Protein 7RLL (pdb70)

Nearest PDB structures (foldseek):
  7rll-assembly1_A  TM=9.877E-01  e=1.889E-34  Candida albicans SC5314
  1e0s-assembly1_A  TM=9.656E-01  e=5.548E-25  Homo sapiens
  6a8d-assembly1_A  TM=9.589E-01  e=8.133E-24  Chlamydomonas reinhardtii
  3lrp-assembly1_A  TM=9.545E-01  e=7.630E-24  Plasmodium falciparum
  1mr3-assembly1_F  TM=9.577E-01  e=8.117E-22  Saccharomyces cerevisiae

Radius of gyration: 22.27 Å; Cα contacts (8 Å, |Δi|>4): 688; chains: 2; bounding box: 44×64×41 Å

Solvent-accessible surface area: 16074 Å² total; per-residue (Å²): 61,50,27,62,4,24,127,50,2,138,73,63,135,3,128,1,3,0,0,0,9,66,98,2,17,8,61,48,4,2,106,74,5,150,8,51,166,59,56,160,50,88,51,40,111,36,4,108,2,19,37,4,94,57,112,59,2,15,3,10,5,5,80,4,50,34,122,109,148,7,23,98,53,5,97,125,57,5,82,49,16,46,0,0,3,0,0,2,19,0,38,42,65,143,67,7,91,71,3,28,109,18,0,39,116,2,1,85,22,158,60,2,49,3,3,0,0,0,0,0,0,3,47,41,71,65,151,60,20,7,132,29,169,54,0,46,133,94,1,79,0,103,138,8,18,25,54,11,2,11,25,17,19,58,0,33,5,120,104,7,64,8,3,54,104,3,5,72,34,0,11,53,2,10,176,122,63,4,57,47,30,4,42,125,41,3,155,90,63,99,6,109,3,8,0,0,0,9,65,100,1,14,5,62,48,4,3,103,57,6,116,23,80,177,49,56,160,62,88,67,45,114,41,3,96,2,16,43,5,128,48,106,50,3,31,2,14,5,5,66,1,12,36,61,131,160,5,53,86,70,4,83,151,74,5,84,36,14,50,0,0,4,0,0,1,18,0,35,39,72,141,58,6,107,71,4,25,66,1,0,39,136,2,0,81,27,155,68,1,95,117,2,22,0,0,0,0,0,2,47,29,73,68,145,71,19,12,136,14,70,62,0,4,61,100,1,38,0,11,59,5,40,73,82,9,45,0,4,2,15,63,0,33,4,124,74,0,44,4,3,26,81,4,2,63,20,0,21,86,72,22,236

B-factor: mean 52.31, std 23.91, range [18.94, 165.36]

Foldseek 3Di:
DVCLLCVLCVQDAAEEEEEFAPPLQRVLQVVVHVQDDWDFDCPDPPWTWIWGAHNRHIYIYTYDDDDPVCVVVVLVSLAPHQAYEYGGAQQCVVCLVVRLVVVCVPCVDPNNWQHEYEYEQEPPVDPRGDDQVRSCVVSVCVVVVVTYHYDYFYYYSNVGRRVSVVSNVSSVPGD/DQQPPLLCVLQVQPAAEEEEEFAPPLQVVLLVVSNVQPDKDWDDPDPPWIWIKGDDRRYIYIYTHDFDPVVCVVVVLVSLAPHAAYEYGGAQQCPVCLVRRLVRCVVPCPPPNNWAHAYEYEQEPPVDPPGDDQVVSCVVSVCVVCPPRYHYDYFYYHSNVCPRSSVVSNVSSVPDD

Structure (mmCIF, N/CA/C/O backbone):
data_7RLL
#
_entry.id   7RLL
#
_cell.length_a   50.958
_cell.length_b   75.852
_cell.length_c   97.518
_cell.angle_alpha   90.000
_cell.angle_beta   90.000
_cell.angle_gamma   90.000
#
_symmetry.space_group_name_H-M   'P 21 21 21'
#
loop_
_entity.id
_entity.type
_entity.pdbx_description
1 polymer Arf3p
2 non-polymer "GUANOSINE-3'-MONOPHOSPHATE-5'-DIPHOSPHATE"
3 non-polymer 'MAGNESIUM ION'
4 water water
#
loop_
_atom_site.group_PDB
_atom_site.id
_atom_site.type_symbol
_atom_site.label_atom_id
_atom_site.label_alt_id
_atom_site.label_comp_id
_atom_site.label_asym_id
_atom_site.label_entity_id
_atom_site.label_seq_id
_atom_site.pdbx_PDB_ins_code
_atom_site.Cartn_x
_atom_site.Cartn_y
_atom_site.Cartn_z
_atom_site.occupancy
_atom_site.B_iso_or_equiv
_atom_site.auth_seq_id
_atom_site.auth_comp_id
_atom_site.auth_asym_id
_atom_site.auth_atom_id
_atom_site.pdbx_PDB_model_num
ATOM 1 N N . MET A 1 3 ? 8.98000 51.85600 89.80700 1.000 99.60212 1 MET A N 1
ATOM 2 C CA . MET A 1 3 ? 8.56900 51.42300 91.14100 1.000 102.83982 1 MET A CA 1
ATOM 3 C C . MET A 1 3 ? 7.17600 51.92900 91.49100 1.000 101.57532 1 MET A C 1
ATOM 4 O O . MET A 1 3 ? 6.59500 51.51900 92.49700 1.000 92.46415 1 MET A O 1
ATOM 9 N N . GLY A 1 4 ? 6.65300 52.82400 90.65200 1.000 101.41727 2 GLY A N 1
ATOM 10 C CA . GLY A 1 4 ? 5.34000 53.40200 90.85500 1.000 98.32872 2 GLY A CA 1
ATOM 11 C C . GLY A 1 4 ? 4.22400 52.38100 90.94300 1.000 94.94630 2 GLY A C 1
ATOM 12 O O . GLY A 1 4 ? 3.82900 51.78700 89.93600 1.000 97.80457 2 GLY A O 1
ATOM 13 N N . GLY A 1 5 ? 3.71100 52.16600 92.15300 1.000 93.27423 3 GLY A N 1
ATOM 14 C CA . GLY A 1 5 ? 2.61000 51.25400 92.37100 1.000 98.41083 3 GLY A CA 1
ATOM 15 C C . GLY A 1 5 ? 2.96800 49.78400 92.42600 1.000 93.23599 3 GLY A C 1
ATOM 16 O O . GLY A 1 5 ? 2.11300 48.97900 92.81400 1.000 91.73698 3 GLY A O 1
ATOM 17 N N . LEU A 1 6 ? 4.20600 49.41000 92.07400 1.000 92.73393 4 LEU A N 1
ATOM 18 C CA . LEU A 1 6 ? 4.58200 47.99900 91.94600 1.000 90.56255 4 LEU A CA 1
ATOM 19 C C . LEU A 1 6 ? 4.15300 47.16200 93.14500 1.000 84.61817 4 LEU A C 1
ATOM 20 O O . LEU A 1 6 ? 3.83800 45.97500 92.99100 1.000 80.28230 4 LEU A O 1
ATOM 25 N N . VAL A 1 7 ? 4.14000 47.75600 94.34100 1.000 78.66281 5 VAL A N 1
ATOM 26 C CA . VAL A 1 7 ? 3.66000 47.04700 95.52200 1.000 78.96599 5 VAL A CA 1
ATOM 27 C C . VAL A 1 7 ? 2.20800 46.62300 95.33200 1.000 85.00172 5 VAL A C 1
ATOM 28 O O . VAL A 1 7 ? 1.82800 45.49000 95.65500 1.000 76.48006 5 VAL A O 1
ATOM 32 N N . SER A 1 8 ? 1.38100 47.53400 94.82500 1.000 83.16402 6 SER A N 1
ATOM 33 C CA . SER A 1 8 ? -0.03200 47.25100 94.61300 1.000 89.94927 6 SER A CA 1
ATOM 34 C C . SER A 1 8 ? -0.28200 46.09100 93.70700 1.000 90.25511 6 SER A C 1
ATOM 35 O O . SER A 1 8 ? -0.98700 45.18900 94.07400 1.000 95.00286 6 SER A O 1
ATOM 38 N N . LYS A 1 9 ? 0.26100 46.11900 92.50100 1.000 93.42137 7 LYS A N 1
ATOM 39 C CA . LYS A 1 9 ? 0.02300 45.00400 91.58800 1.000 95.39354 7 LYS A CA 1
ATOM 40 C C . LYS A 1 9 ? 0.63300 43.70200 92.08900 1.000 85.45489 7 LYS A C 1
ATOM 41 O O . LYS A 1 9 ? 0.20200 42.62900 91.65700 1.000 87.21015 7 LYS A O 1
ATOM 47 N N . LEU A 1 10 ? 1.60600 43.76700 92.99700 1.000 78.49050 8 LEU A N 1
ATOM 48 C CA . LEU A 1 10 ? 2.23300 42.54900 93.50100 1.000 79.40322 8 LEU A CA 1
ATOM 49 C C . LEU A 1 10 ? 1.37900 41.88200 94.57500 1.000 78.41646 8 LEU A C 1
ATOM 50 O O . LEU A 1 10 ? 1.08700 40.68300 94.49100 1.000 73.88492 8 LEU A O 1
ATOM 55 N N . PHE A 1 11 ? 0.97900 42.64200 95.59500 1.000 72.90285 9 PHE A N 1
ATOM 56 C CA . PHE A 1 11 ? 0.26400 42.08500 96.73800 1.000 69.78681 9 PHE A CA 1
ATOM 57 C C . PHE A 1 11 ? -1.25400 42.18400 96.57900 1.000 80.24478 9 PHE A C 1
ATOM 58 O O . PHE A 1 11 ? -1.96700 41.19900 96.78800 1.000 79.98359 9 PHE A O 1
ATOM 66 N N . LYS A 1 12 ? -1.76100 43.34700 96.17900 1.000 82.42505 10 LYS A N 1
ATOM 67 C CA . LYS A 1 12 ? -3.20100 43.59800 96.07100 1.000 95.08513 10 LYS A CA 1
ATOM 68 C C . LYS A 1 12 ? -3.91800 43.26500 97.38300 1.000 89.94876 10 LYS A C 1
ATOM 69 O O . LYS A 1 12 ? -4.84700 42.45700 97.43900 1.000 94.03893 10 LYS A O 1
ATOM 75 N N . ASN A 1 13 ? -3.44000 43.90200 98.45400 1.000 90.06745 11 ASN A N 1
ATOM 76 C CA . ASN A 1 13 ? -4.09200 43.89300 99.76900 1.000 92.74197 11 ASN A CA 1
ATOM 77 C C . ASN A 1 13 ? -4.20600 42.49000 100.38400 1.000 92.47755 11 ASN A C 1
ATOM 78 O O . ASN A 1 13 ? -5.15500 42.16900 101.09700 1.000 83.19554 11 ASN A O 1
ATOM 83 N N . ARG A 1 14 ? -3.16700 41.67300 100.21100 1.000 85.81635 12 ARG A N 1
ATOM 84 C CA . ARG A 1 14 ? -3.01700 40.62200 101.20700 1.000 84.02277 12 ARG A CA 1
ATOM 85 C C . ARG A 1 14 ? -2.44400 41.22100 102.49100 1.000 81.49678 12 ARG A C 1
ATOM 86 O O . ARG A 1 14 ? -1.89400 42.32600 102.50100 1.000 80.04023 12 ARG A O 1
ATOM 94 N N . GLU A 1 15 ? -2.57900 40.48000 103.58600 1.000 80.60879 13 GLU A N 1
ATOM 95 C CA . GLU A 1 15 ? -1.95900 40.89500 104.83800 1.000 82.34366 13 GLU A CA 1
ATOM 96 C C . GLU A 1 15 ? -0.44300 40.83900 104.69300 1.000 75.03258 13 GLU A C 1
ATOM 97 O O . GLU A 1 15 ? 0.11400 39.79100 104.34800 1.000 80.91522 13 GLU A O 1
ATOM 103 N N . MET A 1 16 ? 0.22400 41.96500 104.94300 1.000 71.12315 14 MET A N 1
ATOM 104 C CA . MET A 1 16 ? 1.68100 42.01800 104.83400 1.000 65.86641 14 MET A CA 1
ATOM 105 C C . MET A 1 16 ? 2.20000 43.16300 105.69500 1.000 61.96671 14 MET A C 1
ATOM 106 O O . MET A 1 16 ? 2.03300 44.33300 105.33900 1.000 63.59358 14 MET A O 1
ATOM 111 N N . ARG A 1 17 ? 2.82100 42.81800 106.82500 1.000 56.44871 15 ARG A N 1
ATOM 112 C CA . ARG A 1 17 ? 3.34800 43.77800 107.79200 1.000 54.13414 15 ARG A CA 1
ATOM 113 C C . ARG A 1 17 ? 4.86700 43.69900 107.78100 1.000 55.11766 15 ARG A C 1
ATOM 114 O O . ARG A 1 17 ? 5.45100 42.75600 108.32800 1.000 47.14488 15 ARG A O 1
ATOM 122 N N . ILE A 1 18 ? 5.50700 44.69200 107.17800 1.000 53.00122 16 ILE A N 1
ATOM 123 C CA . ILE A 1 18 ? 6.94800 44.68600 106.97900 1.000 47.60535 16 ILE A CA 1
ATOM 124 C C . ILE A 1 18 ? 7.58900 45.63600 107.97700 1.000 46.44253 16 ILE A C 1
ATOM 125 O O . ILE A 1 18 ? 7.10600 46.75500 108.18700 1.000 49.52262 16 ILE A O 1
ATOM 130 N N . LEU A 1 19 ? 8.65400 45.16900 108.61600 1.000 45.65676 17 LEU A N 1
ATOM 131 C CA . LEU A 1 19 ? 9.55500 46.00800 109.38800 1.000 49.22872 17 LEU A CA 1
ATOM 132 C C . LEU A 1 19 ? 10.83300 46.18100 108.58200 1.000 46.22488 17 LEU A C 1
ATOM 133 O O . LEU A 1 19 ? 11.35000 45.21200 108.01800 1.000 45.49659 17 LEU A O 1
ATOM 138 N N . MET A 1 20 ? 11.34100 47.40900 108.50600 1.000 51.38235 18 MET A N 1
ATOM 139 C CA . MET A 1 20 ? 12.56600 47.66800 107.75300 1.000 44.60109 18 MET A CA 1
ATOM 140 C C . MET A 1 20 ? 13.51700 48.41600 108.67200 1.000 51.13214 18 MET A C 1
ATOM 141 O O . MET A 1 20 ? 13.25600 49.56900 109.02800 1.000 50.83064 18 MET A O 1
ATOM 146 N N . LEU A 1 21 ? 14.61200 47.75400 109.05500 1.000 51.18372 19 LEU A N 1
ATOM 147 C CA . LEU A 1 21 ? 15.50500 48.18500 110.12400 1.000 52.97723 19 LEU A CA 1
ATOM 148 C C . LEU A 1 21 ? 16.94300 48.14200 109.61500 1.000 49.73637 19 LEU A C 1
ATOM 149 O O . LEU A 1 21 ? 17.20400 47.79000 108.46200 1.000 47.67625 19 LEU A O 1
ATOM 154 N N . GLY A 1 22 ? 17.88400 48.48100 110.49500 1.000 45.83557 20 GLY A N 1
ATOM 155 C CA . GLY A 1 22 ? 19.29100 48.53800 110.13800 1.000 44.25429 20 GLY A CA 1
ATOM 156 C C . GLY A 1 22 ? 19.97400 49.69300 110.83900 1.000 55.81446 20 GLY A C 1
ATOM 157 O O . GLY A 1 22 ? 19.30300 50.51000 111.47700 1.000 56.38388 20 GLY A O 1
ATOM 158 N N . LEU A 1 23 ? 21.29700 49.78400 110.74500 1.000 49.67461 21 LEU A N 1
ATOM 159 C CA . LEU A 1 23 ? 21.95600 50.92900 111.35100 1.000 56.15535 21 LEU A CA 1
ATOM 160 C C . LEU A 1 23 ? 21.60300 52.20300 110.59400 1.000 57.68011 21 LEU A C 1
ATOM 161 O O . LEU A 1 23 ? 21.17300 52.17600 109.43600 1.000 55.47253 21 LEU A O 1
ATOM 166 N N . ASP A 1 24 ? 21.76800 53.33500 111.28000 1.000 53.79302 22 ASP A N 1
ATOM 167 C CA . ASP A 1 24 ? 21.74600 54.62900 110.61700 1.000 55.69450 22 ASP A CA 1
ATOM 168 C C . ASP A 1 24 ? 22.76700 54.63900 109.48700 1.000 57.92399 22 ASP A C 1
ATOM 169 O O . ASP A 1 24 ? 23.81700 53.99500 109.57600 1.000 54.89351 22 ASP A O 1
ATOM 174 N N . ASN A 1 25 ? 22.44900 55.37200 108.41800 1.000 57.66292 23 ASN A N 1
ATOM 175 C CA . ASN A 1 25 ? 23.23000 55.52000 107.18400 1.000 55.82509 23 ASN A CA 1
ATOM 176 C C . ASN A 1 25 ? 23.14500 54.29600 106.27800 1.000 58.87324 23 ASN A C 1
ATOM 177 O O . ASN A 1 25 ? 23.81600 54.28200 105.23300 1.000 52.24598 23 ASN A O 1
ATOM 182 N N . ALA A 1 26 ? 22.35400 53.27400 106.62000 1.000 51.16584 24 ALA A N 1
ATOM 183 C CA . ALA A 1 26 ? 22.30800 52.08500 105.77300 1.000 56.25502 24 ALA A CA 1
ATOM 184 C C . ALA A 1 26 ? 21.51000 52.33100 104.49600 1.000 47.61664 24 ALA A C 1
ATOM 185 O O . ALA A 1 26 ? 21.83500 51.75600 103.45100 1.000 53.85066 24 ALA A O 1
ATOM 187 N N . GLY A 1 27 ? 20.47000 53.16700 104.55900 1.000 57.04880 25 GLY A N 1
ATOM 188 C CA . GLY A 1 27 ? 19.72700 53.55800 103.37500 1.000 52.42055 25 GLY A CA 1
ATOM 189 C C . GLY A 1 27 ? 18.24500 53.23100 103.37600 1.000 55.13798 25 GLY A C 1
ATOM 190 O O . GLY A 1 27 ? 17.64500 53.12000 102.30300 1.000 53.27829 25 GLY A O 1
ATOM 191 N N . LYS A 1 28 ? 17.63100 53.09400 104.55700 1.000 56.73013 26 LYS A N 1
ATOM 192 C CA . LYS A 1 28 ? 16.25000 52.61400 104.62200 1.000 56.88198 26 LYS A CA 1
ATOM 193 C C . LYS A 1 28 ? 15.27000 53.65900 104.11500 1.000 59.32651 26 LYS A C 1
ATOM 194 O O . LYS A 1 28 ? 14.35100 53.34200 103.34800 1.000 52.63129 26 LYS A O 1
ATOM 200 N N . THR A 1 29 ? 15.41300 54.90100 104.58500 1.000 59.92635 27 THR A N 1
ATOM 201 C CA . THR A 1 29 ? 14.47000 55.94700 104.20800 1.000 55.54331 27 THR A CA 1
ATOM 202 C C . THR A 1 29 ? 14.49800 56.18400 102.70700 1.000 59.37719 27 THR A C 1
ATOM 203 O O . THR A 1 29 ? 13.45200 56.41900 102.09100 1.000 65.04126 27 THR A O 1
ATOM 207 N N . THR A 1 30 ? 15.68400 56.09700 102.09700 1.000 55.14920 28 THR A N 1
ATOM 208 C CA . THR A 1 30 ? 15.77900 56.11600 100.64100 1.000 60.05367 28 THR A CA 1
ATOM 209 C C . THR A 1 30 ? 14.89300 55.03800 100.02600 1.000 62.79172 28 THR A C 1
ATOM 210 O O . THR A 1 30 ? 14.09800 55.30700 99.12000 1.000 56.26310 28 THR A O 1
ATOM 214 N N . ILE A 1 31 ? 15.00800 53.80900 100.52400 1.000 57.04796 29 ILE A N 1
ATOM 215 C CA . ILE A 1 31 ? 14.23700 52.70200 99.96600 1.000 61.68060 29 ILE A CA 1
ATOM 216 C C . ILE A 1 31 ? 12.74500 52.92900 100.16900 1.000 65.80612 29 ILE A C 1
ATOM 217 O O . ILE A 1 31 ? 11.94600 52.75300 99.24200 1.000 64.51898 29 ILE A O 1
ATOM 222 N N . LEU A 1 32 ? 12.34700 53.32900 101.38100 1.000 62.00711 30 LEU A N 1
ATOM 223 C CA . LEU A 1 32 ? 10.93600 53.57000 101.67200 1.000 66.61484 30 LEU A CA 1
ATOM 224 C C . LEU A 1 32 ? 10.30700 54.52400 100.66900 1.000 66.87352 30 LEU A C 1
ATOM 225 O O . LEU A 1 32 ? 9.21000 54.26800 100.15900 1.000 70.75398 30 LEU A O 1
ATOM 230 N N . TYR A 1 33 ? 10.99400 55.62400 100.36600 1.000 61.07930 31 TYR A N 1
ATOM 231 C CA . TYR A 1 33 ? 10.45400 56.61300 99.45200 1.000 65.74041 31 TYR A CA 1
ATOM 232 C C . TYR A 1 33 ? 10.52300 56.17200 97.99900 1.000 74.74677 31 TYR A C 1
ATOM 233 O O . TYR A 1 33 ? 9.72700 56.65200 97.18400 1.000 76.53381 31 TYR A O 1
ATOM 242 N N . LYS A 1 34 ? 11.45100 55.27600 97.65500 1.000 63.49444 32 LYS A N 1
ATOM 243 C CA . LYS A 1 34 ? 11.50100 54.78900 96.28400 1.000 69.45651 32 LYS A CA 1
ATOM 244 C C . LYS A 1 34 ? 10.28500 53.94300 95.95100 1.000 73.69761 32 LYS A C 1
ATOM 245 O O . LYS A 1 34 ? 9.87300 53.88300 94.78700 1.000 75.33265 32 LYS A O 1
ATOM 251 N N . LEU A 1 35 ? 9.68000 53.31400 96.95600 1.000 67.58092 33 LEU A N 1
ATOM 252 C CA . LEU A 1 35 ? 8.57800 52.39600 96.72100 1.000 82.41837 33 LEU A CA 1
ATOM 253 C C . LEU A 1 35 ? 7.27200 53.10500 96.39700 1.000 90.09228 33 LEU A C 1
ATOM 254 O O . LEU A 1 35 ? 6.34400 52.44900 95.90900 1.000 98.14965 33 LEU A O 1
ATOM 259 N N . LYS A 1 36 ? 7.18600 54.41400 96.64700 1.000 85.28555 34 LYS A N 1
ATOM 260 C CA . LYS A 1 36 ? 5.98700 55.19900 96.35700 1.000 94.50349 34 LYS A CA 1
ATOM 261 C C . LYS A 1 36 ? 4.75600 54.55300 96.98400 1.000 101.70643 34 LYS A C 1
ATOM 262 O O . LYS A 1 36 ? 3.69300 54.44200 96.36700 1.000 98.28281 34 LYS A O 1
ATOM 268 N N . LEU A 1 37 ? 4.91400 54.12400 98.23700 1.000 99.03505 35 LEU A N 1
ATOM 269 C CA . LEU A 1 37 ? 3.91700 53.29600 98.90000 1.000 97.97082 35 LEU A CA 1
ATOM 270 C C . LEU A 1 37 ? 2.66900 54.06800 99.29300 1.000 104.86620 35 LEU A C 1
ATOM 271 O O . LEU A 1 37 ? 1.62600 53.45100 99.53800 1.000 102.60355 35 LEU A O 1
ATOM 276 N N . GLY A 1 38 ? 2.74500 55.39000 99.36100 1.000 99.25578 36 GLY A N 1
ATOM 277 C CA . GLY A 1 38 ? 1.59600 56.17100 99.76600 1.000 99.19858 36 GLY A CA 1
ATOM 278 C C . GLY A 1 38 ? 1.93400 57.12200 100.89000 1.000 97.02249 36 GLY A C 1
ATOM 279 O O . GLY A 1 38 ? 3.08300 57.55800 101.01500 1.000 95.95420 36 GLY A O 1
ATOM 280 N N . LYS A 1 39 ? 0.94400 57.43800 101.72300 1.000 99.10837 37 LYS A N 1
ATOM 281 C CA . LYS A 1 39 ? 1.12700 58.42900 102.77700 1.000 99.85852 37 LYS A CA 1
ATOM 282 C C . LYS A 1 39 ? 2.08800 57.90700 103.83200 1.000 96.08966 37 LYS A C 1
ATOM 283 O O . LYS A 1 39 ? 1.81000 56.91400 104.51400 1.000 96.27633 37 LYS A O 1
ATOM 289 N N . THR A 1 40 ? 3.23900 58.55900 103.93700 1.000 93.12097 38 THR A N 1
ATOM 290 C CA . THR A 1 40 ? 4.11200 58.33800 105.07500 1.000 99.41259 38 THR A CA 1
ATOM 291 C C . THR A 1 40 ? 3.50500 58.99900 106.30400 1.000 96.42060 38 THR A C 1
ATOM 292 O O . THR A 1 40 ? 2.87000 60.05300 106.21300 1.000 96.21546 38 THR A O 1
ATOM 296 N N . SER A 1 41 ? 3.68200 58.36100 107.45500 1.000 88.66165 39 SER A N 1
ATOM 297 C CA . SER A 1 41 ? 3.24200 58.90100 108.74100 1.000 93.19951 39 SER A CA 1
ATOM 298 C C . SER A 1 41 ? 4.42400 58.78900 109.69800 1.000 94.79978 39 SER A C 1
ATOM 299 O O . SER A 1 41 ? 4.71800 57.70200 110.20600 1.000 96.03385 39 SER A O 1
ATOM 302 N N . LYS A 1 42 ? 5.10900 59.90700 109.93100 1.000 89.42728 40 LYS A N 1
ATOM 303 C CA . LYS A 1 42 ? 6.27300 59.92200 110.81000 1.000 90.83546 40 LYS A CA 1
ATOM 304 C C . LYS A 1 42 ? 5.79400 60.01300 112.25400 1.000 89.78884 40 LYS A C 1
ATOM 305 O O . LYS A 1 42 ? 5.25800 61.04100 112.67900 1.000 93.30456 40 LYS A O 1
ATOM 311 N N . THR A 1 43 ? 5.97500 58.93000 112.99900 1.000 94.81826 41 THR A N 1
ATOM 312 C CA . THR A 1 43 ? 5.51400 58.82100 114.37300 1.000 95.98434 41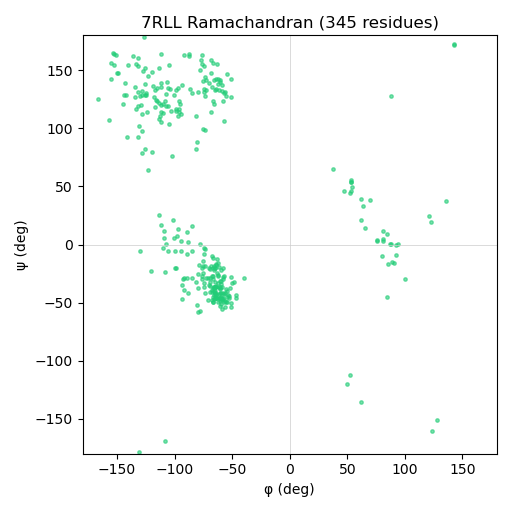 THR A CA 1
ATOM 313 C C . THR A 1 43 ? 6.68700 58.94900 115.33900 1.000 87.88452 41 THR A C 1
ATOM 314 O O . THR A 1 43 ? 7.83900 58.68000 114.99000 1.000 93.90615 41 THR A O 1
ATOM 318 N N . VAL A 1 44 ? 6.38500 59.38300 116.55700 1.000 90.88630 42 VAL A N 1
ATOM 319 C CA . VAL A 1 44 ? 7.34700 59.31300 117.65400 1.000 91.81015 42 VAL A CA 1
ATOM 320 C C . VAL A 1 44 ? 6.64200 58.62200 118.81600 1.000 97.69216 42 VAL A C 1
ATOM 321 O O . VAL A 1 44 ? 6.16800 59.30400 119.73800 1.000 96.53360 42 VAL A O 1
ATOM 325 N N . PRO A 1 45 ? 6.51700 57.28500 118.79200 1.000 93.61035 43 PRO A N 1
ATOM 326 C CA . PRO A 1 45 ? 5.83800 56.57700 119.89300 1.000 91.80808 43 PRO A CA 1
ATOM 327 C C . PRO A 1 45 ? 6.35400 56.96400 121.26400 1.000 98.12952 43 PRO A C 1
ATOM 328 O O . PRO A 1 45 ? 5.59000 56.97900 122.24000 1.000 98.64996 43 PRO A O 1
ATOM 332 N N . THR A 1 46 ? 7.64500 57.26500 121.35700 1.000 104.49983 44 THR A N 1
ATOM 333 C CA . THR A 1 46 ? 8.24400 57.88900 122.52300 1.000 113.27744 44 THR A CA 1
ATOM 334 C C . THR A 1 46 ? 9.49600 58.60900 122.04500 1.000 110.30110 44 THR A C 1
ATOM 335 O O . THR A 1 46 ? 10.05200 58.28300 120.99200 1.000 109.73232 44 THR A O 1
ATOM 339 N N . VAL A 1 47 ? 9.91800 59.62100 122.80600 1.000 110.26104 45 VAL A N 1
ATOM 340 C CA . VAL A 1 47 ? 11.05500 60.42800 122.38100 1.000 105.94563 45 VAL A CA 1
ATOM 341 C C . VAL A 1 47 ? 12.30200 59.55800 122.29700 1.000 107.02432 45 VAL A C 1
ATOM 342 O O . VAL A 1 47 ? 12.51000 58.64600 123.10900 1.000 110.50165 45 VAL A O 1
ATOM 346 N N . GLY A 1 48 ? 13.13300 59.83000 121.29300 1.000 108.21253 46 GLY A N 1
ATOM 347 C CA . GLY A 1 48 ? 14.27300 58.98700 120.99700 1.000 108.48105 46 GLY A CA 1
ATOM 348 C C . GLY A 1 48 ? 13.96400 57.78700 120.13500 1.000 103.43414 46 GLY A C 1
ATOM 349 O O . GLY A 1 48 ? 14.83000 56.92100 119.96400 1.000 104.07066 46 GLY A O 1
ATOM 350 N N . PHE A 1 49 ? 12.75600 57.70700 119.58000 1.000 96.30999 47 PHE A N 1
ATOM 351 C CA . PHE A 1 49 ? 12.30900 56.54600 118.80700 1.000 99.11320 47 PHE A CA 1
ATOM 352 C C . PHE A 1 49 ? 11.48100 57.07800 117.64000 1.000 98.58569 47 PHE A C 1
ATOM 353 O O . PHE A 1 49 ? 10.27500 57.30700 117.76900 1.000 98.12785 47 PHE A O 1
ATOM 361 N N . ASN A 1 50 ? 12.14800 57.29100 116.50700 1.000 93.28659 48 ASN A N 1
ATOM 362 C CA . ASN A 1 50 ? 11.53200 57.86100 115.31500 1.000 83.58065 48 ASN A CA 1
ATOM 363 C C . ASN A 1 50 ? 11.14200 56.73000 114.37300 1.000 84.89884 48 ASN A C 1
ATOM 364 O O . ASN A 1 50 ? 12.00700 56.06600 113.79200 1.000 78.88496 48 ASN A O 1
ATOM 369 N N . VAL A 1 51 ? 9.84000 56.50900 114.23100 1.000 83.50057 49 VAL A N 1
ATOM 370 C CA . VAL A 1 51 ? 9.30500 55.43300 113.40900 1.000 75.80601 49 VAL A CA 1
ATOM 371 C C . VAL A 1 51 ? 8.50200 56.05700 112.27800 1.000 83.15192 49 VAL A C 1
ATOM 372 O O . VAL A 1 51 ? 7.69400 56.96500 112.50800 1.000 82.70459 49 VAL A O 1
ATOM 376 N N . GLU A 1 52 ? 8.73100 55.57500 111.06300 1.000 74.10105 50 GLU A N 1
ATOM 377 C CA . GLU A 1 52 ? 8.05900 56.07500 109.87400 1.000 75.14488 50 GLU A CA 1
ATOM 378 C C . GLU A 1 52 ? 7.23900 54.94200 109.28000 1.000 77.82646 50 GLU A C 1
ATOM 379 O O . GLU A 1 52 ? 7.79600 53.90600 108.89800 1.000 78.16772 50 GLU A O 1
ATOM 385 N N . THR A 1 53 ? 5.92100 55.12500 109.22100 1.000 75.52295 51 THR A N 1
ATOM 386 C CA . THR A 1 53 ? 5.01200 54.08500 108.76000 1.000 74.83387 51 THR A CA 1
ATOM 387 C C . THR A 1 53 ? 4.26100 54.53700 107.51500 1.000 82.45202 51 THR A C 1
ATOM 388 O O . THR A 1 53 ? 3.79900 55.68200 107.42800 1.000 80.59893 51 THR A O 1
ATOM 392 N N . VAL A 1 54 ? 4.15900 53.62500 106.55100 1.000 75.54398 52 VAL A N 1
ATOM 393 C CA . VAL A 1 54 ? 3.36700 53.80700 105.34400 1.000 74.86151 52 VAL A CA 1
ATOM 394 C C . VAL A 1 54 ? 2.41300 52.62800 105.24700 1.000 78.92479 52 VAL A C 1
ATOM 395 O O . VAL A 1 54 ? 2.69700 51.53500 105.74900 1.000 78.04848 52 VAL A O 1
ATOM 399 N N . LYS A 1 55 ? 1.27200 52.85300 104.61200 1.000 71.65168 53 LYS A N 1
ATOM 400 C CA . LYS A 1 55 ? 0.29600 51.83400 104.41000 1.000 71.94026 53 LYS A CA 1
ATOM 401 C C . LYS A 1 55 ? -0.35800 51.94800 103.06100 1.000 83.03349 53 LYS A C 1
ATOM 402 O O . LYS A 1 55 ? -0.83600 52.98700 102.68500 1.000 87.52799 53 LYS A O 1
ATOM 408 N N . HIS A 1 56 ? -0.37900 50.83100 102.32500 1.000 84.67048 54 HIS A N 1
ATOM 409 C CA . HIS A 1 56 ? -1.03200 50.73600 101.02000 1.000 93.82661 54 HIS A CA 1
ATOM 410 C C . HIS A 1 56 ? -1.90600 49.50800 100.94800 1.000 90.81285 54 HIS A C 1
ATOM 411 O O . HIS A 1 56 ? -1.42600 48.40800 101.07900 1.000 78.29568 54 HIS A O 1
ATOM 418 N N . LYS A 1 57 ? -3.20400 49.74400 100.73600 1.000 95.34679 55 LYS A N 1
ATOM 419 C CA . LYS A 1 57 ? -4.23000 48.70000 100.72800 1.000 94.67095 55 LYS A CA 1
ATOM 420 C C . LYS A 1 57 ? -3.91200 48.04500 102.06500 1.000 88.83246 55 LYS A C 1
ATOM 421 O O . LYS A 1 57 ? -4.07000 48.67200 103.11100 1.000 85.94782 55 LYS A O 1
ATOM 427 N N . ASN A 1 58 ? -3.41400 46.81300 102.02500 1.000 89.81140 56 ASN A N 1
ATOM 428 C CA . ASN A 1 58 ? -3.02700 46.10600 103.22500 1.000 85.41939 56 ASN A CA 1
ATOM 429 C C . ASN A 1 58 ? -1.53700 45.86500 103.53000 1.000 75.29027 56 ASN A C 1
ATOM 430 O O . ASN A 1 58 ? -1.23700 45.11200 104.42700 1.000 67.95461 56 ASN A O 1
ATOM 435 N N . VAL A 1 59 ? -0.62400 46.52100 102.81000 1.000 70.89862 57 VAL A N 1
ATOM 436 C CA . VAL A 1 59 ? 0.80800 46.35500 103.02700 1.000 62.53416 57 VAL A CA 1
ATOM 437 C C . VAL A 1 59 ? 1.27200 47.48800 103.93600 1.000 61.87302 57 VAL A C 1
ATOM 438 O O . VAL A 1 59 ? 1.17700 48.66600 103.56800 1.000 76.71346 57 VAL A O 1
ATOM 442 N N . SER A 1 60 ? 1.74900 47.14000 105.13000 1.000 60.20239 58 SER A N 1
ATOM 443 C CA . SER A 1 60 ? 2.22200 48.10700 106.11100 1.000 58.47912 58 SER A CA 1
ATOM 444 C C . SER A 1 60 ? 3.74300 48.06400 106.20000 1.000 67.11572 58 SER A C 1
ATOM 445 O O . SER A 1 60 ? 4.34500 46.98700 106.16600 1.000 54.74484 58 SER A O 1
ATOM 448 N N . PHE A 1 61 ? 4.35600 49.23900 106.32300 1.000 60.66986 59 PHE A N 1
ATOM 449 C CA . PHE A 1 61 ? 5.78300 49.37900 106.57400 1.000 59.25622 59 PHE A CA 1
ATOM 450 C C . PHE A 1 61 ? 5.98800 50.12000 107.89100 1.000 61.26402 59 PHE A C 1
ATOM 451 O O . PHE A 1 61 ? 5.17600 50.96900 108.27100 1.000 68.28190 59 PHE A O 1
ATOM 459 N N . ALA A 1 62 ? 7.08200 49.79600 108.58300 1.000 52.46704 60 ALA A N 1
ATOM 460 C CA . ALA A 1 62 ? 7.50700 50.52900 109.77500 1.000 55.02070 60 ALA A CA 1
ATOM 461 C C . ALA A 1 62 ? 9.02800 50.55300 109.80300 1.000 58.85328 60 ALA A C 1
ATOM 462 O O . ALA A 1 62 ? 9.66100 49.49300 109.83600 1.000 54.05638 60 ALA A O 1
ATOM 464 N N . VAL A 1 63 ? 9.61100 51.75300 109.80400 1.000 55.13130 61 VAL A N 1
ATOM 465 C CA . VAL A 1 63 ? 11.04300 51.95500 109.58300 1.000 57.55850 61 VAL A CA 1
ATOM 466 C C . VAL A 1 63 ? 11.63400 52.74800 110.74300 1.000 61.80272 61 VAL A C 1
ATOM 467 O O . VAL A 1 63 ? 11.13000 53.82800 111.08200 1.000 61.58460 61 VAL A O 1
ATOM 471 N N . TRP A 1 64 ? 12.72000 52.23100 111.32400 1.000 60.10248 62 TRP A N 1
ATOM 472 C CA . TRP A 1 64 ? 13.50400 52.99200 112.29100 1.000 62.71201 62 TRP A CA 1
ATOM 473 C C . TRP A 1 64 ? 14.94300 52.48900 112.28700 1.000 60.27849 62 TRP A C 1
ATOM 474 O O . TRP A 1 64 ? 15.24600 51.40300 111.78300 1.000 56.42047 62 TRP A O 1
ATOM 485 N N . ASP A 1 65 ? 15.82700 53.29500 112.87300 1.000 61.68794 63 ASP A N 1
ATOM 486 C CA . ASP A 1 65 ? 17.25300 53.00100 112.94500 1.000 63.27894 63 ASP A CA 1
ATOM 487 C C . ASP A 1 65 ? 17.59900 52.28300 114.24400 1.000 63.61507 63 ASP A C 1
ATOM 488 O O . ASP A 1 65 ? 17.13500 52.66900 115.32100 1.000 67.59813 63 ASP A O 1
ATOM 493 N N . CYS A 1 66 ? 18.44200 51.25900 114.13900 1.000 61.62445 64 CYS A N 1
ATOM 494 C CA . CYS A 1 66 ? 19.01400 50.60600 115.30800 1.000 65.41985 64 CYS A CA 1
ATOM 495 C C . CYS A 1 66 ? 20.35000 51.24900 115.67300 1.000 68.54158 64 CYS A C 1
ATOM 496 O O . CYS A 1 66 ? 20.97000 51.95200 114.87000 1.000 72.05403 64 CYS A O 1
ATOM 499 N N . GLY A 1 67 ? 20.79300 50.99700 116.90400 1.000 83.66152 65 GLY A N 1
ATOM 500 C CA . GLY A 1 67 ? 22.07300 51.51900 117.35100 1.000 96.09980 65 GLY A CA 1
ATOM 501 C C . GLY A 1 67 ? 22.07100 52.11300 118.74600 1.000 105.62836 65 GLY A C 1
ATOM 502 O O . GLY A 1 67 ? 22.51700 53.24900 118.94000 1.000 114.55263 65 GLY A O 1
ATOM 503 N N . GLY A 1 68 ? 21.31900 51.52100 119.67800 1.000 115.98351 66 GLY A N 1
ATOM 504 C CA . GLY A 1 68 ? 21.23100 52.06400 121.04500 1.000 128.97325 66 GLY A CA 1
ATOM 505 C C . GLY A 1 68 ? 19.89400 52.46100 121.71700 1.00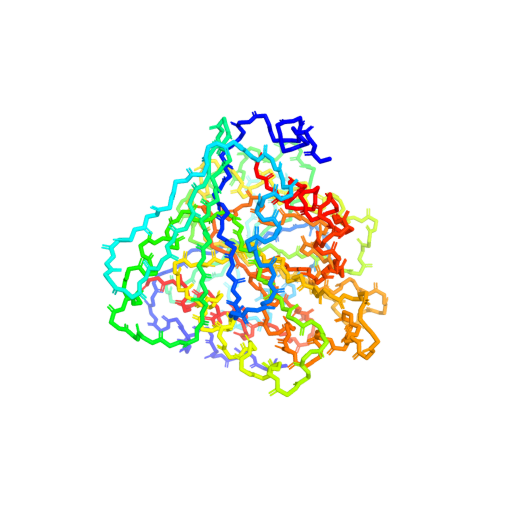0 134.03601 66 GLY A C 1
ATOM 506 O O . GLY A 1 68 ? 18.83900 52.02000 121.32700 1.000 132.99540 66 GLY A O 1
ATOM 507 N N . GLN A 1 69 ? 19.93100 53.28500 122.75600 1.000 149.49969 67 GLN A N 1
ATOM 508 C CA . GLN A 1 69 ? 18.72200 53.73500 123.50700 1.000 153.47027 67 GLN A CA 1
ATOM 509 C C . GLN A 1 69 ? 17.70600 52.67900 124.08600 1.000 147.19099 67 GLN A C 1
ATOM 510 O O . GLN A 1 69 ? 16.51700 52.70200 123.81600 1.000 147.21228 67 GLN A O 1
ATOM 516 N N . GLU A 1 70 ? 18.22500 51.74300 124.86700 1.000 137.09233 68 GLU A N 1
ATOM 517 C CA . GLU A 1 70 ? 17.46200 50.66300 125.46500 1.000 134.70993 68 GLU A CA 1
ATOM 518 C C . GLU A 1 70 ? 16.04600 50.84700 126.04000 1.000 137.35513 68 GLU A C 1
ATOM 519 O O . GLU A 1 70 ? 15.27600 49.90000 126.02500 1.000 132.01298 68 GLU A O 1
ATOM 525 N N . ARG A 1 71 ? 15.69000 52.02900 126.53500 1.000 145.16449 69 ARG A N 1
ATOM 526 C CA . ARG A 1 71 ? 14.38300 52.17000 127.17400 1.000 137.08030 69 ARG A CA 1
ATOM 527 C C . ARG A 1 71 ? 13.23600 51.94700 126.19400 1.000 131.27733 69 ARG A C 1
ATOM 528 O O . ARG A 1 71 ? 12.10600 51.69000 126.62500 1.000 126.15129 69 ARG A O 1
ATOM 536 N N . ILE A 1 72 ? 13.51100 52.01200 124.88500 1.000 128.91808 70 ILE A N 1
ATOM 537 C CA . ILE A 1 72 ? 12.47300 51.88400 123.86900 1.000 119.01436 70 ILE A CA 1
ATOM 538 C C . ILE A 1 72 ? 12.44500 50.49600 123.24200 1.000 107.12353 70 ILE A C 1
ATOM 539 O O . ILE A 1 72 ? 11.91100 50.34500 122.13500 1.000 107.64267 70 ILE A O 1
ATOM 544 N N . ARG A 1 73 ? 12.99800 49.47500 123.91100 1.000 111.73625 71 ARG A N 1
ATOM 545 C CA . ARG A 1 73 ? 13.09200 48.15400 123.29700 1.000 109.95766 71 ARG A CA 1
ATOM 546 C C . ARG A 1 73 ? 11.80800 47.39400 123.61900 1.000 103.73239 71 ARG A C 1
ATOM 547 O O . ARG A 1 73 ? 11.29400 46.69000 122.73800 1.000 96.62717 71 ARG A O 1
ATOM 555 N N . PRO A 1 74 ? 11.26700 47.46800 124.84100 1.000 101.17247 72 PRO A N 1
ATOM 556 C CA . PRO A 1 74 ? 9.92400 46.90400 125.05900 1.000 100.61009 72 PRO A CA 1
ATOM 557 C C . PRO A 1 74 ? 8.90000 47.38500 124.04200 1.000 95.97352 72 PRO A C 1
ATOM 558 O O . PRO A 1 74 ? 7.93500 46.66600 123.75000 1.000 94.43025 72 PRO A O 1
ATOM 562 N N . LEU A 1 75 ? 9.09000 48.58400 123.48700 1.000 85.95507 73 LEU A N 1
ATOM 563 C CA . LEU A 1 75 ? 8.21400 49.10100 122.44500 1.000 75.84825 73 LEU A CA 1
ATOM 564 C C . LEU A 1 75 ? 8.61100 48.61200 121.06200 1.000 83.31558 73 LEU A C 1
ATOM 565 O O . LEU A 1 75 ? 7.74600 48.50500 120.18500 1.000 86.20610 73 LEU A O 1
ATOM 570 N N . TRP A 1 76 ? 9.90100 48.32600 120.84400 1.000 79.99491 74 TRP A N 1
ATOM 571 C CA . TRP A 1 76 ? 10.29100 47.59000 119.64500 1.000 77.86262 74 TRP A CA 1
ATOM 572 C C . TRP A 1 76 ? 9.50300 46.29500 119.55000 1.000 67.07265 74 TRP A C 1
ATOM 573 O O . TRP A 1 76 ? 9.00900 45.92800 118.47700 1.000 66.92830 74 TRP A O 1
ATOM 584 N N . ARG A 1 77 ? 9.36900 45.59500 120.68000 1.000 64.78882 75 ARG A N 1
ATOM 585 C CA . ARG A 1 77 ? 8.69800 44.30200 120.69900 1.000 72.18214 75 ARG A CA 1
ATOM 586 C C . ARG A 1 77 ? 7.21400 44.43900 120.39000 1.000 64.65359 75 ARG A C 1
ATOM 587 O O . ARG A 1 77 ? 6.60100 43.49800 119.87700 1.000 67.23439 75 ARG A O 1
ATOM 595 N N . HIS A 1 78 ? 6.61700 45.59600 120.69100 1.000 73.27005 76 HIS A N 1
ATOM 596 C CA . HIS A 1 78 ? 5.22500 45.81700 120.31400 1.000 63.90502 76 HIS A CA 1
ATOM 597 C C . HIS A 1 78 ? 5.08300 45.88800 118.80000 1.000 67.34815 76 HIS A C 1
ATOM 598 O O . HIS A 1 78 ? 4.09100 45.41000 118.23500 1.000 63.25117 76 HIS A O 1
ATOM 605 N N . TYR A 1 79 ? 6.06300 46.48400 118.12800 1.000 62.57395 77 TYR A N 1
ATOM 606 C CA . TYR A 1 79 ? 6.04600 46.53600 116.67400 1.000 64.20251 77 TYR A CA 1
ATOM 607 C C . TYR A 1 79 ? 6.44100 45.21100 116.03600 1.000 56.03476 77 TYR A C 1
ATOM 608 O O . TYR A 1 79 ? 6.09900 44.98000 114.87100 1.000 57.80027 77 TYR A O 1
ATOM 617 N N . PHE A 1 80 ? 7.13600 44.33500 116.77100 1.000 56.29922 78 PHE A N 1
ATOM 618 C CA . PHE A 1 80 ? 7.47100 43.01600 116.24100 1.000 52.76192 78 PHE A CA 1
ATOM 619 C C . PHE A 1 80 ? 6.22400 42.16000 116.05600 1.000 51.86900 78 PHE A C 1
ATOM 620 O O . PHE A 1 80 ? 6.10300 41.43600 115.06400 1.000 49.47871 78 PHE A O 1
ATOM 628 N N . THR A 1 81 ? 5.29400 42.22000 117.01000 1.000 55.81556 79 THR A N 1
ATOM 629 C CA . THR A 1 81 ? 4.13900 41.32800 117.01200 1.000 55.88859 79 THR A CA 1
ATOM 630 C C . THR A 1 81 ? 3.33700 41.47500 115.72500 1.000 58.66198 79 THR A C 1
ATOM 631 O O . THR A 1 81 ? 2.90400 42.57700 115.37500 1.000 60.24078 79 THR A O 1
ATOM 635 N N . GLY A 1 82 ? 3.15200 40.36300 115.01600 1.000 53.53939 80 GLY A N 1
ATOM 636 C CA . GLY A 1 82 ? 2.39600 40.35600 113.78200 1.000 61.65676 80 GLY A CA 1
ATOM 637 C C . GLY A 1 82 ? 3.18500 40.68500 112.53400 1.000 53.30595 80 GLY A C 1
ATOM 638 O O . GLY A 1 82 ? 2.60100 40.71000 111.44400 1.000 56.03180 80 GLY A O 1
ATOM 639 N N . THR A 1 83 ? 4.48400 40.94300 112.65500 1.000 52.98953 81 THR A N 1
ATOM 640 C CA . THR A 1 83 ? 5.30800 41.23800 111.49000 1.000 48.63509 81 THR A CA 1
ATOM 641 C C . THR A 1 83 ? 5.35700 40.01800 110.57700 1.000 50.63925 81 THR A C 1
ATOM 642 O O . THR A 1 83 ? 5.53500 38.89100 111.04400 1.000 45.36360 81 THR A O 1
ATOM 646 N N . ASN A 1 84 ? 5.16700 40.23700 109.27100 1.000 42.94648 82 ASN A N 1
ATOM 647 C CA . ASN A 1 84 ? 5.28100 39.16000 108.29400 1.000 39.70481 82 ASN A CA 1
ATOM 648 C C . ASN A 1 84 ? 6.62100 39.11800 107.57300 1.000 38.21827 82 ASN A C 1
ATOM 649 O O . ASN A 1 84 ? 6.96600 38.06800 107.02200 1.000 43.81734 82 ASN A O 1
ATOM 654 N N . ALA A 1 85 ? 7.38100 40.21100 107.55900 1.000 35.11442 83 ALA A N 1
ATOM 655 C CA . ALA A 1 85 ? 8.70100 40.18500 106.94600 1.000 40.55941 83 ALA A CA 1
ATOM 656 C C . ALA A 1 85 ? 9.57300 41.26200 107.57000 1.000 41.50709 83 ALA A C 1
ATOM 657 O O . ALA A 1 85 ? 9.09800 42.35800 107.86900 1.000 40.93923 83 ALA A O 1
ATOM 659 N N . LEU A 1 86 ? 10.84700 40.94000 107.75200 1.000 34.28280 84 LEU A N 1
ATOM 660 C CA . LEU A 1 86 ? 11.84500 41.90200 108.19900 1.000 35.74660 84 LEU A CA 1
ATOM 661 C C . LEU A 1 86 ? 12.81300 42.16900 107.05500 1.000 34.48865 84 LEU A C 1
ATOM 662 O O . LEU A 1 86 ? 13.45400 41.24000 106.55100 1.000 34.27828 84 LEU A O 1
ATOM 667 N N . ILE A 1 87 ? 12.90100 43.42400 106.62800 1.000 35.93444 85 ILE A N 1
ATOM 668 C CA . ILE A 1 87 ? 13.94900 43.85500 105.70900 1.000 34.53102 85 ILE A CA 1
ATOM 669 C C . ILE A 1 87 ? 15.04300 44.51100 106.53700 1.000 32.83565 85 ILE A C 1
ATOM 670 O O . ILE A 1 87 ? 14.79800 45.52400 107.20300 1.000 40.83564 85 ILE A O 1
ATOM 675 N N . TYR A 1 88 ? 16.24500 43.92800 106.53000 1.000 35.53486 86 TYR A N 1
ATOM 676 C CA . TYR A 1 88 ? 17.35900 44.45700 107.31500 1.000 38.10956 86 TYR A CA 1
ATOM 677 C C . TYR A 1 88 ? 18.40400 45.01000 106.35600 1.000 35.20372 86 TYR A C 1
ATOM 678 O O . TYR A 1 88 ? 19.02800 44.25400 105.60500 1.000 38.14360 86 TYR A O 1
ATOM 687 N N . VAL A 1 89 ? 18.60700 46.32500 106.39900 1.000 42.30396 87 VAL A N 1
ATOM 688 C CA . VAL A 1 89 ? 19.44700 47.03400 105.43900 1.000 32.00979 87 VAL A CA 1
ATOM 689 C C . VAL A 1 89 ? 20.83500 47.24000 106.02200 1.000 41.02723 87 VAL A C 1
ATOM 690 O O . VAL A 1 89 ? 20.98600 47.69800 107.16600 1.000 39.67923 87 VAL A O 1
ATOM 694 N N . VAL A 1 90 ? 21.84400 46.96900 105.20200 1.000 40.98420 88 VAL A N 1
ATOM 695 C CA . VAL A 1 90 ? 23.24200 46.97800 105.59800 1.000 43.35794 88 VAL A CA 1
ATOM 696 C C . VAL A 1 90 ? 24.01100 47.85000 104.61300 1.000 44.72350 88 VAL A C 1
ATOM 697 O O . VAL A 1 90 ? 23.86000 47.70100 103.39300 1.000 43.63664 88 VAL A O 1
ATOM 701 N N . ASP A 1 91 ? 24.84200 48.74400 105.13400 1.000 40.13303 89 ASP A N 1
ATOM 702 C CA . ASP A 1 91 ? 25.78000 49.48400 104.29300 1.000 41.87912 89 ASP A CA 1
ATOM 703 C C . ASP A 1 91 ? 26.89300 48.53100 103.87900 1.000 49.46668 89 ASP A C 1
ATOM 704 O O . ASP A 1 91 ? 27.84800 48.32100 104.63200 1.000 45.02887 89 ASP A O 1
ATOM 709 N N . SER A 1 92 ? 26.78900 47.97600 102.66200 1.000 44.95897 90 SER A N 1
ATOM 710 C CA . SER A 1 92 ? 27.79200 47.03400 102.16800 1.000 48.59317 90 SER A CA 1
ATOM 711 C C . SER A 1 92 ? 29.18100 47.64600 102.06300 1.000 46.21797 90 SER A C 1
ATOM 712 O O . SER A 1 92 ? 30.16700 46.90400 102.01900 1.000 54.95414 90 SER A O 1
ATOM 715 N N . SER A 1 93 ? 29.28400 48.97400 102.02000 1.000 53.29897 91 SER A N 1
ATOM 716 C CA . SER A 1 93 ? 30.54700 49.66000 101.79300 1.000 58.25290 91 SER A CA 1
ATOM 717 C C . SER A 1 93 ? 31.21100 50.13300 103.08000 1.000 57.00517 91 SER A C 1
ATOM 718 O O . SER A 1 93 ? 32.21600 50.84600 103.01300 1.000 60.16003 91 SER A O 1
ATOM 721 N N . ASP A 1 94 ? 30.68000 49.75700 104.24300 1.000 51.83501 92 ASP A N 1
ATOM 722 C CA . ASP A 1 94 ? 31.15800 50.24200 105.54500 1.000 53.80586 92 ASP A CA 1
ATOM 723 C C . ASP A 1 94 ? 31.62900 49.03600 106.35400 1.000 62.13066 92 ASP A C 1
ATOM 724 O O . ASP A 1 94 ? 30.92400 48.55600 107.24600 1.000 53.42054 92 ASP A O 1
ATOM 729 N N . VAL A 1 95 ? 32.84200 48.56900 106.05300 1.000 57.39628 93 VAL A N 1
ATOM 730 C CA . VAL A 1 95 ? 33.30200 47.29800 106.60000 1.000 59.70533 93 VAL A CA 1
ATOM 731 C C . VAL A 1 95 ? 33.46500 47.38800 108.11300 1.000 58.66628 93 VAL A C 1
ATOM 732 O O . VAL A 1 95 ? 33.10400 46.45500 108.84000 1.000 60.91135 93 VAL A O 1
ATOM 736 N N . ASP A 1 96 ? 33.97800 48.51400 108.61800 1.000 59.45606 94 ASP A N 1
ATOM 737 C CA . ASP A 1 96 ? 34.24300 48.60500 110.04900 1.000 62.98051 94 ASP A CA 1
ATOM 738 C C . ASP A 1 96 ? 32.98500 48.77800 110.88900 1.000 60.17856 94 ASP A C 1
ATOM 739 O O . ASP A 1 96 ? 33.09400 48.82300 112.12000 1.000 71.16929 94 ASP A O 1
ATOM 744 N N . ARG A 1 97 ? 31.81100 48.88800 110.27700 1.000 56.72484 95 ARG A N 1
ATOM 745 C CA . ARG A 1 97 ? 30.54800 48.87300 111.00000 1.000 57.77035 95 ARG A CA 1
ATOM 746 C C . ARG A 1 97 ? 29.76400 47.58200 110.80100 1.000 54.94081 95 ARG A C 1
ATOM 747 O O . ARG A 1 97 ? 28.67900 47.43800 111.37700 1.000 54.82477 95 ARG A O 1
ATOM 755 N N . LEU A 1 98 ? 30.28800 46.63200 110.01900 1.000 48.44813 96 LEU A N 1
ATOM 756 C CA . LEU A 1 98 ? 29.54300 45.40300 109.73600 1.000 44.40724 96 LEU A CA 1
ATOM 757 C C . LEU A 1 98 ? 29.30700 44.57800 110.99900 1.000 51.17942 96 LEU A C 1
ATOM 758 O O . LEU A 1 98 ? 28.25200 43.94600 111.15100 1.000 47.80598 96 LEU A O 1
ATOM 763 N N . GLU A 1 99 ? 30.27400 44.56900 111.91900 1.000 57.55211 97 GLU A N 1
ATOM 764 C CA . GLU A 1 99 ? 30.10200 43.79000 113.14100 1.000 57.30948 97 GLU A CA 1
ATOM 765 C C . GLU A 1 99 ? 29.02500 44.40900 114.02900 1.000 53.57478 97 GLU A C 1
ATOM 766 O O . GLU A 1 99 ? 28.21600 43.68100 114.61800 1.000 46.51286 97 GLU A O 1
ATOM 772 N N . GLU A 1 100 ? 28.99600 45.75000 114.12900 1.000 53.50227 98 GLU A N 1
ATOM 773 C CA . GLU A 1 100 ? 27.86500 46.44900 114.74700 1.000 56.26383 98 GLU A CA 1
ATOM 774 C C . GLU A 1 100 ? 26.54000 45.99900 114.16700 1.000 49.05883 98 GLU A C 1
ATOM 775 O O . GLU A 1 100 ? 25.58900 45.69900 114.89800 1.000 49.66242 98 GLU A O 1
ATOM 781 N N . SER A 1 101 ? 26.43400 46.06900 112.83700 1.000 49.45974 99 SER A N 1
ATOM 782 C CA . SER A 1 101 ? 25.19100 45.73100 112.15400 1.000 45.10244 99 SER A CA 1
ATOM 783 C C . SER A 1 101 ? 24.80200 44.28500 112.41700 1.000 46.29784 99 SER A C 1
ATOM 784 O O . SER A 1 101 ? 23.62100 43.97600 112.62600 1.000 41.14772 99 SER A O 1
ATOM 787 N N . LYS A 1 102 ? 25.79000 43.38600 112.39500 1.000 44.11491 100 LYS A N 1
ATOM 788 C CA . LYS A 1 102 ? 25.56800 41.97900 112.72100 1.000 45.56166 100 LYS A CA 1
ATOM 789 C C . LYS A 1 102 ? 24.94200 41.80800 114.10200 1.000 43.05235 100 LYS A C 1
ATOM 790 O O . LYS A 1 102 ? 23.92300 41.12400 114.25300 1.000 41.03663 100 LYS A O 1
ATOM 796 N N . GLN A 1 103 ? 25.55900 42.39300 115.13100 1.000 44.19560 101 GLN A N 1
ATOM 797 C CA . GLN A 1 103 ? 25.02800 42.25100 116.48800 1.000 48.85367 101 GLN A CA 1
ATOM 798 C C . GLN A 1 103 ? 23.60600 42.78100 116.60300 1.000 49.15121 101 GLN A C 1
ATOM 799 O O . GLN A 1 103 ? 22.79500 42.22700 117.35300 1.000 46.74542 101 GLN A O 1
ATOM 805 N N . GLU A 1 104 ? 23.28300 43.86700 115.89600 1.000 50.88616 102 GLU A N 1
ATOM 806 C CA . GLU A 1 104 ? 21.93800 44.41300 116.03400 1.000 47.36911 102 GLU A CA 1
ATOM 807 C C . GLU A 1 104 ? 20.92700 43.55000 115.29900 1.000 42.51400 102 GLU A C 1
ATOM 808 O O . GLU A 1 104 ? 19.80500 43.36200 115.77900 1.000 39.37557 102 GLU A O 1
ATOM 814 N N . LEU A 1 105 ? 21.31400 43.00200 114.14400 1.000 39.20669 103 LEU A N 1
ATOM 815 C CA . LEU A 1 105 ? 20.44100 42.07400 113.43600 1.000 39.70414 103 LEU A CA 1
ATOM 816 C C . LEU A 1 105 ? 20.06200 40.88900 114.31600 1.000 40.14664 103 LEU A C 1
ATOM 817 O O . LEU A 1 105 ? 18.88200 40.53200 114.41800 1.000 38.78487 103 LEU A O 1
ATOM 822 N N . PHE A 1 106 ? 21.05500 40.25600 114.95300 1.000 36.57997 104 PHE A N 1
ATOM 823 C CA . PHE A 1 106 ? 20.76500 39.05600 115.72800 1.000 42.41653 104 PHE A CA 1
ATOM 824 C C . PHE A 1 106 ? 19.95200 39.37600 116.97100 1.000 47.16044 104 PHE A C 1
ATOM 825 O O . PHE A 1 106 ? 19.16900 38.53800 117.43000 1.000 43.01877 104 PHE A O 1
ATOM 833 N N . ARG A 1 107 ? 20.10100 40.58100 117.52100 1.000 42.25012 105 ARG A N 1
ATOM 834 C CA . ARG A 1 107 ? 19.28800 40.93000 118.67500 1.000 43.38988 105 ARG A CA 1
ATOM 835 C C . ARG A 1 107 ? 17.82400 41.08900 118.27400 1.000 48.97229 105 ARG A C 1
ATOM 836 O O . ARG A 1 107 ? 16.93000 40.75400 119.05800 1.000 48.43698 105 ARG A O 1
ATOM 844 N N . ILE A 1 108 ? 17.56500 41.54800 117.04600 1.000 37.86616 106 ILE A N 1
ATOM 845 C CA . ILE A 1 108 ? 16.19700 41.63300 116.53500 1.000 47.33281 106 ILE A CA 1
ATOM 846 C C . ILE A 1 108 ? 15.67500 40.27100 116.09000 1.000 39.11217 106 ILE A C 1
ATOM 847 O O . ILE A 1 108 ? 14.62200 39.81900 116.55100 1.000 42.11851 106 ILE A O 1
ATOM 852 N N . VAL A 1 109 ? 16.37300 39.61100 115.16200 1.000 37.66117 107 VAL A N 1
ATOM 853 C CA . VAL A 1 109 ? 15.75900 38.49300 114.45200 1.000 33.28208 107 VAL A CA 1
ATOM 854 C C . VAL A 1 109 ? 15.54900 37.27500 115.35300 1.000 40.23447 107 VAL A C 1
ATOM 855 O O . VAL A 1 109 ? 14.71000 36.42000 115.04300 1.000 39.39274 107 VAL A O 1
ATOM 859 N N . THR A 1 110 ? 16.25600 37.17200 116.47500 1.000 40.61160 108 THR A N 1
ATOM 860 C CA . THR A 1 110 ? 16.08400 36.01900 117.35100 1.000 42.40076 108 THR A CA 1
ATOM 861 C C . THR A 1 110 ? 15.07600 36.27900 118.46600 1.000 38.04640 108 THR A C 1
ATOM 862 O O . THR A 1 110 ? 14.88700 35.41300 119.32600 1.000 43.18751 108 THR A O 1
ATOM 866 N N . ASP A 1 111 ? 14.44200 37.45400 118.47400 1.000 43.19992 109 ASP A N 1
ATOM 867 C CA . ASP A 1 111 ? 13.37200 37.74500 119.42200 1.000 47.37150 109 ASP A CA 1
ATOM 868 C C . ASP A 1 111 ? 12.20900 36.77900 119.24800 1.000 44.46100 109 ASP A C 1
ATOM 869 O O . ASP A 1 111 ? 11.84400 36.42000 118.12900 1.000 43.69308 109 ASP A O 1
ATOM 874 N N . LYS A 1 112 ? 11.60700 36.37500 120.37300 1.000 41.93202 110 LYS A N 1
ATOM 875 C CA . LYS A 1 112 ? 10.49500 35.43000 120.31800 1.000 50.55163 110 LYS A CA 1
ATOM 876 C C . LYS A 1 112 ? 9.29800 35.99500 119.55900 1.000 50.39152 110 LYS A C 1
ATOM 877 O O . LYS A 1 112 ? 8.50900 35.23200 118.99200 1.000 47.23593 110 LYS A O 1
ATOM 883 N N . GLU A 1 113 ? 9.13500 37.31900 119.54100 1.000 45.84147 111 GLU A N 1
ATOM 884 C CA . GLU A 1 113 ? 8.03900 37.90800 118.78000 1.000 45.76308 111 GLU A CA 1
ATOM 885 C C . GLU A 1 113 ? 8.29000 37.88100 117.28100 1.000 41.07279 111 GLU A C 1
ATOM 886 O O . GLU A 1 113 ? 7.38700 38.21200 116.50500 1.000 43.51170 111 GLU A O 1
ATOM 892 N N . LEU A 1 114 ? 9.49100 37.50000 116.85800 1.000 36.82078 112 LEU A N 1
ATOM 893 C CA . LEU A 1 114 ? 9.83000 37.36900 115.44700 1.000 38.77482 112 LEU A CA 1
ATOM 894 C C . LEU A 1 114 ? 10.09800 35.91200 115.07800 1.000 38.91717 112 LEU A C 1
ATOM 895 O O . LEU A 1 114 ? 10.81400 35.62700 114.11200 1.000 37.58868 112 LEU A O 1
ATOM 900 N N . THR A 1 115 ? 9.51700 34.98700 115.84200 1.000 38.05718 113 THR A N 1
ATOM 901 C CA . THR A 1 115 ? 9.71000 33.56400 115.59200 1.000 37.88234 113 THR A CA 1
ATOM 902 C C . THR A 1 115 ? 9.31600 33.22400 114.15400 1.000 32.33250 113 THR A C 1
ATOM 903 O O . THR A 1 115 ? 8.21800 33.56200 113.70200 1.000 34.82896 113 THR A O 1
ATOM 907 N N . ASN A 1 116 ? 10.22900 32.56700 113.43400 1.000 29.16360 114 ASN A N 1
ATOM 908 C CA . ASN A 1 116 ? 10.04800 32.14900 112.03700 1.000 29.08992 114 ASN A CA 1
ATOM 909 C C . ASN A 1 116 ? 9.84400 33.31100 111.07400 1.000 33.75075 114 ASN A C 1
ATOM 910 O O . ASN A 1 116 ? 9.32800 33.11000 109.96900 1.000 36.50851 114 ASN A O 1
ATOM 915 N N . CYS A 1 117 ? 10.24700 34.53000 111.42400 1.000 32.28247 115 CYS A N 1
ATOM 916 C CA . CYS A 1 117 ? 9.93100 35.65100 110.54600 1.000 28.15292 115 CYS A CA 1
ATOM 917 C C . CYS A 1 117 ? 10.84100 35.62300 109.31900 1.000 29.70447 115 CYS A C 1
ATOM 918 O O . CYS A 1 117 ? 12.02000 35.27200 109.40700 1.000 33.52570 115 CYS A O 1
ATOM 921 N N . LEU A 1 118 ? 10.27600 35.95100 108.15800 1.000 28.93167 116 LEU A N 1
ATOM 922 C CA . LEU A 1 118 ? 11.08000 36.04600 106.94700 1.000 30.62855 116 LEU A CA 1
ATOM 923 C C . LEU A 1 118 ? 12.08300 37.19600 107.05700 1.000 32.74404 116 LEU A C 1
ATOM 924 O O . LEU A 1 118 ? 11.77400 38.25900 107.60000 1.000 33.49944 116 LEU A O 1
ATOM 929 N N . LEU A 1 119 ? 13.29500 36.97900 106.54000 1.000 26.93279 117 LEU A N 1
ATOM 930 C CA . LEU A 1 119 ? 14.37100 37.96000 106.63100 1.000 27.86934 117 LEU A CA 1
ATOM 931 C C . LEU A 1 119 ? 14.96700 38.20500 105.24900 1.000 28.49609 117 LEU A C 1
ATOM 932 O O . LEU A 1 119 ? 15.44700 37.27200 104.60200 1.000 26.69819 117 LEU A O 1
ATOM 937 N N . VAL A 1 120 ? 14.91800 39.44600 104.78100 1.000 28.82968 118 VAL A N 1
ATOM 938 C CA . VAL A 1 120 ? 15.72100 39.86200 103.63700 1.000 30.12851 118 VAL A CA 1
ATOM 939 C C . VAL A 1 120 ? 16.79300 40.79800 104.16500 1.000 32.70320 118 VAL A C 1
ATOM 940 O O . VAL A 1 120 ? 16.47800 41.83400 104.75600 1.000 34.61937 118 VAL A O 1
ATOM 944 N N . VAL A 1 121 ? 18.05100 40.43500 103.96100 1.000 31.59782 119 VAL A N 1
ATOM 945 C CA . VAL A 1 121 ? 19.17100 41.32200 104.23600 1.000 30.54508 119 VAL A CA 1
ATOM 946 C C . VAL A 1 121 ? 19.52000 41.99900 102.92100 1.000 30.95377 119 VAL A C 1
ATOM 947 O O . VAL A 1 121 ? 19.80500 41.32500 101.92500 1.000 34.10488 119 VAL A O 1
ATOM 951 N N . LEU A 1 122 ? 19.45600 43.32200 102.90500 1.000 32.27232 120 LEU A N 1
ATOM 952 C CA . LEU A 1 122 ? 19.80400 44.09400 101.72100 1.000 36.19970 120 LEU A CA 1
ATOM 953 C C . LEU A 1 122 ? 21.26100 44.51200 101.85000 1.000 39.91807 120 LEU A C 1
ATOM 954 O O . LEU A 1 122 ? 21.61400 45.29300 102.73600 1.000 41.27504 120 LEU A O 1
ATOM 959 N N . ALA A 1 123 ? 22.11500 43.95400 100.99300 1.000 38.34757 121 ALA A N 1
ATOM 960 C CA . ALA A 1 123 ? 23.50600 44.38900 100.92300 1.000 34.39596 121 ALA A CA 1
ATOM 961 C C . ALA A 1 123 ? 23.52600 45.64600 100.06200 1.000 41.66701 121 ALA A C 1
ATOM 962 O O . ALA A 1 123 ? 23.80300 45.62000 98.86000 1.000 37.92464 121 ALA A O 1
ATOM 964 N N . ASN A 1 124 ? 23.20500 46.77000 100.69700 1.000 35.84438 122 ASN A N 1
ATOM 965 C CA . ASN A 1 124 ? 22.92200 48.00000 99.97700 1.000 37.95584 122 ASN A CA 1
ATOM 966 C C . ASN A 1 124 ? 24.20400 48.78700 99.71300 1.000 38.66315 122 ASN A C 1
ATOM 967 O O . ASN A 1 124 ? 25.24600 48.54700 100.32200 1.000 46.08951 122 ASN A O 1
ATOM 972 N N . LYS A 1 125 ? 24.10600 49.74100 98.78800 1.000 40.41782 123 LYS A N 1
ATOM 973 C CA . LYS A 1 125 ? 25.25500 50.52600 98.32000 1.000 51.10273 123 LYS A CA 1
ATOM 974 C C . LYS A 1 125 ? 26.29100 49.65000 97.61200 1.000 54.80692 123 LYS A C 1
ATOM 975 O O . LYS A 1 125 ? 27.49400 49.92400 97.66700 1.000 53.48632 123 LYS A O 1
ATOM 981 N N . GLN A 1 126 ? 25.82600 48.59800 96.92600 1.000 50.40625 124 GLN A N 1
ATOM 982 C CA . GLN A 1 126 ? 26.72400 47.74500 96.15700 1.000 47.93716 124 GLN A CA 1
ATOM 983 C C . GLN A 1 126 ? 27.39400 48.51800 95.02500 1.000 64.74674 124 GLN A C 1
ATOM 984 O O . GLN A 1 126 ? 28.42700 48.08300 94.50900 1.000 63.00918 124 GLN A O 1
ATOM 990 N N . ASP A 1 127 ? 26.85000 49.70900 94.78500 1.000 61.94643 125 ASP A N 1
ATOM 991 C CA . ASP A 1 127 ? 27.31600 50.69200 93.82300 1.000 72.68639 125 ASP A CA 1
ATOM 992 C C . ASP A 1 127 ? 28.42000 51.58600 94.36300 1.000 73.80015 125 ASP A C 1
ATOM 993 O O . ASP A 1 127 ? 28.66600 52.63700 93.83800 1.000 86.59762 125 ASP A O 1
ATOM 998 N N . VAL A 1 128 ? 29.03500 51.18900 95.45500 1.000 72.50620 126 VAL A N 1
ATOM 999 C CA . VAL A 1 128 ? 30.21400 51.86400 95.99000 1.000 71.43729 126 VAL A CA 1
ATOM 1000 C C . VAL A 1 128 ? 31.40600 50.93000 95.84000 1.000 74.26127 126 VAL A C 1
ATOM 1001 O O . VAL A 1 128 ? 31.29100 49.71700 96.06000 1.000 74.36863 126 VAL A O 1
ATOM 1005 N N . ASP A 1 129 ? 32.55400 51.48600 95.45500 1.000 74.12012 127 ASP A N 1
ATOM 1006 C CA . ASP A 1 129 ? 33.76400 50.68100 95.37500 1.000 81.02931 127 ASP A CA 1
ATOM 1007 C C . ASP A 1 129 ? 34.10000 50.13000 96.75700 1.000 75.75305 127 ASP A C 1
ATOM 1008 O O . ASP A 1 129 ? 34.05900 50.85500 97.75500 1.000 76.90436 127 ASP A O 1
ATOM 1013 N N . GLY A 1 130 ? 34.40600 48.83600 96.81600 1.000 76.35326 128 GLY A N 1
ATOM 1014 C CA . GLY A 1 130 ? 34.73500 48.18400 98.06500 1.000 74.45626 128 GLY A CA 1
ATOM 1015 C C . GLY A 1 130 ? 33.57900 47.51000 98.76900 1.000 69.29643 128 GLY A C 1
ATOM 1016 O O . GLY A 1 130 ? 33.78100 46.94300 99.85200 1.000 59.08553 128 GLY A O 1
ATOM 1017 N N . ALA A 1 131 ? 32.37800 47.55000 98.19500 1.000 65.05550 129 ALA A N 1
ATOM 1018 C CA . ALA A 1 131 ? 31.22900 46.91900 98.82500 1.000 59.04656 129 ALA A CA 1
ATOM 1019 C C . ALA A 1 131 ? 31.44400 45.41500 98.94700 1.000 55.24162 129 ALA A C 1
ATOM 1020 O O . ALA A 1 131 ? 31.96200 44.76700 98.03200 1.000 54.59115 129 ALA A O 1
ATOM 1022 N N . VAL A 1 132 ? 31.05800 44.86100 100.09800 1.000 51.68930 130 VAL A N 1
ATOM 1023 C CA . VAL A 1 132 ? 31.17800 43.42600 100.30100 1.000 48.64211 130 VAL A CA 1
ATOM 1024 C C . VAL A 1 132 ? 30.11700 42.71100 99.47500 1.000 47.42717 130 VAL A C 1
ATOM 1025 O O . VAL A 1 132 ? 28.98200 43.19000 99.32400 1.000 47.45607 130 VAL A O 1
ATOM 1029 N N . LYS A 1 133 ? 30.50000 41.57200 98.90600 1.000 44.55548 131 LYS A N 1
ATOM 1030 C CA . LYS A 1 133 ? 29.57500 40.76300 98.13000 1.000 41.68018 131 LYS A CA 1
ATOM 1031 C C . LYS A 1 133 ? 28.60300 40.02900 99.05300 1.000 36.60313 131 LYS A C 1
ATOM 1032 O O . LYS A 1 133 ? 28.92600 39.76300 100.21600 1.000 38.37214 131 LYS A O 1
ATOM 1038 N N . PRO A 1 134 ? 27.39900 39.69900 98.55600 1.000 38.78465 132 PRO A N 1
ATOM 1039 C CA . PRO A 1 134 ? 26.45100 38.91000 99.36900 1.000 37.46621 132 PRO A CA 1
ATOM 1040 C C . PRO A 1 134 ? 27.04800 37.68600 100.05400 1.000 35.12773 132 PRO A C 1
ATOM 1041 O O . PRO A 1 134 ? 26.79700 37.48100 101.24500 1.000 32.81648 132 PRO A O 1
ATOM 1045 N N . LYS A 1 135 ? 27.83600 36.87100 99.34600 1.000 33.72182 133 LYS A N 1
ATOM 1046 C CA . LYS A 1 135 ? 28.42900 35.69600 99.97900 1.000 36.43967 133 LYS A CA 1
ATOM 1047 C C . LYS A 1 135 ? 29.40300 36.08700 101.08200 1.000 37.74029 133 LYS A C 1
ATOM 1048 O O . LYS A 1 135 ? 29.52100 35.38400 102.09500 1.000 37.52770 133 LYS A O 1
ATOM 1054 N N . ASP A 1 136 ? 30.14700 37.17700 100.87700 1.000 33.67724 134 ASP A N 1
ATOM 1055 C CA . ASP A 1 136 ? 31.01200 37.71200 101.92600 1.000 39.09400 134 ASP A CA 1
ATOM 1056 C C . ASP A 1 136 ? 30.19600 38.12000 103.14400 1.000 33.55189 134 ASP A C 1
ATOM 1057 O O . ASP A 1 136 ? 30.55500 37.80400 104.28600 1.000 39.19267 134 ASP A O 1
ATOM 1062 N N . LEU A 1 137 ? 29.08500 38.82400 102.91500 1.000 38.54640 135 LEU A N 1
ATOM 1063 C CA . LEU A 1 137 ? 28.26100 39.29200 104.02200 1.000 37.77764 135 LEU A CA 1
ATOM 1064 C C . LEU A 1 137 ? 27.63600 38.11300 104.76300 1.000 37.70798 135 LEU A C 1
ATOM 1065 O O . LEU A 1 137 ? 27.53200 38.12900 105.99500 1.000 35.33363 135 LEU A O 1
ATOM 1070 N N . ILE A 1 138 ? 27.24800 37.06400 104.02500 1.000 32.39864 136 ILE A N 1
ATOM 1071 C CA . ILE A 1 138 ? 26.71200 35.84900 104.64200 1.000 31.22104 136 ILE A CA 1
ATOM 1072 C C . ILE A 1 138 ? 27.70900 35.25300 105.62700 1.000 34.28518 136 ILE A C 1
ATOM 1073 O O . ILE A 1 138 ? 27.33900 34.86300 106.74300 1.000 35.16923 136 ILE A O 1
ATOM 1078 N N . GLU A 1 139 ? 28.98300 35.15700 105.23400 1.000 34.24220 137 GLU A N 1
ATOM 1079 C CA . GLU A 1 139 ? 29.99000 34.61300 106.14100 1.000 39.34183 137 GLU A CA 1
ATOM 1080 C C . GLU A 1 139 ? 30.21000 35.53300 107.33500 1.000 40.75180 137 GLU A C 1
ATOM 1081 O O . GLU A 1 139 ? 30.21000 35.08800 108.48900 1.000 38.94522 137 GLU A O 1
ATOM 1087 N N . ARG A 1 140 ? 30.41600 36.82100 107.06900 1.000 40.32105 138 ARG A N 1
ATOM 1088 C CA . ARG A 1 140 ? 30.63700 37.78600 108.14000 1.000 42.37444 138 ARG A CA 1
ATOM 1089 C C . ARG A 1 140 ? 29.48600 37.79600 109.14100 1.000 39.89861 138 ARG A C 1
ATOM 1090 O O . ARG A 1 140 ? 29.71300 37.85400 110.35600 1.000 43.49484 138 ARG A O 1
ATOM 1098 N N . PHE A 1 141 ? 28.25000 37.74500 108.65400 1.000 36.65066 139 PHE A N 1
ATOM 1099 C CA . PHE A 1 141 ? 27.08100 37.81900 109.51800 1.000 37.20507 139 PHE A CA 1
ATOM 1100 C C . PHE A 1 141 ? 26.68200 36.46600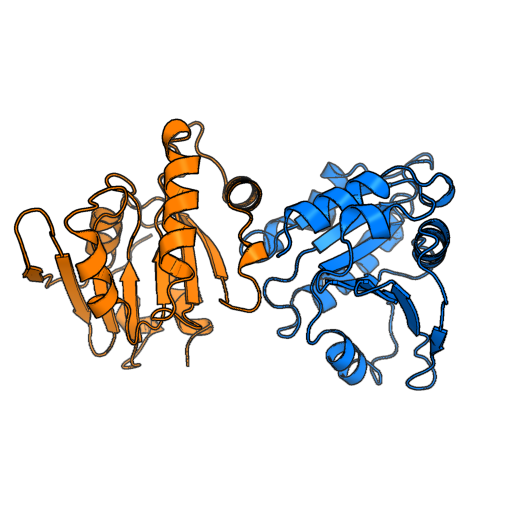 110.09800 1.000 37.85891 139 PHE A C 1
ATOM 1101 O O . PHE A 1 141 ? 25.79300 36.42000 110.95300 1.000 37.98896 139 PHE A O 1
ATOM 1109 N N . GLN A 1 142 ? 27.33800 35.37900 109.68100 1.000 39.06912 140 GLN A N 1
ATOM 1110 C CA . GLN A 1 142 ? 26.99600 34.01300 110.10600 1.000 37.59257 140 GLN A CA 1
ATOM 1111 C C . GLN A 1 142 ? 25.49500 33.74500 110.00200 1.000 31.80881 140 GLN A C 1
ATOM 1112 O O . GLN A 1 142 ? 24.87100 33.17000 110.89900 1.000 35.73249 140 GLN A O 1
ATOM 1118 N N . LEU A 1 143 ? 24.92300 34.14200 108.86200 1.000 31.04906 141 LEU A N 1
ATOM 1119 C CA . LEU A 1 143 ? 23.49800 33.94900 108.62200 1.000 30.55234 141 LEU A CA 1
ATOM 1120 C C . LEU A 1 143 ? 23.10000 32.47800 108.60300 1.000 34.17330 141 LEU A C 1
ATOM 1121 O O . LEU A 1 143 ? 21.90700 32.17300 108.73000 1.000 29.78023 141 LEU A O 1
ATOM 1126 N N . ASN A 1 144 ? 24.07200 31.56900 108.46600 1.000 32.43904 142 ASN A N 1
ATOM 1127 C CA . ASN A 1 144 ? 23.78200 30.14000 108.53500 1.000 35.91534 142 ASN A CA 1
ATOM 1128 C C . ASN A 1 144 ? 23.13400 29.76700 109.86100 1.000 38.29481 142 ASN A C 1
ATOM 1129 O O . ASN A 1 144 ? 22.37300 28.79800 109.92100 1.000 34.36044 142 ASN A O 1
ATOM 1134 N N . LYS A 1 145 ? 23.41700 30.52300 110.92700 1.000 31.46096 143 LYS A N 1
ATOM 1135 C CA . LYS A 1 145 ? 22.81700 30.25800 112.23200 1.000 37.43690 143 LYS A CA 1
ATOM 1136 C C . LYS A 1 145 ? 21.30800 30.47300 112.23400 1.000 35.05161 143 LYS A C 1
ATOM 1137 O O . LYS A 1 145 ? 20.62100 29.96400 113.12600 1.000 36.48215 143 LYS A O 1
ATOM 1143 N N . LEU A 1 146 ? 20.78200 31.22900 111.28000 1.000 27.39930 144 LEU A N 1
ATOM 1144 C CA . LEU A 1 146 ? 19.34900 31.48700 111.20700 1.000 28.40902 144 LEU A CA 1
ATOM 1145 C C . LEU A 1 146 ? 18.60600 30.52800 110.28500 1.000 31.94056 144 LEU A C 1
ATOM 1146 O O . LEU A 1 146 ? 17.37300 30.56600 110.24400 1.000 29.69516 144 LEU A O 1
ATOM 1151 N N . THR A 1 147 ? 19.32100 29.65200 109.57800 1.000 28.55498 145 THR A N 1
ATOM 1152 C CA . THR A 1 147 ? 18.69400 28.84900 108.53000 1.000 26.15415 145 THR A CA 1
ATOM 1153 C C . THR A 1 147 ? 17.65200 27.88100 109.09300 1.000 28.92891 145 THR A C 1
ATOM 1154 O O . THR A 1 147 ? 16.61600 27.64500 108.46300 1.000 31.44952 145 THR A O 1
ATOM 1158 N N . GLY A 1 148 ? 17.90000 27.32200 110.27800 1.000 31.97163 146 GLY A N 1
ATOM 1159 C CA . GLY A 1 148 ? 16.96700 26.35300 110.84200 1.000 31.58531 146 GLY A CA 1
ATOM 1160 C C . GLY A 1 148 ? 15.55400 26.88400 111.03100 1.000 33.72555 146 GLY A C 1
ATOM 1161 O O . GLY A 1 148 ? 14.59000 26.11800 110.96300 1.000 35.27951 146 GLY A O 1
ATOM 1162 N N . GLU A 1 149 ? 15.40100 28.19400 111.27300 1.000 32.28360 147 GLU A N 1
ATOM 1163 C CA . GLU A 1 149 ? 14.09700 28.73700 111.64100 1.000 32.15830 147 GLU A CA 1
ATOM 1164 C C . GLU A 1 149 ? 13.63800 29.95400 110.85400 1.000 30.77427 147 GLU A C 1
ATOM 1165 O O . GLU A 1 149 ? 12.49600 30.37700 111.05700 1.000 33.40832 147 GLU A O 1
ATOM 1171 N N . HIS A 1 150 ? 14.45700 30.53400 109.97100 1.000 28.00323 148 HIS A N 1
ATOM 1172 C CA . HIS A 1 150 ? 14.05300 31.73100 109.23500 1.000 28.11328 148 HIS A CA 1
ATOM 1173 C C . HIS A 1 150 ? 14.31600 31.54300 107.75000 1.000 31.07879 148 HIS A C 1
ATOM 1174 O O . HIS A 1 150 ? 15.43000 31.18200 107.35600 1.000 31.29840 148 HIS A O 1
ATOM 1181 N N . THR A 1 151 ? 13.29500 31.78800 106.93200 1.000 28.43314 149 THR A N 1
ATOM 1182 C CA . THR A 1 151 ? 13.51800 31.97700 105.50500 1.000 26.55537 149 THR A CA 1
ATOM 1183 C C . THR A 1 151 ? 14.32000 33.25700 105.32800 1.000 25.01389 149 THR A C 1
ATOM 1184 O O . THR A 1 151 ? 13.88700 34.32000 105.78100 1.000 25.95559 149 THR A O 1
ATOM 1188 N N . TRP A 1 152 ? 15.50400 33.16900 104.72000 1.000 27.11308 150 TRP A N 1
ATOM 1189 C CA . TRP A 1 152 ? 16.32800 34.36700 104.58400 1.000 24.49375 150 TRP A CA 1
ATOM 1190 C C . TRP A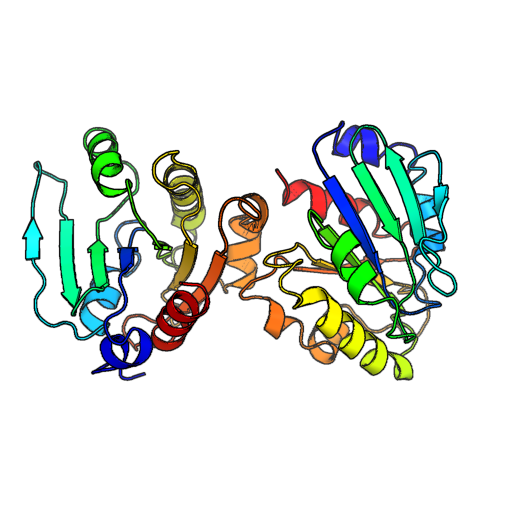 1 152 ? 17.01300 34.41900 103.22600 1.000 26.17100 150 TRP A C 1
ATOM 1191 O O . TRP A 1 152 ? 17.22500 33.39300 102.56300 1.000 27.28892 150 TRP A O 1
ATOM 1202 N N . SER A 1 153 ? 17.33300 35.64400 102.80800 1.000 24.46943 151 SER A N 1
ATOM 1203 C CA . SER A 1 153 ? 18.06900 35.88200 101.57700 1.000 28.04450 151 SER A CA 1
ATOM 1204 C C . SER A 1 153 ? 18.89400 37.14800 101.75800 1.000 29.85263 151 SER A C 1
ATOM 1205 O O . SER A 1 153 ? 18.49400 38.06500 102.48200 1.000 28.63102 151 SER A O 1
ATOM 1208 N N . VAL A 1 154 ? 20.05400 37.19200 101.11100 1.000 27.16535 152 VAL A N 1
ATOM 1209 C CA . VAL A 1 154 ? 20.83300 38.42000 100.98900 1.000 30.31016 152 VAL A CA 1
ATOM 1210 C C . VAL A 1 154 ? 20.71200 38.88900 99.54500 1.000 28.81583 152 VAL A C 1
ATOM 1211 O O . VAL A 1 154 ? 21.12800 38.18100 98.61600 1.000 31.39615 152 VAL A O 1
ATOM 1215 N N . ILE A 1 155 ? 20.16400 40.08000 99.35300 1.000 28.08548 153 ILE A N 1
ATOM 1216 C CA . ILE A 1 155 ? 19.93100 40.65200 98.02800 1.000 33.80536 153 ILE A CA 1
ATOM 1217 C C . ILE A 1 155 ? 20.80900 41.89300 97.89300 1.000 32.35956 153 ILE A C 1
ATOM 1218 O O . ILE A 1 155 ? 20.73900 42.79000 98.74400 1.000 36.01564 153 ILE A O 1
ATOM 1223 N N . PRO A 1 156 ? 21.67000 41.97500 96.87800 1.000 34.03950 154 PRO A N 1
ATOM 1224 C CA . PRO A 1 156 ? 22.44300 43.20800 96.65700 1.000 37.28092 154 PRO A CA 1
ATOM 1225 C C . PRO A 1 156 ? 21.54200 44.28700 96.06800 1.000 40.17150 154 PRO A C 1
ATOM 1226 O O . PRO A 1 156 ? 20.80800 44.03900 95.11000 1.000 37.52311 154 PRO A O 1
ATOM 1230 N N . THR A 1 157 ? 21.59000 45.48900 96.64400 1.000 37.13537 155 THR A N 1
ATOM 1231 C CA . THR A 1 157 ? 20.71100 46.56500 96.20700 1.000 40.33127 155 THR A CA 1
ATOM 1232 C C . THR A 1 157 ? 21.49600 47.84800 95.97700 1.000 45.24072 155 THR A C 1
ATOM 1233 O O . THR A 1 157 ? 22.61600 48.02000 96.46600 1.000 38.24999 155 THR A O 1
ATOM 1237 N N . ILE A 1 158 ? 20.88500 48.75100 95.21100 1.000 40.05342 156 ILE A N 1
ATOM 1238 C CA . ILE A 1 158 ? 21.36400 50.12700 95.06000 1.000 47.98751 156 ILE A CA 1
ATOM 1239 C C . ILE A 1 158 ? 20.12200 50.98900 95.27700 1.000 53.15940 156 ILE A C 1
ATOM 1240 O O . ILE A 1 158 ? 19.34800 51.23800 94.34600 1.000 50.56678 156 ILE A O 1
ATOM 1245 N N . ALA A 1 159 ? 19.90000 51.41500 96.52500 1.000 52.25727 157 ALA A N 1
ATOM 1246 C CA . ALA A 1 159 ? 18.67000 52.12000 96.88400 1.000 57.86453 157 ALA A CA 1
ATOM 1247 C C . ALA A 1 159 ? 18.42500 53.34100 96.00600 1.000 57.69305 157 ALA A C 1
ATOM 1248 O O . ALA A 1 159 ? 17.30100 53.56500 95.54500 1.000 61.38868 157 ALA A O 1
ATOM 1250 N N . ILE A 1 160 ? 19.46100 54.14800 95.76400 1.000 60.74257 158 ILE A N 1
ATOM 1251 C CA . ILE A 1 160 ? 19.27900 55.38400 95.00800 1.000 67.98866 158 ILE A CA 1
ATOM 1252 C C . ILE A 1 160 ? 18.90900 55.12300 93.54900 1.000 75.13369 158 ILE A C 1
ATOM 1253 O O . ILE A 1 160 ? 18.36700 56.01500 92.88300 1.000 75.67221 158 ILE A O 1
ATOM 1258 N N . ASP A 1 161 ? 19.20000 53.92500 93.03800 1.000 62.12268 159 ASP A N 1
ATOM 1259 C CA . ASP A 1 161 ? 18.76800 53.46100 91.72400 1.000 71.81325 159 ASP A CA 1
ATOM 1260 C C . ASP A 1 161 ? 17.44600 52.71300 91.76300 1.000 64.40850 159 ASP A C 1
ATOM 1261 O O . ASP A 1 161 ? 16.71700 52.69500 90.76400 1.000 64.06919 159 ASP A O 1
ATOM 1266 N N . GLY A 1 162 ? 17.14700 52.06300 92.87900 1.000 56.91644 160 GLY A N 1
ATOM 1267 C CA . GLY A 1 162 ? 16.07800 51.09700 92.93000 1.000 55.40958 160 GLY A CA 1
ATOM 1268 C C . GLY A 1 162 ? 16.47600 49.68300 92.56500 1.000 53.00751 160 GLY A C 1
ATOM 1269 O O . GLY A 1 162 ? 15.62500 48.78400 92.64200 1.000 51.33023 160 GLY A O 1
ATOM 1270 N N . THR A 1 163 ? 17.73300 49.46700 92.24800 1.000 42.24400 161 THR A N 1
ATOM 1271 C CA . THR A 1 163 ? 18.22400 48.15300 91.87700 1.000 52.20734 161 THR A CA 1
ATOM 1272 C C . THR A 1 163 ? 17.99500 47.12900 93.00100 1.000 45.31135 161 THR A C 1
ATOM 1273 O O . THR A 1 163 ? 18.30600 47.41700 94.10500 1.000 43.05659 161 THR A O 1
ATOM 1277 N N . GLY A 1 164 ? 17.46000 45.95000 92.71500 1.000 40.96941 162 GLY A N 1
ATOM 1278 C CA . GLY A 1 164 ? 17.26800 44.97100 93.75100 1.000 40.58773 162 GLY A CA 1
ATOM 1279 C C . GLY A 1 164 ? 15.98000 45.11700 94.53100 1.000 41.64597 162 GLY A C 1
ATOM 1280 O O . GLY A 1 164 ? 15.57600 44.16500 95.20400 1.000 39.43214 162 GLY A O 1
ATOM 1281 N N . LEU A 1 165 ? 15.31400 46.27700 94.46100 1.000 40.03272 163 LEU A N 1
ATOM 1282 C CA . LEU A 1 165 ? 14.10900 46.46800 95.26400 1.000 41.33350 163 LEU A CA 1
ATOM 1283 C C . LEU A 1 165 ? 12.93200 45.67600 94.70300 1.000 39.18580 163 LEU A C 1
ATOM 1284 O O . LEU A 1 165 ? 12.17200 45.07300 95.46500 1.000 39.59640 163 LEU A O 1
ATOM 1289 N N . VAL A 1 166 ? 12.76200 45.66000 93.37600 1.000 38.14669 164 VAL A N 1
ATOM 1290 C CA . VAL A 1 166 ? 11.72300 44.81700 92.78200 1.000 45.67004 164 VAL A CA 1
ATOM 1291 C C . VAL A 1 166 ? 11.95400 43.34500 93.12400 1.000 38.46049 164 VAL A C 1
ATOM 1292 O O . VAL A 1 166 ? 11.02500 42.63500 93.53200 1.000 40.16511 164 VAL A O 1
ATOM 1296 N N . GLU A 1 167 ? 13.19200 42.86100 92.96600 1.000 40.09171 165 GLU A N 1
ATOM 1297 C CA . GLU A 1 167 ? 13.50400 41.48300 93.35700 1.000 38.49620 165 GLU A CA 1
ATOM 1298 C C . GLU A 1 167 ? 13.15100 41.21800 94.81800 1.000 37.58360 165 GLU A C 1
ATOM 1299 O O . GLU A 1 167 ? 12.68900 40.12300 95.17200 1.000 36.54641 165 GLU A O 1
ATOM 1305 N N . THR A 1 168 ? 13.39300 42.20100 95.68600 1.000 37.92908 166 THR A N 1
ATOM 1306 C CA . THR A 1 168 ? 13.13900 42.02700 97.11400 1.000 38.81723 166 THR A CA 1
ATOM 1307 C C . THR A 1 168 ? 11.65500 41.82000 97.39000 1.000 36.76527 166 THR A C 1
ATOM 1308 O O . THR A 1 168 ? 11.26500 40.92400 98.15400 1.000 34.52585 166 THR A O 1
ATOM 1312 N N . LEU A 1 169 ? 10.81600 42.64800 96.77000 1.000 39.79177 167 LEU A N 1
ATOM 1313 C CA . LEU A 1 169 ? 9.37100 42.56800 96.94500 1.000 39.13368 167 LEU A CA 1
ATOM 1314 C C . LEU A 1 169 ? 8.81400 41.28100 96.35000 1.000 39.51736 167 LEU A C 1
ATOM 1315 O O . LEU A 1 169 ? 7.99200 40.59700 96.97700 1.000 40.53228 167 LEU A O 1
ATOM 1320 N N . ASN A 1 170 ? 9.25000 40.93800 95.13100 1.000 40.10966 168 ASN A N 1
ATOM 1321 C CA . ASN A 1 170 ? 8.84900 39.67200 94.52100 1.000 39.73139 168 ASN A CA 1
ATOM 1322 C C . ASN A 1 170 ? 9.21300 38.49500 95.41300 1.000 34.67680 168 ASN A C 1
ATOM 1323 O O . ASN A 1 170 ? 8.42100 37.55500 95.57300 1.000 34.16710 168 ASN A O 1
ATOM 1328 N N . TRP A 1 171 ? 10.40500 38.53100 96.01200 1.000 32.51882 169 TRP A N 1
ATOM 1329 C CA . TRP A 1 171 ? 10.84000 37.40800 96.83800 1.000 33.57606 169 TRP A CA 1
ATOM 1330 C C . TRP A 1 171 ? 9.98600 37.27900 98.09200 1.000 34.08691 169 TRP A C 1
ATOM 1331 O O . TRP A 1 171 ? 9.51300 36.18500 98.42000 1.000 31.30938 169 TRP A O 1
ATOM 1342 N N . ILE A 1 172 ? 9.79900 38.38500 98.81800 1.000 34.03885 170 ILE A N 1
ATOM 1343 C CA . ILE A 1 172 ? 8.90400 38.38700 99.97300 1.000 37.68815 170 ILE A CA 1
ATOM 1344 C C . ILE A 1 172 ? 7.53600 37.85200 99.57500 1.000 41.98946 170 ILE A C 1
ATOM 1345 O O . ILE A 1 172 ? 6.94300 37.01000 100.26600 1.000 33.59294 170 ILE A O 1
ATOM 1350 N N . SER A 1 173 ? 7.03500 38.31600 98.42800 1.000 35.71506 171 SER A N 1
ATOM 1351 C CA . SER A 1 173 ? 5.69900 37.94400 97.98100 1.000 40.75013 171 SER A CA 1
ATOM 1352 C C . SER A 1 173 ? 5.60300 36.45600 97.68900 1.000 37.53707 171 SER A C 1
ATOM 1353 O O . SER A 1 173 ? 4.58900 35.82100 98.00000 1.000 41.13117 171 SER A O 1
ATOM 1356 N N . SER A 1 174 ? 6.60800 35.89700 97.05300 1.000 35.54082 172 SER A N 1
ATOM 1357 C CA . SER A 1 174 ? 6.54500 34.49900 96.73100 1.000 37.54419 172 SER A CA 1
ATOM 1358 C C . SER A 1 174 ? 6.55100 33.58900 97.95100 1.000 40.63064 172 SER A C 1
ATOM 1359 O O . SER A 1 174 ? 6.11000 32.49700 97.86800 1.000 39.19440 172 SER A O 1
ATOM 1362 N N . HIS A 1 175 ? 7.04700 34.07500 99.07200 1.000 32.78613 173 HIS A N 1
ATOM 1363 C CA . HIS A 1 175 ? 7.13900 33.30600 100.29200 1.000 36.62383 173 HIS A CA 1
ATOM 1364 C C . HIS A 1 175 ? 6.04700 33.58200 101.32300 1.000 37.09016 173 HIS A C 1
ATOM 1365 O O . HIS A 1 175 ? 6.09700 33.07400 102.39300 1.000 33.42604 173 HIS A O 1
ATOM 1372 N N . SER A 1 176 ? 5.07300 34.40400 100.96200 1.000 44.69171 174 SER A N 1
ATOM 1373 C CA . SER A 1 176 ? 3.99700 34.81100 101.86500 1.000 52.65411 174 SER A CA 1
ATOM 1374 C C . SER A 1 176 ? 2.62600 34.28200 101.49100 1.000 53.07882 174 SER A C 1
ATOM 1375 O O . SER A 1 176 ? 2.42700 33.87300 100.38400 1.000 53.05696 174 SER A O 1
ATOM 1378 N N . LYS A 1 177 ? 1.68400 34.34100 102.42900 1.000 58.49476 175 LYS A N 1
ATOM 1379 C CA . LYS A 1 177 ? 0.34000 33.81000 102.24400 1.000 64.42196 175 LYS A CA 1
ATOM 1380 C C . LYS A 1 177 ? -0.40500 34.64100 101.20400 1.000 67.76168 175 LYS A C 1
ATOM 1381 O O . LYS A 1 177 ? -1.20700 34.10200 100.43900 1.000 71.99212 175 LYS A O 1
ATOM 1388 N N . GLN B 1 1 ? 25.60600 10.13600 116.21300 1.000 106.90077 -1 GLN B N 1
ATOM 1389 C CA . GLN B 1 1 ? 25.13000 10.38100 117.57300 1.000 108.82373 -1 GLN B CA 1
ATOM 1390 C C . GLN B 1 1 ? 24.42400 9.16300 118.18200 1.000 104.98294 -1 GLN B C 1
ATOM 1391 O O . GLN B 1 1 ? 23.67100 8.47100 117.49700 1.000 100.75847 -1 GLN B O 1
ATOM 1397 N N . GLY B 1 2 ? 24.66500 8.91400 119.46800 1.000 107.39126 0 GLY B N 1
ATOM 1398 C CA . GLY B 1 2 ? 24.00000 7.83900 120.19200 1.000 102.57250 0 GLY B CA 1
ATOM 1399 C C . GLY B 1 2 ? 22.83900 8.38300 121.00500 1.000 99.12994 0 GLY B C 1
ATOM 1400 O O . GLY B 1 2 ? 22.98100 9.37700 121.72100 1.000 101.96244 0 GLY B O 1
ATOM 1401 N N . MET B 1 3 ? 21.69200 7.70600 120.90100 1.000 87.99016 1 MET B N 1
ATOM 1402 C CA . MET B 1 3 ? 20.41900 8.24400 121.37400 1.000 83.71666 1 MET B CA 1
ATOM 1403 C C . MET B 1 3 ? 19.84300 7.55700 122.60700 1.000 84.70508 1 MET B C 1
ATOM 1404 O O . MET B 1 3 ? 18.79800 7.99700 123.10100 1.000 83.25612 1 MET B O 1
ATOM 1409 N N . GLY B 1 4 ? 20.47500 6.50400 123.11700 1.000 88.71840 2 GLY B N 1
ATOM 1410 C CA A GLY B 1 4 ? 19.94400 5.80600 124.27100 0.500 91.75285 2 GLY B CA 1
ATOM 1411 C CA B GLY B 1 4 ? 19.94400 5.80600 124.27100 0.500 91.75285 2 GLY B CA 1
ATOM 1412 C C . GLY B 1 4 ? 19.77400 6.68500 125.49400 1.000 93.91273 2 GLY B C 1
ATOM 1413 O O . GLY B 1 4 ? 20.74700 7.24700 126.00500 1.000 97.51496 2 GLY B O 1
ATOM 1414 N N . GLY B 1 5 ? 18.53600 6.81200 125.97200 1.000 92.25188 3 GLY B N 1
ATOM 1415 C CA . GLY B 1 5 ? 18.24800 7.57900 127.16800 1.000 94.45141 3 GLY B CA 1
ATOM 1416 C C . GLY B 1 5 ? 18.13800 9.07500 126.98500 1.000 91.99729 3 GLY B C 1
ATOM 1417 O O . GLY B 1 5 ? 18.10800 9.80300 127.98400 1.000 94.64057 3 GLY B O 1
ATOM 1418 N N . LEU B 1 6 ? 18.07600 9.56800 125.75000 1.000 87.66517 4 LEU B N 1
ATOM 1419 C CA . LEU B 1 6 ? 17.94700 11.00700 125.55700 1.000 92.32296 4 LEU B CA 1
ATOM 1420 C C . LEU B 1 6 ? 16.49700 11.47600 125.51500 1.000 83.80371 4 LEU B C 1
ATOM 1421 O O . LEU B 1 6 ? 16.21600 12.61400 125.90700 1.000 82.94762 4 LEU B O 1
ATOM 1426 N N . VAL B 1 7 ? 15.56400 10.62900 125.07600 1.000 80.04582 5 VAL B N 1
ATOM 1427 C CA . VAL B 1 7 ? 14.15800 11.02200 125.09200 1.000 79.50994 5 VAL B CA 1
ATOM 1428 C C . VAL B 1 7 ? 13.67100 11.18800 126.52400 1.000 80.24302 5 VAL B C 1
ATOM 1429 O O . VAL B 1 7 ? 13.02000 12.18400 126.86500 1.000 79.70009 5 VAL B O 1
ATOM 1433 N N . SER B 1 8 ? 13.98200 10.21200 127.38500 1.000 83.67633 6 SER B N 1
ATOM 1434 C CA . SER B 1 8 ? 13.64600 10.32700 128.80100 1.000 87.13948 6 SER B CA 1
ATOM 1435 C C . SER B 1 8 ? 14.32400 11.53600 129.42900 1.000 89.53732 6 SER B C 1
ATOM 1436 O O . SER B 1 8 ? 13.73100 12.23300 130.26300 1.000 90.68534 6 SER B O 1
ATOM 1439 N N . LYS B 1 9 ? 15.55200 11.80400 128.99700 1.000 90.66144 7 LYS B N 1
ATOM 1440 C CA . LYS B 1 9 ? 16.33900 12.91400 129.52600 1.000 94.02122 7 LYS B CA 1
ATOM 1441 C C . LYS B 1 9 ? 15.86600 14.31500 129.12900 1.000 91.67769 7 LYS B C 1
ATOM 1442 O O . LYS B 1 9 ? 16.07100 15.26800 129.88100 1.000 94.97781 7 LYS B O 1
ATOM 1448 N N . LEU B 1 10 ? 15.23800 14.45500 127.96400 1.000 86.76766 8 LEU B N 1
ATOM 1449 C CA . LEU B 1 10 ? 14.79800 15.77100 127.53800 1.000 94.11785 8 LEU B CA 1
ATOM 1450 C C . LEU B 1 10 ? 13.32200 16.01400 127.78400 1.000 92.59076 8 LEU B C 1
ATOM 1451 O O . LEU B 1 10 ? 12.90400 17.17700 127.84400 1.000 88.04367 8 LEU B O 1
ATOM 1456 N N . PHE B 1 11 ? 12.52400 14.95800 127.94200 1.000 81.65660 9 PHE B N 1
ATOM 1457 C CA . PHE B 1 11 ? 11.10200 15.13300 128.17600 1.000 80.14604 9 PHE B CA 1
ATOM 1458 C C . PHE B 1 11 ? 10.67100 14.81100 129.59300 1.000 83.06099 9 PHE B C 1
ATOM 1459 O O . PHE B 1 11 ? 9.62600 15.30700 130.01700 1.000 84.02028 9 PHE B O 1
ATOM 1467 N N . LYS B 1 12 ? 11.43700 13.98900 130.31700 1.000 92.01826 10 LYS B N 1
ATOM 1468 C CA . LYS B 1 12 ? 11.34200 13.85500 131.76800 1.000 91.75969 10 LYS B CA 1
ATOM 1469 C C . LYS B 1 12 ? 9.89100 13.93700 132.25300 1.000 94.37184 10 LYS B C 1
ATOM 1470 O O . LYS B 1 12 ? 9.49300 14.90600 132.91000 1.000 101.57792 10 LYS B O 1
ATOM 1476 N N . ASN B 1 13 ? 9.07900 12.95800 131.85700 1.000 87.79195 11 ASN B N 1
ATOM 1477 C CA . ASN B 1 13 ? 7.69900 12.71200 132.29600 1.000 88.19896 11 ASN B CA 1
ATOM 1478 C C . ASN B 1 13 ? 6.66400 13.66300 131.68600 1.000 86.35233 11 ASN B C 1
ATOM 1479 O O . ASN B 1 13 ? 5.47900 13.54700 132.03100 1.000 84.85488 11 ASN B O 1
ATOM 1484 N N . ARG B 1 14 ? 7.04700 14.56700 130.78500 1.000 83.17881 12 ARG B N 1
ATOM 1485 C CA . ARG B 1 14 ? 6.10800 15.52300 130.20600 1.000 80.19162 12 ARG B CA 1
ATOM 1486 C C . ARG B 1 14 ? 5.21600 14.86200 129.15200 1.000 77.65655 12 ARG B C 1
ATOM 1487 O O . ARG B 1 14 ? 5.58200 13.85400 128.54300 1.000 76.74056 12 ARG B O 1
ATOM 1495 N N . GLU B 1 15 ? 4.03400 15.44800 128.94300 1.000 77.15291 13 GLU B N 1
ATOM 1496 C CA . GLU B 1 15 ? 3.05200 14.93900 127.98400 1.000 75.84212 13 GLU B CA 1
ATOM 1497 C C . GLU B 1 15 ? 3.32500 15.44700 126.57300 1.000 77.82958 13 GLU B C 1
ATOM 1498 O O . GLU B 1 15 ? 3.46900 16.65800 126.36000 1.000 73.77906 13 GLU B O 1
ATOM 1504 N N . MET B 1 16 ? 3.34600 14.53000 125.60000 1.000 62.67452 14 MET B N 1
ATOM 1505 C CA . MET B 1 16 ? 3.44200 14.96100 124.21000 1.000 55.51804 14 MET B CA 1
ATOM 1506 C C . MET B 1 16 ? 3.14000 13.89200 123.17000 1.000 54.00216 14 MET B C 1
ATOM 1507 O O . MET B 1 16 ? 3.78600 12.83800 123.13300 1.000 57.21195 14 MET B O 1
ATOM 1512 N N . ARG B 1 17 ? 2.19600 14.20400 122.27400 1.000 50.64858 15 ARG B N 1
ATOM 1513 C CA . ARG B 1 17 ? 1.75700 13.30900 121.20700 1.000 42.87045 15 ARG B CA 1
ATOM 1514 C C . ARG B 1 17 ? 2.37700 13.77500 119.89400 1.000 40.20874 15 ARG B C 1
ATOM 1515 O O . ARG B 1 17 ? 2.08300 14.87500 119.41800 1.000 40.70638 15 ARG B O 1
ATOM 1523 N N . ILE B 1 18 ? 3.24300 12.93900 119.32700 1.000 43.56197 16 ILE B N 1
ATOM 1524 C CA . ILE B 1 18 ? 4.03400 13.27100 118.15300 1.000 35.44041 16 ILE B CA 1
ATOM 1525 C C . ILE B 1 18 ? 3.60600 12.36700 117.00700 1.000 41.53503 16 ILE B C 1
ATOM 1526 O O . ILE B 1 18 ? 3.45200 11.15200 117.18600 1.000 36.51508 16 ILE B O 1
ATOM 1531 N N . LEU B 1 19 ? 3.41200 12.96500 115.83700 1.000 33.71431 17 LEU B N 1
ATOM 1532 C CA . LEU B 1 19 ? 3.21300 12.24700 114.58800 1.000 32.92413 17 LEU B CA 1
ATOM 1533 C C . LEU B 1 19 ? 4.48200 12.41300 113.76300 1.000 27.89269 17 LEU B C 1
ATOM 1534 O O . LEU B 1 19 ? 4.98400 13.53200 113.62500 1.000 32.75429 17 LEU B O 1
ATOM 1539 N N . MET B 1 20 ? 5.02500 11.30300 113.26200 1.000 30.35584 18 MET B N 1
ATOM 1540 C CA . MET B 1 20 ? 6.17100 11.30300 112.35300 1.000 31.51543 18 MET B CA 1
ATOM 1541 C C . MET B 1 20 ? 5.71300 10.80100 110.99100 1.000 30.18991 18 MET B C 1
ATOM 1542 O O . MET B 1 20 ? 5.48000 9.60200 110.81300 1.000 29.01629 18 MET B O 1
ATOM 1547 N N . LEU B 1 21 ? 5.63300 11.70600 110.02300 1.000 25.80920 19 LEU B N 1
ATOM 1548 C CA . LEU B 1 21 ? 4.98200 11.43000 108.75100 1.000 20.90877 19 LEU B CA 1
ATOM 1549 C C . LEU B 1 21 ? 5.96700 11.76300 107.63500 1.000 28.39457 19 LEU B C 1
ATOM 1550 O O . LEU B 1 21 ? 7.08700 12.21800 107.88200 1.000 26.38062 19 LEU B O 1
ATOM 1555 N N . GLY B 1 22 ? 5.54300 11.53500 106.40300 1.000 28.40980 20 GLY B N 1
ATOM 1556 C CA . GLY B 1 22 ? 6.36100 11.85900 105.24800 1.000 24.13311 20 GLY B CA 1
ATOM 1557 C C . GLY B 1 22 ? 6.16400 10.78600 104.20000 1.000 26.23174 20 GLY B C 1
ATOM 1558 O O . GLY B 1 22 ? 5.51400 9.77300 104.47600 1.000 26.64750 20 GLY B O 1
ATOM 1559 N N . LEU B 1 23 ? 6.70500 10.98300 103.00100 1.000 24.67255 21 LEU B N 1
ATOM 1560 C CA . LEU B 1 23 ? 6.53500 9.97600 101.96900 1.000 27.83439 21 LEU B CA 1
ATOM 1561 C C . LEU B 1 23 ? 7.19700 8.66600 102.38500 1.000 24.37456 21 LEU B C 1
ATOM 1562 O O . LEU B 1 23 ? 8.12800 8.62500 103.19800 1.000 23.79770 21 LEU B O 1
ATOM 1567 N N . ASP B 1 24 ? 6.70200 7.58200 101.80600 1.000 27.59173 22 ASP B N 1
ATOM 1568 C CA . ASP B 1 24 ? 7.43600 6.32800 101.82500 1.000 26.95910 22 ASP B CA 1
ATOM 1569 C C . ASP B 1 24 ? 8.86500 6.56000 101.34000 1.000 29.35479 22 ASP B C 1
ATOM 1570 O O . ASP B 1 24 ? 9.09700 7.35900 100.42800 1.000 29.69973 22 ASP B O 1
ATOM 1575 N N . ASN B 1 25 ? 9.81700 5.86700 101.96800 1.000 25.88665 23 ASN B N 1
ATOM 1576 C CA . ASN B 1 25 ? 11.26300 5.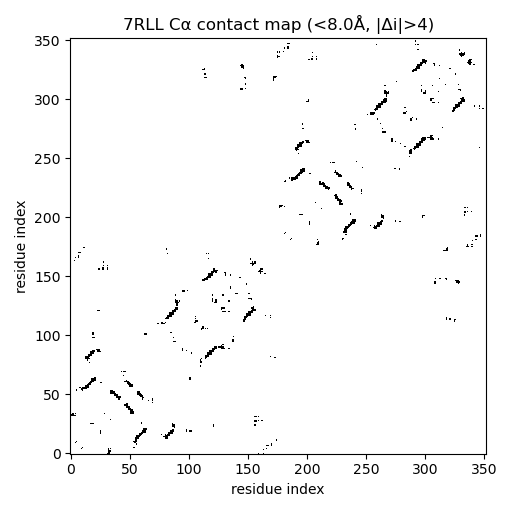86500 101.65800 1.000 31.73942 23 ASN B CA 1
ATOM 1577 C C . ASN B 1 25 ? 11.99700 7.06800 102.23900 1.000 27.84057 23 ASN B C 1
ATOM 1578 O O . ASN B 1 25 ? 13.22300 7.21100 102.00700 1.000 26.79482 23 ASN B O 1
ATOM 1583 N N . ALA B 1 26 ? 11.32400 7.91900 103.01200 1.000 25.22084 24 ALA B N 1
ATOM 1584 C CA . ALA B 1 26 ? 11.97100 9.12500 103.52300 1.000 25.46238 24 ALA B CA 1
ATOM 1585 C C . ALA B 1 26 ? 12.91800 8.83600 104.68700 1.000 28.40365 24 ALA B C 1
ATOM 1586 O O . ALA B 1 26 ? 13.91300 9.54700 104.86000 1.000 28.66763 24 ALA B O 1
ATOM 1588 N N . GLY B 1 27 ? 12.64700 7.80200 105.47300 1.000 25.97211 25 GLY B N 1
ATOM 1589 C CA . GLY B 1 27 ? 13.57800 7.39200 106.51300 1.000 25.01355 25 GLY B CA 1
ATOM 1590 C C . GLY B 1 27 ? 12.96400 7.37300 107.89900 1.000 30.52180 25 GLY B C 1
ATOM 1591 O O . GLY B 1 27 ? 13.69100 7.37500 108.89700 1.000 29.95159 25 GLY B O 1
ATOM 1592 N N . LYS B 1 28 ? 11.63300 7.33200 108.00000 1.000 24.93593 26 LYS B N 1
ATOM 1593 C CA . LYS B 1 28 ? 11.07100 7.56500 109.32200 1.000 31.51879 26 LYS B CA 1
ATOM 1594 C C . LYS B 1 28 ? 11.08700 6.31900 110.20300 1.000 30.70323 26 LYS B C 1
ATOM 1595 O O . LYS B 1 28 ? 11.22800 6.45500 111.42200 1.000 33.00999 26 LYS B O 1
ATOM 1601 N N . THR B 1 29 ? 10.95600 5.11300 109.63500 1.000 29.02872 27 THR B N 1
ATOM 1602 C CA . THR B 1 29 ? 11.08400 3.91400 110.46300 1.000 30.71468 27 THR B CA 1
ATOM 1603 C C . THR B 1 29 ? 12.50300 3.80400 111.00200 1.000 32.40277 27 THR B C 1
ATOM 1604 O O . THR B 1 29 ? 12.71100 3.41200 112.15400 1.000 38.09168 27 THR B O 1
ATOM 1608 N N . THR B 1 30 ? 13.49000 4.19000 110.18700 1.000 30.09138 28 THR B N 1
ATOM 1609 C CA . THR B 1 30 ? 14.86600 4.25000 110.66100 1.000 35.49954 28 THR B CA 1
ATOM 1610 C C . THR B 1 30 ? 14.99800 5.21500 111.83400 1.000 37.58661 28 THR B C 1
ATOM 1611 O O . THR B 1 30 ? 15.63100 4.89200 112.84600 1.000 39.72731 28 THR B O 1
ATOM 1615 N N . ILE B 1 31 ? 14.39600 6.40100 111.71900 1.000 31.45944 29 ILE B N 1
ATOM 1616 C CA . ILE B 1 31 ? 14.45400 7.37200 112.81200 1.000 35.33051 29 ILE B CA 1
ATOM 1617 C C . ILE B 1 31 ? 13.75600 6.81600 114.04700 1.000 37.87735 29 ILE B C 1
ATOM 1618 O O . ILE B 1 31 ? 14.28900 6.87900 115.16700 1.000 40.57487 29 ILE B O 1
ATOM 1623 N N . LEU B 1 32 ? 12.56000 6.24500 113.85700 1.000 32.62806 30 LEU B N 1
ATOM 1624 C CA . LEU B 1 32 ? 11.81100 5.66000 114.96800 1.000 32.60497 30 LEU B CA 1
ATOM 1625 C C . LEU B 1 32 ? 12.66200 4.69400 115.78500 1.000 37.99868 30 LEU B C 1
ATOM 1626 O O . LEU B 1 32 ? 12.71200 4.78400 117.02000 1.000 41.09392 30 LEU B O 1
ATOM 1631 N N . TYR B 1 33 ? 13.33700 3.75600 115.11300 1.000 37.74330 31 TYR B N 1
ATOM 1632 C CA . TYR B 1 33 ? 14.11300 2.75300 115.83900 1.000 41.26441 31 TYR B CA 1
ATOM 1633 C C . TYR B 1 33 ? 15.38800 3.34000 116.44200 1.000 43.98210 31 TYR B C 1
ATOM 1634 O O . TYR B 1 33 ? 15.86400 2.83800 117.46300 1.000 42.01436 31 TYR B O 1
ATOM 1643 N N . LYS B 1 34 ? 15.95700 4.38100 115.82500 1.000 38.88133 32 LYS B N 1
ATOM 1644 C CA . LYS B 1 34 ? 17.12100 5.05600 116.39800 1.000 47.57257 32 LYS B CA 1
ATOM 1645 C C . LYS B 1 34 ? 16.81300 5.71100 117.73700 1.000 51.16028 32 LYS B C 1
ATOM 1646 O O . LYS B 1 34 ? 17.72600 5.92600 118.53700 1.000 50.52563 32 LYS B O 1
ATOM 1652 N N . LEU B 1 35 ? 15.54700 6.04700 117.99800 1.000 45.20490 33 LEU B N 1
ATOM 1653 C CA . LEU B 1 35 ? 15.18700 6.67900 119.26400 1.000 52.18942 33 LEU B CA 1
ATOM 1654 C C . LEU B 1 35 ? 15.34200 5.75000 120.45800 1.000 56.99297 33 LEU B C 1
ATOM 1655 O O . LEU B 1 35 ? 15.25800 6.22700 121.59600 1.000 54.08410 33 LEU B O 1
ATOM 1660 N N . LYS B 1 36 ? 15.57300 4.45200 120.23300 1.000 50.51073 34 LYS B N 1
ATOM 1661 C CA . LYS B 1 36 ? 15.83100 3.49600 121.30600 1.000 56.68403 34 LYS B CA 1
ATOM 1662 C C . LYS B 1 36 ? 14.72900 3.54400 122.36100 1.000 62.89912 34 LYS B C 1
ATOM 1663 O O . LYS B 1 36 ? 14.97800 3.73500 123.55500 1.000 60.61834 34 LYS B O 1
ATOM 1669 N N . LEU B 1 37 ? 13.49100 3.38700 121.90600 1.000 56.44291 35 LEU B N 1
ATOM 1670 C CA . LEU B 1 37 ? 12.34700 3.32300 122.80200 1.000 57.72271 35 LEU B CA 1
ATOM 1671 C C . LEU B 1 37 ? 11.79900 1.90900 122.94800 1.000 63.04226 35 LEU B C 1
ATOM 1672 O O . LEU B 1 37 ? 10.88700 1.69100 123.74800 1.000 62.79748 35 LEU B O 1
ATOM 1677 N N . GLY B 1 38 ? 12.32400 0.95500 122.17900 1.000 68.17055 36 GLY B N 1
ATOM 1678 C CA . GLY B 1 38 ? 12.19700 -0.45900 122.48300 1.000 80.56718 36 GLY B CA 1
ATOM 1679 C C . GLY B 1 38 ? 10.94700 -1.19600 122.04300 1.000 86.08662 36 GLY B C 1
ATOM 1680 O O . GLY B 1 38 ? 11.03800 -2.30800 121.51800 1.000 90.40487 36 GLY B O 1
ATOM 1681 N N . LYS B 1 39 ? 9.77300 -0.61200 122.25500 1.000 85.91534 37 LYS B N 1
ATOM 1682 C CA . LYS B 1 39 ? 8.56200 -1.42500 122.27400 1.000 71.69602 37 LYS B CA 1
ATOM 1683 C C . LYS B 1 39 ? 7.51400 -0.98100 121.26100 1.000 55.76719 37 LYS B C 1
ATOM 1684 O O . LYS B 1 39 ? 6.41900 -0.57300 121.66100 1.000 66.18899 37 LYS B O 1
ATOM 1690 N N . THR B 1 40 ? 7.79300 -1.06100 119.95900 1.000 65.56016 38 THR B N 1
ATOM 1691 C CA . THR B 1 40 ? 6.81500 -0.53500 119.01100 1.000 48.83883 38 THR B CA 1
ATOM 1692 C C . THR B 1 40 ? 5.64600 -1.50000 118.82700 1.000 52.45291 38 THR B C 1
ATOM 1693 O O . THR B 1 40 ? 5.77800 -2.72200 118.96400 1.000 56.05482 38 THR B O 1
ATOM 1697 N N . SER B 1 41 ? 4.48400 -0.92400 118.52600 1.000 47.28520 39 SER B N 1
ATOM 1698 C CA . SER B 1 41 ? 3.26200 -1.66600 118.24800 1.000 46.59983 39 SER B CA 1
ATOM 1699 C C . SER B 1 41 ? 2.86900 -1.39300 116.80700 1.000 52.70110 39 SER B C 1
ATOM 1700 O O . SER B 1 41 ? 2.73300 -0.23100 116.40700 1.000 47.27889 39 SER B O 1
ATOM 1703 N N . LYS B 1 42 ? 2.70500 -2.45200 116.02400 1.000 43.38472 40 LYS B N 1
ATOM 1704 C CA . LYS B 1 42 ? 2.28500 -2.30500 114.63400 1.000 44.41562 40 LYS B CA 1
ATOM 1705 C C . LYS B 1 42 ? 0.79800 -2.61000 114.53400 1.000 49.80762 40 LYS B C 1
ATOM 1706 O O . LYS B 1 42 ? 0.33700 -3.64500 115.03000 1.000 48.84039 40 LYS B O 1
ATOM 1712 N N . THR B 1 43 ? 0.04700 -1.69800 113.91900 1.000 42.04206 41 THR B N 1
ATOM 1713 C CA . THR B 1 43 ? -1.37600 -1.89400 113.68800 1.000 45.11929 41 THR B CA 1
ATOM 1714 C C . THR B 1 43 ? -1.69200 -1.67800 112.21300 1.000 45.39378 41 THR B C 1
ATOM 1715 O O . THR B 1 43 ? -1.01800 -0.91300 111.51800 1.000 42.61065 41 THR B O 1
ATOM 1719 N N . VAL B 1 44 ? -2.70900 -2.38500 111.73400 1.000 43.72568 42 VAL B N 1
ATOM 1720 C CA . VAL B 1 44 ? -3.16500 -2.24800 110.35400 1.000 44.23361 42 VAL B CA 1
ATOM 1721 C C . VAL B 1 44 ? -4.65500 -1.93500 110.40700 1.000 42.46917 42 VAL B C 1
ATOM 1722 O O . VAL B 1 44 ? -5.48000 -2.84900 110.29300 1.000 41.81822 42 VAL B O 1
ATOM 1726 N N . PRO B 1 45 ? -5.04600 -0.67700 110.61400 1.000 39.09093 43 PRO B N 1
ATOM 1727 C CA . PRO B 1 45 ? -6.48200 -0.38100 110.78400 1.000 45.59729 43 PRO B CA 1
ATOM 1728 C C . PRO B 1 45 ? -7.33300 -0.77900 109.58700 1.000 48.67520 43 PRO B C 1
ATOM 1729 O O . PRO B 1 45 ? -8.50600 -1.13400 109.75800 1.000 53.69379 43 PRO B O 1
ATOM 1733 N N . THR B 1 46 ? -6.78000 -0.72300 108.37900 1.000 39.83050 44 THR B N 1
ATOM 1734 C CA . THR B 1 46 ? -7.39500 -1.33600 107.21100 1.000 46.05579 44 THR B CA 1
ATOM 1735 C C . THR B 1 46 ? -6.25900 -1.70500 106.27400 1.000 39.60825 44 THR B C 1
ATOM 1736 O O . THR B 1 46 ? -5.13600 -1.22500 106.43400 1.000 32.45304 44 THR B O 1
ATOM 1740 N N . VAL B 1 47 ? -6.54200 -2.57900 105.30500 1.000 37.05442 45 VAL B N 1
ATOM 1741 C CA . VAL B 1 47 ? -5.45600 -3.06200 104.46100 1.000 38.78594 45 VAL B CA 1
ATOM 1742 C C . VAL B 1 47 ? -4.79300 -1.87500 103.77700 1.000 34.99479 45 VAL B C 1
ATOM 1743 O O . VAL B 1 47 ? -5.45600 -0.92100 103.34000 1.000 38.86570 45 VAL B O 1
ATOM 1747 N N . GLY B 1 48 ? -3.46400 -1.89800 103.74600 1.000 36.47366 46 GLY B N 1
ATOM 1748 C CA . GLY B 1 48 ? -2.68700 -0.83500 103.15500 1.000 39.90505 46 GLY B CA 1
ATOM 1749 C C . GLY B 1 48 ? -2.29900 0.28000 104.10300 1.000 46.89449 46 GLY B C 1
ATOM 1750 O O . GLY B 1 48 ? -1.40000 1.06100 103.77700 1.000 42.99265 46 GLY B O 1
ATOM 1751 N N . PHE B 1 49 ? -2.94600 0.38200 105.26200 1.000 37.53885 47 PHE B N 1
ATOM 1752 C CA . PHE B 1 49 ? -2.70500 1.46800 106.21600 1.000 37.43214 47 PHE B CA 1
ATOM 1753 C C . PHE B 1 49 ? -1.89200 0.85200 107.34900 1.000 35.33392 47 PHE B C 1
ATOM 1754 O O . PHE B 1 49 ? -2.43200 0.11100 108.17300 1.000 38.09322 47 PHE B O 1
ATOM 1762 N N . ASN B 1 50 ? -0.58400 1.12600 107.37200 1.000 31.48954 48 ASN B N 1
ATOM 1763 C CA . ASN B 1 50 ? 0.32900 0.47900 108.31400 1.000 38.13738 48 ASN B CA 1
ATOM 1764 C C . ASN B 1 50 ? 0.84400 1.52600 109.28800 1.000 33.33360 48 ASN B C 1
ATOM 1765 O O . ASN B 1 50 ? 1.63500 2.39600 108.91000 1.000 34.97023 48 ASN B O 1
ATOM 1770 N N . VAL B 1 51 ? 0.40700 1.42400 110.54200 1.000 34.38308 49 VAL B N 1
ATOM 1771 C CA . VAL B 1 51 ? 0.73700 2.39200 111.57900 1.000 37.38548 49 VAL B CA 1
ATOM 1772 C C . VAL B 1 51 ? 1.64200 1.71100 112.59200 1.000 39.25738 49 VAL B C 1
ATOM 1773 O O . VAL B 1 51 ? 1.38900 0.57300 113.00200 1.000 41.07614 49 VAL B O 1
ATOM 1777 N N . GLU B 1 52 ? 2.69700 2.40800 112.99400 1.000 38.78857 50 GLU B N 1
ATOM 1778 C CA . GLU B 1 52 ? 3.63400 1.89000 113.97700 1.000 38.84742 50 GLU B CA 1
ATOM 1779 C C . GLU B 1 52 ? 3.79000 2.93200 115.07200 1.000 38.38583 50 GLU B C 1
ATOM 1780 O O . GLU B 1 52 ? 4.02800 4.10200 114.78400 1.000 35.44790 50 GLU B O 1
ATOM 1786 N N . THR B 1 53 ? 3.62000 2.50900 116.32100 1.000 36.16277 51 THR B N 1
ATOM 1787 C CA . THR B 1 53 ? 3.59700 3.42300 117.45200 1.000 38.91229 51 THR B CA 1
ATOM 1788 C C . THR B 1 53 ? 4.50000 2.92900 118.57400 1.000 40.83635 51 THR B C 1
ATOM 1789 O O . THR B 1 53 ? 4.73800 1.72800 118.72400 1.000 45.88108 51 THR B O 1
ATOM 1793 N N . VAL B 1 54 ? 4.98700 3.87500 119.37700 1.000 39.50634 52 VAL B N 1
ATOM 1794 C CA . VAL B 1 54 ? 5.75900 3.55600 120.56900 1.000 44.31702 52 VAL B CA 1
ATOM 1795 C C . VAL B 1 54 ? 5.50700 4.67300 121.56900 1.000 48.78993 52 VAL B C 1
ATOM 1796 O O . VAL B 1 54 ? 5.25900 5.81900 121.19000 1.000 48.12372 52 VAL B O 1
ATOM 1800 N N . LYS B 1 55 ? 5.52300 4.33000 122.85100 1.000 48.04039 53 LYS B N 1
ATOM 1801 C CA . LYS B 1 55 ? 5.28700 5.31400 123.89600 1.000 47.46040 53 LYS B CA 1
ATOM 1802 C C . LYS B 1 55 ? 6.37200 5.16600 124.94700 1.000 52.48511 53 LYS B C 1
ATOM 1803 O O . LYS B 1 55 ? 6.65900 4.05000 125.39300 1.000 56.55169 53 LYS B O 1
ATOM 1809 N N . HIS B 1 56 ? 6.98500 6.28200 125.32700 1.000 52.33375 54 HIS B N 1
ATOM 1810 C CA . HIS B 1 56 ? 7.98500 6.29800 126.39100 1.000 63.25440 54 HIS B CA 1
ATOM 1811 C C . HIS B 1 56 ? 7.50000 7.30100 127.42900 1.000 56.26526 54 HIS B C 1
ATOM 1812 O O . HIS B 1 56 ? 7.42700 8.50200 127.14600 1.000 64.35274 54 HIS B O 1
ATOM 1819 N N . LYS B 1 57 ? 7.17200 6.80400 128.62600 1.000 63.79480 55 LYS B N 1
ATOM 1820 C CA . LYS B 1 57 ? 6.46000 7.57900 129.64000 1.000 66.86822 55 LYS B CA 1
ATOM 1821 C C . LYS B 1 57 ? 5.22600 8.23900 129.03100 1.000 70.98651 55 LYS B C 1
ATOM 1822 O O . LYS B 1 57 ? 4.34000 7.54600 128.52000 1.000 61.42630 55 LYS B O 1
ATOM 1828 N N . ASN B 1 58 ? 5.15900 9.56900 129.06600 1.000 66.19566 56 ASN B N 1
ATOM 1829 C CA . ASN B 1 58 ? 4.02500 10.31100 128.52900 1.000 63.52262 56 ASN B CA 1
ATOM 1830 C C . ASN B 1 58 ? 4.26700 10.83600 127.11300 1.000 64.89510 56 ASN B C 1
ATOM 1831 O O . ASN B 1 58 ? 3.50200 11.67900 126.63100 1.000 58.04583 56 ASN B O 1
ATOM 1836 N N . VAL B 1 59 ? 5.30100 10.35800 126.43200 1.000 57.16587 57 VAL B N 1
ATOM 1837 C CA . VAL B 1 59 ? 5.62600 10.82100 125.09100 1.000 54.89140 57 VAL B CA 1
ATOM 1838 C C . VAL B 1 59 ? 5.27300 9.69000 124.13400 1.000 50.81926 57 VAL B C 1
ATOM 1839 O O . VAL B 1 59 ? 5.75000 8.55900 124.29900 1.000 50.98589 57 VAL B O 1
ATOM 1843 N N . SER B 1 60 ? 4.41700 9.97500 123.15400 1.000 47.95468 58 SER B N 1
ATOM 1844 C CA . SER B 1 60 ? 3.93800 8.95400 122.23000 1.000 44.95675 58 SER B CA 1
ATOM 1845 C C . SER B 1 60 ? 4.25100 9.34200 120.79000 1.000 45.55936 58 SER B C 1
ATOM 1846 O O . SER B 1 60 ? 4.22200 10.52000 120.42700 1.000 40.05073 58 SER B O 1
ATOM 1849 N N . PHE B 1 61 ? 4.55300 8.33700 119.97600 1.000 40.39685 59 PHE B N 1
ATOM 1850 C CA . PHE B 1 61 ? 4.91100 8.50600 118.57800 1.000 38.16937 59 PHE B CA 1
ATOM 1851 C C . PHE B 1 61 ? 3.99100 7.62900 117.74400 1.000 35.20667 59 PHE B C 1
ATOM 1852 O O . PHE B 1 61 ? 3.72300 6.48500 118.11500 1.000 38.22270 59 PHE B O 1
ATOM 1860 N N . ALA B 1 62 ? 3.50600 8.15500 116.62000 1.000 30.81816 60 ALA B N 1
ATOM 1861 C CA . ALA B 1 62 ? 2.79400 7.34600 115.64300 1.000 31.71991 60 ALA B CA 1
ATOM 1862 C C . ALA B 1 62 ? 3.33100 7.70600 114.26800 1.000 32.50329 60 ALA B C 1
ATOM 1863 O O . ALA B 1 62 ? 3.50700 8.88900 113.95700 1.000 30.44672 60 ALA B O 1
ATOM 1865 N N . VAL B 1 63 ? 3.57900 6.68000 113.45500 1.000 30.03116 61 VAL B N 1
ATOM 1866 C CA . VAL B 1 63 ? 4.35000 6.78900 112.22100 1.000 28.72583 61 VAL B CA 1
ATOM 1867 C C . VAL B 1 63 ? 3.60700 6.04800 111.11800 1.000 32.76986 61 VAL B C 1
ATOM 1868 O O . VAL B 1 63 ? 3.25800 4.87600 111.28400 1.000 31.72843 61 VAL B O 1
ATOM 1872 N N . TRP B 1 64 ? 3.36900 6.72200 109.99400 1.000 28.29797 62 TRP B N 1
ATOM 1873 C CA . TRP B 1 64 ? 2.91900 6.01400 108.80200 1.000 29.69952 62 TRP B CA 1
ATOM 1874 C C . TRP B 1 64 ? 3.36700 6.78700 107.56800 1.000 25.63104 62 TRP B C 1
ATOM 1875 O O . TRP B 1 64 ? 3.76000 7.95600 107.64800 1.000 28.16577 62 TRP B O 1
ATOM 1886 N N . ASP B 1 65 ? 3.31800 6.10500 106.42500 1.000 30.15845 63 ASP B N 1
ATOM 1887 C CA . ASP B 1 65 ? 3.75200 6.66600 105.14600 1.000 25.47003 63 ASP B CA 1
ATOM 1888 C C . ASP B 1 65 ? 2.61100 7.42700 104.48400 1.000 29.61325 63 ASP B C 1
ATOM 1889 O O . ASP B 1 65 ? 1.48500 6.92900 104.41800 1.000 30.11008 63 ASP B O 1
ATOM 1894 N N . CYS B 1 66 ? 2.90400 8.62500 103.99000 1.000 30.84238 64 CYS B N 1
ATOM 1895 C CA . CYS B 1 66 ? 1.92200 9.42400 103.27100 1.000 29.28671 64 CYS B CA 1
ATOM 1896 C C . CYS B 1 66 ? 2.24100 9.46900 101.78200 1.000 26.13512 64 CYS B C 1
ATOM 1897 O O . CYS B 1 66 ? 3.08300 8.71100 101.28700 1.000 24.79549 64 CYS B O 1
ATOM 1900 N N . GLY B 1 67 ? 1.53700 10.35100 101.07200 1.000 29.53746 65 GLY B N 1
ATOM 1901 C CA . GLY B 1 67 ? 1.54800 10.39600 99.62200 1.000 28.34461 65 GLY B CA 1
ATOM 1902 C C . GLY B 1 67 ? 0.49500 9.48900 99.01800 1.000 27.35385 65 GLY B C 1
ATOM 1903 O O . GLY B 1 67 ? 0.42300 8.30800 99.37600 1.000 26.50058 65 GLY B O 1
ATOM 1904 N N . GLY B 1 68 ? -0.33800 10.02600 98.11900 1.000 29.52185 66 GLY B N 1
ATOM 1905 C CA . GLY B 1 68 ? -1.32800 9.20900 97.41900 1.000 29.00471 66 GLY B CA 1
ATOM 1906 C C . GLY B 1 68 ? -2.31700 8.57800 98.38200 1.000 25.41220 66 GLY B C 1
ATOM 1907 O O . GLY B 1 68 ? -2.83000 9.23900 99.29600 1.000 27.79024 66 GLY B O 1
ATOM 1908 N N . GLN B 1 69 ? -2.59600 7.28800 98.16900 1.000 25.40846 67 GLN B N 1
ATOM 1909 C CA . GLN B 1 69 ? -3.43100 6.48800 99.07200 1.000 26.92324 67 GLN B CA 1
ATOM 1910 C C . GLN B 1 69 ? -4.78900 7.13800 99.31100 1.000 30.50800 67 GLN B C 1
ATOM 1911 O O . GLN B 1 69 ? -5.24900 7.26400 100.44800 1.000 27.13244 67 GLN B O 1
ATOM 1917 N N . GLU B 1 70 ? -5.44800 7.53000 98.21600 1.000 24.26185 68 GLU B N 1
ATOM 1918 C CA . GLU B 1 70 ? -6.71500 8.25100 98.32200 1.000 25.14648 68 GLU B CA 1
ATOM 1919 C C . GLU B 1 70 ? -7.78100 7.43900 99.04900 1.000 29.35408 68 GLU B C 1
ATOM 1920 O O . GLU B 1 70 ? -8.62700 8.01700 99.74500 1.000 28.30248 68 GLU B O 1
ATOM 1926 N N . ARG B 1 71 ? -7.77600 6.11100 98.88300 1.000 26.90547 69 ARG B N 1
ATOM 1927 C CA . ARG B 1 71 ? -8.71300 5.25700 99.60600 1.000 28.18604 69 ARG B CA 1
ATOM 1928 C C . ARG B 1 71 ? -8.52900 5.38800 101.10900 1.000 27.82797 69 ARG B C 1
ATOM 1929 O O . ARG B 1 71 ? -9.50700 5.40300 101.86200 1.000 28.88048 69 ARG B O 1
ATOM 1937 N N . ILE B 1 72 ? -7.28000 5.51400 101.54500 1.000 27.53285 70 ILE B N 1
ATOM 1938 C CA . ILE B 1 72 ? -6.87400 5.36900 102.94100 1.000 34.73467 70 ILE B CA 1
ATOM 1939 C C . ILE B 1 72 ? -6.84100 6.71300 103.67000 1.000 28.97557 70 ILE B C 1
ATOM 1940 O O . ILE B 1 72 ? -7.18200 6.76800 104.86000 1.000 30.70232 70 ILE B O 1
ATOM 1945 N N . ARG B 1 73 ? -6.46300 7.78500 102.95600 1.000 25.02164 71 ARG B N 1
ATOM 1946 C CA . ARG B 1 73 ? -6.20800 9.09900 103.55400 1.000 30.61886 71 ARG B CA 1
ATOM 1947 C C . ARG B 1 73 ? -7.26000 9.59500 104.52800 1.000 29.92510 71 ARG B C 1
ATOM 1948 O O . ARG B 1 73 ? -6.87000 10.20000 105.53900 1.000 30.40215 71 ARG B O 1
ATOM 1956 N N . PRO B 1 74 ? -8.57100 9.47600 104.27000 1.000 31.44265 72 PRO B N 1
ATOM 1957 C CA . PRO B 1 74 ? -9.52900 10.05800 105.22800 1.000 36.48214 72 PRO B CA 1
ATOM 1958 C C . PRO B 1 74 ? -9.36900 9.52500 106.63800 1.000 38.33231 72 PRO B C 1
ATOM 1959 O O . PRO B 1 74 ? -9.68300 10.24100 107.59400 1.000 38.23135 72 PRO B O 1
ATOM 1963 N N . LEU B 1 75 ? -8.86100 8.30000 106.79400 1.000 33.59551 73 LEU B N 1
ATOM 1964 C CA . LEU B 1 75 ? -8.63800 7.73300 108.11800 1.000 35.52307 73 LEU B CA 1
ATOM 1965 C C . LEU B 1 75 ? -7.52500 8.44000 108.88600 1.000 35.66778 73 LEU B C 1
ATOM 1966 O O . LEU B 1 75 ? -7.45300 8.29900 110.11100 1.000 36.84958 73 LEU B O 1
ATOM 1971 N N . TRP B 1 76 ? -6.65400 9.18600 108.19700 1.000 30.51168 74 TRP B N 1
ATOM 1972 C CA . TRP B 1 76 ? -5.52700 9.83100 108.86700 1.000 33.60640 74 TRP B CA 1
ATOM 1973 C C . TRP B 1 76 ? -5.98900 10.91500 109.83000 1.000 36.70189 74 TRP B C 1
ATOM 1974 O O . TRP B 1 76 ? -5.31000 11.19000 110.82300 1.000 35.47350 74 TRP B O 1
ATOM 1985 N N . ARG B 1 77 ? -7.12700 11.54700 109.53800 1.000 34.91729 75 ARG B N 1
ATOM 1986 C CA . ARG B 1 77 ? -7.56300 12.70900 110.30100 1.000 41.42638 75 ARG B CA 1
ATOM 1987 C C . ARG B 1 77 ? -7.88700 12.36000 111.74800 1.000 41.84171 75 ARG B C 1
ATOM 1988 O O . ARG B 1 77 ? -7.69400 13.19900 112.63900 1.000 43.61264 75 ARG B O 1
ATOM 1996 N N . HIS B 1 78 ? -8.37900 11.14200 112.00200 1.000 44.52757 76 HIS B N 1
ATOM 1997 C CA . HIS B 1 78 ? -8.62300 10.71100 113.37700 1.000 51.25652 76 HIS B CA 1
ATOM 1998 C C . HIS B 1 78 ? -7.34900 10.70100 114.20900 1.000 46.17566 76 HIS B C 1
ATOM 1999 O O . HIS B 1 78 ? -7.40300 10.92700 115.42400 1.000 46.33141 76 HIS B O 1
ATOM 2006 N N . TYR B 1 79 ? -6.20400 10.43100 113.58600 1.000 39.46712 77 TYR B N 1
ATOM 2007 C CA . TYR B 1 79 ? -4.93700 10.47200 114.30100 1.000 44.00940 77 TYR B CA 1
ATOM 2008 C C . TYR B 1 79 ? -4.41400 11.89200 114.47300 1.000 43.64688 77 TYR B C 1
ATOM 2009 O O . TYR B 1 79 ? -3.64400 12.14500 115.40600 1.000 40.04047 77 TYR B O 1
ATOM 2018 N N . PHE B 1 80 ? -4.80400 12.81200 113.58500 1.000 43.11490 78 PHE B N 1
ATOM 2019 C CA . PHE B 1 80 ? -4.35400 14.19700 113.67200 1.000 37.75635 78 PHE B CA 1
ATOM 2020 C C . PHE B 1 80 ? -4.79500 14.83500 114.98500 1.000 41.90537 78 PHE B C 1
ATOM 2021 O O . PHE B 1 80 ? -4.00700 15.50300 115.66500 1.000 37.16403 78 PHE B O 1
ATOM 2029 N N . THR B 1 81 ? -6.06000 14.64000 115.34600 1.000 42.00353 79 THR B N 1
ATOM 2030 C CA . THR B 1 81 ? -6.67800 15.33100 116.47700 1.000 49.79901 79 THR B CA 1
ATOM 2031 C C . THR B 1 81 ? -5.84100 15.21600 117.74400 1.000 49.96349 79 THR B C 1
ATOM 2032 O O . THR B 1 81 ? -5.46300 14.11700 118.16300 1.000 45.74164 79 THR B O 1
ATOM 2036 N N . GLY B 1 82 ? -5.55100 16.36700 118.34700 1.000 47.15934 80 GLY B N 1
ATOM 2037 C CA . GLY B 1 82 ? -4.78000 16.43100 119.56700 1.000 49.45733 80 GLY B CA 1
ATOM 2038 C C . GLY B 1 82 ? -3.27900 16.34900 119.39700 1.000 51.38116 80 GLY B C 1
ATOM 2039 O O . GLY B 1 82 ? -2.56200 16.35000 120.40200 1.000 45.33694 80 GLY B O 1
ATOM 2040 N N . THR B 1 83 ? -2.77600 16.28200 118.16900 1.000 39.57470 81 THR B N 1
ATOM 2041 C CA . THR B 1 83 ? -1.34100 16.14400 117.95500 1.000 38.56230 81 THR B CA 1
ATOM 2042 C C . THR B 1 83 ? -0.61300 17.41100 118.38900 1.000 42.99218 81 THR B C 1
ATOM 2043 O O . THR B 1 83 ? -1.04500 18.53100 118.09900 1.000 43.57057 81 THR B O 1
ATOM 2047 N N . ASN B 1 84 ? 0.49700 17.22600 119.10000 1.000 41.95101 82 ASN B N 1
ATOM 2048 C CA . ASN B 1 84 ? 1.28800 18.33300 119.62500 1.000 41.11896 82 ASN B CA 1
ATOM 2049 C C . ASN B 1 84 ? 2.40000 18.76100 118.67900 1.000 39.73052 82 ASN B C 1
ATOM 2050 O O . ASN B 1 84 ? 2.69300 19.95700 118.56900 1.000 38.89738 82 ASN B O 1
ATOM 2055 N N . ALA B 1 85 ? 3.05000 17.80700 118.01800 1.000 37.35647 83 ALA B N 1
ATOM 2056 C CA . ALA B 1 85 ? 4.13000 18.12300 117.09800 1.000 36.14380 83 ALA B CA 1
ATOM 2057 C C . ALA B 1 85 ? 4.05900 17.18200 115.91300 1.000 33.14848 83 ALA B C 1
ATOM 2058 O O . ALA B 1 85 ? 3.78000 15.99400 116.08200 1.000 30.27958 83 ALA B O 1
ATOM 2060 N N . LEU B 1 86 ? 4.29000 17.72800 114.71300 1.000 28.40855 84 LEU B N 1
ATOM 2061 C CA . LEU B 1 86 ? 4.43800 16.94200 113.49400 1.000 30.21816 84 LEU B CA 1
ATOM 2062 C C . LEU B 1 86 ? 5.91000 16.91500 113.10100 1.000 30.77955 84 LEU B C 1
ATOM 2063 O O . LEU B 1 86 ? 6.50900 17.96900 112.86900 1.000 29.26622 84 LEU B O 1
ATOM 2068 N N . ILE B 1 87 ? 6.49200 15.72000 113.04900 1.000 26.47989 85 ILE B N 1
ATOM 2069 C CA . ILE B 1 87 ? 7.81200 15.51200 112.46200 1.000 26.18556 85 ILE B CA 1
ATOM 2070 C C . ILE B 1 87 ? 7.58000 15.05100 111.02900 1.000 29.92338 85 ILE B C 1
ATOM 2071 O O . ILE B 1 87 ? 7.03300 13.96800 110.79400 1.000 35.10780 85 ILE B O 1
ATOM 2076 N N . TYR B 1 88 ? 7.97900 15.86800 110.06100 1.000 25.00374 86 TYR B N 1
ATOM 2077 C CA . TYR B 1 88 ? 7.78800 15.55200 108.64900 1.000 24.65319 86 TYR B CA 1
ATOM 2078 C C . TYR B 1 88 ? 9.14400 15.25400 108.03500 1.000 24.84551 86 TYR B C 1
ATOM 2079 O O . TYR B 1 88 ? 9.98800 16.15300 107.91300 1.000 25.08364 86 TYR B O 1
ATOM 2088 N N . VAL B 1 89 ? 9.34700 14.00200 107.62700 1.000 25.47793 87 VAL B N 1
ATOM 2089 C CA A VAL B 1 89 ? 10.64000 13.51500 107.14800 0.500 24.69591 87 VAL B CA 1
ATOM 2090 C CA B VAL B 1 89 ? 10.64600 13.55000 107.15300 0.500 24.33923 87 VAL B CA 1
ATOM 2091 C C . VAL B 1 89 ? 10.66400 13.60200 105.62900 1.000 24.57330 87 VAL B C 1
ATOM 2092 O O . VAL B 1 89 ? 9.71600 13.17300 104.95900 1.000 24.51928 87 VAL B O 1
ATOM 2099 N N . VAL B 1 90 ? 11.74500 14.14500 105.08500 1.000 24.22915 88 VAL B N 1
ATOM 2100 C CA . VAL B 1 90 ? 11.89600 14.37200 103.65600 1.000 26.00152 88 VAL B CA 1
ATOM 2101 C C . VAL B 1 90 ? 13.17800 13.68800 103.21400 1.000 25.67766 88 VAL B C 1
ATOM 2102 O O . VAL B 1 90 ? 14.23200 13.89800 103.82300 1.000 25.07091 88 VAL B O 1
ATOM 2106 N N . ASP B 1 91 ? 13.10100 12.89400 102.14400 1.000 23.55273 89 ASP B N 1
ATOM 2107 C CA . ASP B 1 91 ? 14.31400 12.36000 101.52600 1.000 26.37873 89 ASP B CA 1
ATOM 2108 C C . ASP B 1 91 ? 14.95600 13.50400 100.73600 1.000 27.29682 89 ASP B C 1
ATOM 2109 O O . ASP B 1 91 ? 14.53200 13.81800 99.62200 1.000 23.89978 89 ASP B O 1
ATOM 2114 N N . SER B 1 92 ? 15.97900 14.14100 101.32100 1.000 26.72049 90 SER B N 1
ATOM 2115 C CA A SER B 1 92 ? 16.64800 15.28300 100.70100 0.500 29.35656 90 SER B CA 1
ATOM 2116 C CA B SER B 1 92 ? 16.58700 15.29100 100.66400 0.500 28.81522 90 SER B CA 1
ATOM 2117 C C . SER B 1 92 ? 17.40300 14.90800 99.43800 1.000 35.05003 90 SER B C 1
ATOM 2118 O O . SER B 1 92 ? 17.72500 15.79400 98.63200 1.000 28.36106 90 SER B O 1
ATOM 2123 N N . SER B 1 93 ? 17.71900 13.62500 99.26500 1.000 26.44266 91 SER B N 1
ATOM 2124 C CA . SER B 1 93 ? 18.45400 13.14600 98.10200 1.000 27.55658 91 SER B CA 1
ATOM 2125 C C . SER B 1 93 ? 17.54200 12.75800 96.94700 1.000 37.49578 91 SER B C 1
ATOM 2126 O O . SER B 1 93 ? 18.04600 12.45200 95.86200 1.000 38.12792 91 SER B O 1
ATOM 2129 N N . ASP B 1 94 ? 16.22500 12.72800 97.15900 1.000 31.14586 92 ASP B N 1
ATOM 2130 C CA . ASP B 1 94 ? 15.27700 12.33300 96.11800 1.000 31.62439 92 ASP B CA 1
ATOM 2131 C C . ASP B 1 94 ? 14.60700 13.56500 95.51400 1.000 32.72667 92 ASP B C 1
ATOM 2132 O O . ASP B 1 94 ? 13.43800 13.85100 95.75200 1.000 27.14179 92 ASP B O 1
ATOM 2137 N N . VAL B 1 95 ? 15.36500 14.25400 94.65800 1.000 31.00412 93 VAL B N 1
ATOM 2138 C CA . VAL B 1 95 ? 14.89500 15.52400 94.10500 1.000 35.61191 93 VAL B CA 1
ATOM 2139 C C . VAL B 1 95 ? 13.63200 15.33700 93.28100 1.000 33.58341 93 VAL B C 1
ATOM 2140 O O . VAL B 1 95 ? 12.75500 16.20700 93.27800 1.000 33.65543 93 VAL B O 1
ATOM 2144 N N . ASP B 1 96 ? 13.49300 14.19300 92.60900 1.000 32.73355 94 ASP B N 1
ATOM 2145 C CA . ASP B 1 96 ? 12.31100 13.94100 91.79200 1.000 35.25256 94 ASP B CA 1
ATOM 2146 C C . ASP B 1 96 ? 11.03300 13.83300 92.61200 1.000 31.14536 94 ASP B C 1
ATOM 2147 O O . ASP B 1 96 ? 9.94000 13.93600 92.04500 1.000 37.36946 94 ASP B O 1
ATOM 2152 N N . ARG B 1 97 ? 11.13000 13.59900 93.91900 1.000 26.26786 95 ARG B N 1
ATOM 2153 C CA . ARG B 1 97 ? 9.95300 13.49000 94.76800 1.000 27.79778 95 ARG B CA 1
ATOM 2154 C C . ARG B 1 97 ? 9.79500 14.67900 95.70400 1.000 27.67211 95 ARG B C 1
ATOM 2155 O O . ARG B 1 97 ? 8.87900 14.68200 96.53900 1.000 25.87711 95 ARG B O 1
ATOM 2163 N N . LEU B 1 98 ? 10.64100 15.70200 95.57000 1.000 25.96424 96 LEU B N 1
ATOM 2164 C CA . LEU B 1 98 ? 10.58700 16.82800 96.50500 1.000 30.71289 96 LEU B CA 1
ATOM 2165 C C . LEU B 1 98 ? 9.30000 17.63400 96.34900 1.000 24.04269 96 LEU B C 1
ATOM 2166 O O . LEU B 1 98 ? 8.71700 18.07900 97.34400 1.000 26.47023 96 LEU B O 1
ATOM 2171 N N . GLU B 1 99 ? 8.83000 17.82900 95.11200 1.000 27.40222 97 GLU B N 1
ATOM 2172 C CA . GLU B 1 99 ? 7.55200 18.52100 94.93700 1.000 31.62133 97 GLU B CA 1
ATOM 2173 C C . GLU B 1 99 ? 6.39800 17.71400 95.53200 1.000 30.79272 97 GLU B C 1
ATOM 2174 O O . GLU B 1 99 ? 5.50400 18.27700 96.18200 1.000 24.16728 97 GLU B O 1
ATOM 2180 N N . GLU B 1 100 ? 6.40300 16.39200 95.31900 1.000 28.17640 98 GLU B N 1
ATOM 2181 C CA . GLU B 1 100 ? 5.40000 15.51300 95.92300 1.000 29.61173 98 GLU B CA 1
ATOM 2182 C C . GLU B 1 100 ? 5.43100 15.59700 97.44600 1.000 28.75335 98 GLU B C 1
ATOM 2183 O O . GLU B 1 100 ? 4.38300 15.58200 98.11200 1.000 24.02740 98 GLU B O 1
ATOM 2189 N N . SER B 1 101 ? 6.63400 15.63900 98.01100 1.000 24.30698 99 SER B N 1
ATOM 2190 C CA . SER B 1 101 ? 6.78100 15.73600 99.45700 1.000 25.10128 99 SER B CA 1
ATOM 2191 C C . SER B 1 101 ? 6.25000 17.06400 99.97100 1.000 23.38577 99 SER B C 1
ATOM 2192 O O . SER B 1 101 ? 5.57100 17.10700 101.00500 1.000 25.31539 99 SER B O 1
ATOM 2195 N N . LYS B 1 102 ? 6.57400 18.15900 99.27100 1.000 22.66100 100 LYS B N 1
ATOM 2196 C CA . LYS B 1 102 ? 6.08600 19.47700 99.66000 1.000 19.72914 100 LYS B CA 1
ATOM 2197 C C . LYS B 1 102 ? 4.56600 19.52500 99.65800 1.000 26.41343 100 LYS B C 1
ATOM 2198 O O . LYS B 1 102 ? 3.94300 19.99000 100.62000 1.000 25.16256 100 LYS B O 1
ATOM 2204 N N . GLN B 1 103 ? 3.95500 19.09200 98.55300 1.000 22.96987 101 GLN B N 1
ATOM 2205 C CA . GLN B 1 103 ? 2.50000 19.14700 98.44700 1.000 31.17691 101 GLN B CA 1
ATOM 2206 C C . GLN B 1 103 ? 1.83800 18.36000 99.57300 1.000 27.99010 101 GLN B C 1
ATOM 2207 O O . GLN B 1 103 ? 0.83400 18.79600 100.14700 1.000 28.28226 101 GLN B O 1
ATOM 2213 N N . GLU B 1 104 ? 2.38300 17.19100 99.89600 1.000 24.64917 102 GLU B N 1
ATOM 2214 C CA . GLU B 1 104 ? 1.77300 16.36000 100.93000 1.000 26.43952 102 GLU B CA 1
ATOM 2215 C C . GLU B 1 104 ? 1.93200 17.00200 102.30100 1.000 29.27533 102 GLU B C 1
ATOM 2216 O O . GLU B 1 104 ? 1.01300 16.94000 103.13000 1.000 26.89744 102 GLU B O 1
ATOM 2222 N N . LEU B 1 105 ? 3.06700 17.66800 102.54000 1.000 25.54495 103 LEU B N 1
ATOM 2223 C CA . LEU B 1 105 ? 3.22300 18.40800 103.78800 1.000 29.18054 103 LEU B CA 1
ATOM 2224 C C . LEU B 1 105 ? 2.12900 19.46200 103.93000 1.000 23.01019 103 LEU B C 1
ATOM 2225 O O . LEU B 1 105 ? 1.48600 19.56700 104.98300 1.000 27.93397 103 LEU B O 1
ATOM 2230 N N . PHE B 1 106 ? 1.88600 20.24800 102.87000 1.000 24.68128 104 PHE B N 1
ATOM 2231 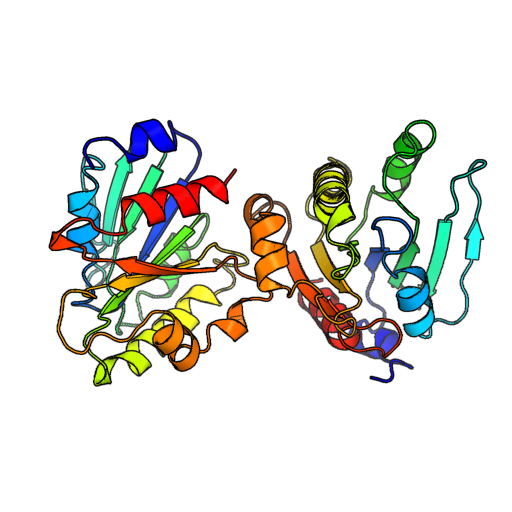C CA . PHE B 1 106 ? 0.85700 21.28400 102.95100 1.000 24.40582 104 PHE B CA 1
ATOM 2232 C C . PHE B 1 106 ? -0.53800 20.69600 103.16000 1.000 28.53312 104 PHE B C 1
ATOM 2233 O O . PHE B 1 106 ? -1.31700 21.21000 103.97600 1.000 28.37084 104 PHE B O 1
ATOM 2241 N N . ARG B 1 107 ? -0.88200 19.62900 102.44100 1.000 25.77415 105 ARG B N 1
ATOM 2242 C CA . ARG B 1 107 ? -2.19600 19.02000 102.64700 1.000 30.27543 105 ARG B CA 1
ATOM 2243 C C . ARG B 1 107 ? -2.36600 18.52500 104.07500 1.000 28.31780 105 ARG B C 1
ATOM 2244 O O . ARG B 1 107 ? -3.47200 18.58400 104.63200 1.000 27.91300 105 ARG B O 1
ATOM 2252 N N . ILE B 1 108 ? -1.29800 18.00800 104.67600 1.000 25.51692 106 ILE B N 1
ATOM 2253 C CA . ILE B 1 108 ? -1.40300 17.46200 106.03100 1.000 28.95990 106 ILE B CA 1
ATOM 2254 C C . ILE B 1 108 ? -1.38300 18.57200 107.07500 1.000 29.28267 106 ILE B C 1
ATOM 2255 O O . ILE B 1 108 ? -2.30400 18.69500 107.89300 1.000 27.63005 106 ILE B O 1
ATOM 2260 N N . VAL B 1 109 ? -0.32500 19.38500 107.08500 1.000 26.77025 107 VAL B N 1
ATOM 2261 C CA . VAL B 1 109 ? -0.13200 20.28300 108.21700 1.000 31.26913 107 VAL B CA 1
ATOM 2262 C C . VAL B 1 109 ? -1.18600 21.39600 108.27300 1.000 34.70799 107 VAL B C 1
ATOM 2263 O O . VAL B 1 109 ? -1.42300 21.96500 109.34800 1.000 31.70388 107 VAL B O 1
ATOM 2267 N N . THR B 1 110 ? -1.85800 21.71100 107.16100 1.000 29.44715 108 THR B N 1
ATOM 2268 C CA . THR B 1 110 ? -2.91900 22.71200 107.19700 1.000 31.88888 108 THR B CA 1
ATOM 2269 C C . THR B 1 110 ? -4.28000 22.12300 107.53600 1.000 36.25622 108 THR B C 1
ATOM 2270 O O . THR B 1 110 ? -5.27000 22.86600 107.54900 1.000 35.04680 108 THR B O 1
ATOM 2274 N N . ASP B 1 111 ? -4.35500 20.82200 107.80400 1.000 32.25945 109 ASP B N 1
ATOM 2275 C CA . ASP B 1 111 ? -5.61700 20.20600 108.19900 1.000 36.33460 109 ASP B CA 1
ATOM 2276 C C . ASP B 1 111 ? -6.11100 20.85700 109.48800 1.000 37.34409 109 ASP B C 1
ATOM 2277 O O . ASP B 1 111 ? -5.31800 21.14700 110.38800 1.000 39.97960 109 ASP B O 1
ATOM 2282 N N . LYS B 1 112 ? -7.42800 21.09900 109.57600 1.000 38.50205 110 LYS B N 1
ATOM 2283 C CA . LYS B 1 112 ? -7.96100 21.77900 110.75500 1.000 48.71466 110 LYS B CA 1
ATOM 2284 C C . LYS B 1 112 ? -7.73500 20.98000 112.03900 1.000 39.60509 110 LYS B C 1
ATOM 2285 O O . LYS B 1 112 ? -7.65000 21.56700 113.12500 1.000 47.84413 110 LYS B O 1
ATOM 2291 N N . GLU B 1 113 ? -7.61700 19.65800 111.94700 1.000 41.57626 111 GLU B N 1
ATOM 2292 C CA . GLU B 1 113 ? -7.36500 18.85500 113.14000 1.000 48.29189 111 GLU B CA 1
ATOM 2293 C C . GLU B 1 113 ? -5.91300 18.90700 113.59700 1.000 50.23963 111 GLU B C 1
ATOM 2294 O O . GLU B 1 113 ? -5.56500 18.25400 114.59000 1.000 44.83037 111 GLU B O 1
ATOM 2300 N N . LEU B 1 114 ? -5.06200 19.65700 112.89200 1.000 43.18081 112 LEU B N 1
ATOM 2301 C CA . LEU B 1 114 ? -3.65600 19.82700 113.23400 1.000 35.99606 112 LEU B CA 1
ATOM 2302 C C . LEU B 1 114 ? -3.35900 21.25100 113.68100 1.000 41.13790 112 LEU B C 1
ATOM 2303 O O . LEU B 1 114 ? -2.19500 21.66000 113.72300 1.000 42.62605 112 LEU B O 1
ATOM 2308 N N . THR B 1 115 ? -4.39500 22.00500 114.03400 1.000 41.33559 113 THR B N 1
ATOM 2309 C CA . THR B 1 115 ? -4.24500 23.42100 114.33400 1.000 44.71831 113 THR B CA 1
ATOM 2310 C C . THR B 1 115 ? -3.22100 23.64800 115.44400 1.000 44.72016 113 THR B C 1
ATOM 2311 O O . THR B 1 115 ? -3.23700 22.97300 116.47800 1.000 47.40356 113 THR B O 1
ATOM 2315 N N . ASN B 1 116 ? -2.29800 24.57100 115.18800 1.000 42.92081 114 ASN B N 1
ATOM 2316 C CA . ASN B 1 116 ? -1.27000 25.04700 116.10800 1.000 47.15592 114 ASN B CA 1
ATOM 2317 C C . ASN B 1 116 ? -0.24700 23.98600 116.49900 1.000 41.17962 114 ASN B C 1
ATOM 2318 O O . ASN B 1 116 ? 0.53300 24.20800 117.43400 1.000 43.09011 114 ASN B O 1
ATOM 2323 N N . CYS B 1 117 ? -0.18600 22.86100 115.79900 1.000 41.19223 115 CYS B N 1
ATOM 2324 C CA . CYS B 1 117 ? 0.85600 21.89100 116.10700 1.000 43.03665 115 CYS B CA 1
ATOM 2325 C C . CYS B 1 117 ? 2.22000 22.45000 115.71700 1.000 35.95661 115 CYS B C 1
ATOM 2326 O O . CYS B 1 117 ? 2.34400 23.24700 114.78200 1.000 39.44728 115 CYS B O 1
ATOM 2329 N N . LEU B 1 118 ? 3.24500 22.06600 116.47800 1.000 35.28753 116 LEU B N 1
ATOM 2330 C CA . LEU B 1 118 ? 4.60400 22.33400 116.03600 1.000 33.18735 116 LEU B CA 1
ATOM 2331 C C . LEU B 1 118 ? 4.92900 21.51300 114.79300 1.000 34.52190 116 LEU B C 1
ATOM 2332 O O . LEU B 1 118 ? 4.33200 20.46400 114.53600 1.000 32.26680 116 LEU B O 1
ATOM 2337 N N . LEU B 1 119 ? 5.89600 22.00900 114.01600 1.000 28.46144 117 LEU B N 1
ATOM 2338 C CA . LEU B 1 119 ? 6.33800 21.35400 112.79100 1.000 27.99753 117 LEU B CA 1
ATOM 2339 C C . LEU B 1 119 ? 7.85700 21.31100 112.77000 1.000 29.33700 117 LEU B C 1
ATOM 2340 O O . LEU B 1 119 ? 8.50000 22.36200 112.70700 1.000 31.44566 117 LEU B O 1
ATOM 2345 N N . VAL B 1 120 ? 8.43600 20.11200 112.77800 1.000 26.73604 118 VAL B N 1
ATOM 2346 C CA . VAL B 1 120 ? 9.84900 19.96300 112.44000 1.000 26.48222 118 VAL B CA 1
ATOM 2347 C C . VAL B 1 120 ? 9.95200 19.18800 111.13800 1.000 25.88807 118 VAL B C 1
ATOM 2348 O O . VAL B 1 120 ? 9.50600 18.03900 111.05000 1.000 27.62452 118 VAL B O 1
ATOM 2352 N N . VAL B 1 121 ? 10.57900 19.79200 110.14200 1.000 26.15238 119 VAL B N 1
ATOM 2353 C CA . VAL B 1 121 ? 10.84600 19.10600 108.89100 1.000 21.42229 119 VAL B CA 1
ATOM 2354 C C . VAL B 1 121 ? 12.26300 18.57300 108.97800 1.000 23.08762 119 VAL B C 1
ATOM 2355 O O . VAL B 1 121 ? 13.20100 19.33200 109.23700 1.000 27.34036 119 VAL B O 1
ATOM 2359 N N . LEU B 1 122 ? 12.43300 17.26700 108.79400 1.000 24.11699 120 LEU B N 1
ATOM 2360 C CA . LEU B 1 122 ? 13.76700 16.69100 108.78200 1.000 26.63113 120 LEU B CA 1
ATOM 2361 C C . LEU B 1 122 ? 14.22300 16.50900 107.34900 1.000 25.55635 120 LEU B C 1
ATOM 2362 O O . LEU B 1 122 ? 13.63100 15.72800 106.59400 1.000 29.49001 120 LEU B O 1
ATOM 2367 N N . ALA B 1 123 ? 15.26600 17.24300 106.98400 1.000 27.01023 121 ALA B N 1
ATOM 2368 C CA . ALA B 1 123 ? 15.92900 17.06900 105.69900 1.000 27.01002 121 ALA B CA 1
ATOM 2369 C C . ALA B 1 123 ? 16.85900 15.87200 105.85200 1.000 26.09000 121 ALA B C 1
ATOM 2370 O O . ALA B 1 123 ? 18.03100 16.00600 106.20700 1.000 26.50830 121 ALA B O 1
ATOM 2372 N N . ASN B 1 124 ? 16.32300 14.68100 105.59200 1.000 25.34075 122 ASN B N 1
ATOM 2373 C CA . ASN B 1 124 ? 17.03200 13.43500 105.86600 1.000 24.78976 122 ASN B CA 1
ATOM 2374 C C . ASN B 1 124 ? 17.92000 13.01300 104.69600 1.000 28.73736 122 ASN B C 1
ATOM 2375 O O . ASN B 1 124 ? 17.74800 13.45400 103.56000 1.000 29.67642 122 ASN B O 1
ATOM 2380 N N . LYS B 1 125 ? 18.86500 12.11600 104.99800 1.000 25.23031 123 LYS B N 1
ATOM 2381 C CA . LYS B 1 125 ? 19.78400 11.53600 104.01800 1.000 31.75437 123 LYS B CA 1
ATOM 2382 C C . LYS B 1 125 ? 20.77900 12.59100 103.52900 1.000 30.26437 123 LYS B C 1
ATOM 2383 O O . LYS B 1 125 ? 21.13700 12.63000 102.34800 1.000 29.61693 123 LYS B O 1
ATOM 2389 N N . GLN B 1 126 ? 21.23500 13.45000 104.45000 1.000 25.40571 124 GLN B N 1
ATOM 2390 C CA . GLN B 1 126 ? 22.22100 14.47300 104.11100 1.000 28.71368 124 GLN B CA 1
ATOM 2391 C C . GLN B 1 126 ? 23.57500 13.89400 103.74000 1.000 35.52265 124 GLN B C 1
ATOM 2392 O O . GLN B 1 126 ? 24.43000 14.63100 103.23200 1.000 36.02026 124 GLN B O 1
ATOM 2398 N N . ASP B 1 127 ? 23.78500 12.60400 103.99000 1.000 29.78754 125 ASP B N 1
ATOM 2399 C CA . ASP B 1 127 ? 25.01800 11.92100 103.62600 1.000 32.13470 125 ASP B CA 1
ATOM 2400 C C . ASP B 1 127 ? 25.08300 11.54900 102.15100 1.000 34.83178 125 ASP B C 1
ATOM 2401 O O . ASP B 1 127 ? 26.16900 11.25100 101.64800 1.000 34.16462 125 ASP B O 1
ATOM 2406 N N . VAL B 1 128 ? 23.95700 11.54300 101.45100 1.000 34.98298 126 VAL B N 1
ATOM 2407 C CA . VAL B 1 128 ? 23.93000 11.14100 100.04900 1.000 34.11621 126 VAL B CA 1
ATOM 2408 C C . VAL B 1 128 ? 24.40900 12.31300 99.19800 1.000 34.59157 126 VAL B C 1
ATOM 2409 O O . VAL B 1 128 ? 23.96000 13.45200 99.37500 1.000 31.17030 126 VAL B O 1
ATOM 2413 N N . ASP B 1 129 ? 25.34000 12.04700 98.28500 1.000 32.22705 127 ASP B N 1
ATOM 2414 C CA . ASP B 1 129 ? 25.89800 13.12500 97.48100 1.000 34.34309 127 ASP B CA 1
ATOM 2415 C C . ASP B 1 129 ? 24.81400 13.72600 96.59200 1.000 34.59947 127 ASP B C 1
ATOM 2416 O O . ASP B 1 129 ? 24.03700 13.00000 95.97000 1.000 33.97863 127 ASP B O 1
ATOM 2421 N N . GLY B 1 130 ? 24.73300 15.05900 96.57200 1.000 34.43109 128 GLY B N 1
ATOM 2422 C CA . GLY B 1 130 ? 23.67800 15.74400 95.85100 1.000 33.13372 128 GLY B CA 1
ATOM 2423 C C . GLY B 1 130 ? 22.43900 16.06700 96.66300 1.000 37.94409 128 GLY B C 1
ATOM 2424 O O . GLY B 1 130 ? 21.50800 16.67800 96.12400 1.000 36.33023 128 GLY B O 1
ATOM 2425 N N . ALA B 1 131 ? 22.40000 15.69500 97.94000 1.000 29.57561 129 ALA B N 1
ATOM 2426 C CA . ALA B 1 131 ? 21.23400 15.98800 98.76400 1.000 31.30922 129 ALA B CA 1
ATOM 2427 C C . ALA B 1 131 ? 21.04400 17.48900 98.93300 1.000 33.35184 129 ALA B C 1
ATOM 2428 O O . ALA B 1 131 ? 22.00800 18.24700 99.05700 1.000 30.93127 129 ALA B O 1
ATOM 2430 N N . VAL B 1 132 ? 19.78000 17.91000 98.92600 1.000 26.78370 130 VAL B N 1
ATOM 2431 C CA . VAL B 1 132 ? 19.42800 19.30800 99.12200 1.000 28.85296 130 VAL B CA 1
ATOM 2432 C C . VAL B 1 132 ? 19.64500 19.68700 100.58400 1.000 30.22898 130 VAL B C 1
ATOM 2433 O O . VAL B 1 132 ? 19.24100 18.95200 101.50200 1.000 29.80484 130 VAL B O 1
ATOM 2437 N N . LYS B 1 133 ? 20.29700 20.83100 100.80700 1.000 29.86059 131 LYS B N 1
ATOM 2438 C CA . LYS B 1 133 ? 20.53400 21.32600 102.15800 1.000 31.83248 131 LYS B CA 1
ATOM 2439 C C . LYS B 1 133 ? 19.26200 21.94100 102.72900 1.000 29.29190 131 LYS B C 1
ATOM 2440 O O . LYS B 1 133 ? 18.35900 22.31700 101.98100 1.000 29.64898 131 LYS B O 1
ATOM 2446 N N . PRO B 1 134 ? 19.16500 22.05300 104.06100 1.000 29.90346 132 PRO B N 1
ATOM 2447 C CA . PRO B 1 134 ? 17.97200 22.68700 104.65300 1.000 28.56716 132 PRO B CA 1
ATOM 2448 C C . PRO B 1 134 ? 17.62800 24.05700 104.08300 1.000 26.80852 132 PRO B C 1
ATOM 2449 O O . PRO B 1 134 ? 16.43700 24.33100 103.91100 1.000 24.12871 132 PRO B O 1
ATOM 2453 N N . LYS B 1 135 ? 18.60700 24.91600 103.75900 1.000 27.51182 133 LYS B N 1
ATOM 2454 C CA . LYS B 1 135 ? 18.22900 26.23900 103.26200 1.000 30.13171 133 LYS B CA 1
ATOM 2455 C C . LYS B 1 135 ? 17.50900 26.13300 101.92000 1.000 29.95516 133 LYS B C 1
ATOM 2456 O O . LYS B 1 135 ? 16.51500 26.83400 101.68000 1.000 25.25266 133 LYS B O 1
ATOM 2462 N N . ASP B 1 136 ? 17.97200 25.24700 101.03800 1.000 28.45221 134 ASP B N 1
ATOM 2463 C CA . ASP B 1 136 ? 17.28400 25.12600 99.75900 1.000 29.60126 134 ASP B CA 1
ATOM 2464 C C . ASP B 1 136 ? 15.97500 24.35000 99.89300 1.000 29.81604 134 ASP B C 1
ATOM 2465 O O . ASP B 1 136 ? 15.04100 24.60500 99.13100 1.000 25.28272 134 ASP B O 1
ATOM 2470 N N . LEU B 1 137 ? 15.86000 23.44900 100.87500 1.000 27.16414 135 LEU B N 1
ATOM 2471 C CA . LEU B 1 137 ? 14.55900 22.83800 101.16100 1.000 26.12686 135 LEU B CA 1
ATOM 2472 C C . LEU B 1 137 ? 13.53300 23.88300 101.58400 1.000 27.62637 135 LEU B C 1
ATOM 2473 O O . LEU B 1 137 ? 12.37900 23.85400 101.13100 1.000 26.92310 135 LEU B O 1
ATOM 2478 N N . ILE B 1 138 ? 13.94200 24.83100 102.43400 1.000 22.81532 136 ILE B N 1
ATOM 2479 C CA . ILE B 1 138 ? 13.04700 25.90200 102.87500 1.000 23.59953 136 ILE B CA 1
ATOM 2480 C C . ILE B 1 138 ? 12.63700 26.78500 101.70300 1.000 26.77929 136 ILE B C 1
ATOM 2481 O O . ILE B 1 138 ? 11.46900 27.17600 101.58100 1.000 27.15511 136 ILE B O 1
ATOM 2486 N N . GLU B 1 139 ? 13.59200 27.12300 100.82900 1.000 25.58447 137 GLU B N 1
ATOM 2487 C CA . GLU B 1 139 ? 13.27800 27.88400 99.62200 1.000 25.73615 137 GLU B CA 1
ATOM 2488 C C . GLU B 1 139 ? 12.24400 27.16300 98.76500 1.000 31.19403 137 GLU B C 1
ATOM 2489 O O . GLU B 1 139 ? 11.29300 27.77700 98.25600 1.000 27.29046 137 GLU B O 1
ATOM 2495 N N . ARG B 1 140 ? 12.45500 25.86900 98.54500 1.000 26.24789 138 ARG B N 1
ATOM 2496 C CA . ARG B 1 140 ? 11.54400 25.08500 97.71500 1.000 28.25794 138 ARG B CA 1
ATOM 2497 C C . ARG B 1 140 ? 10.18600 24.92900 98.38600 1.000 25.91124 138 ARG B C 1
ATOM 2498 O O . ARG B 1 140 ? 9.14000 25.11300 97.75300 1.000 30.28095 138 ARG B O 1
ATOM 2506 N N . PHE B 1 141 ? 10.18700 24.56100 99.65900 1.000 27.08259 139 PHE B N 1
ATOM 2507 C CA . PHE B 1 141 ? 8.95000 24.26200 100.36700 1.000 27.38600 139 PHE B CA 1
ATOM 2508 C C . PHE B 1 141 ? 8.16400 25.51500 100.73400 1.000 32.52177 139 PHE B C 1
ATOM 2509 O O . PHE B 1 141 ? 6.96300 25.40700 101.00600 1.000 31.91241 139 PHE B O 1
ATOM 2517 N N . GLN B 1 142 ? 8.80500 26.69300 100.73600 1.000 28.96792 140 GLN B N 1
ATOM 2518 C CA . GLN B 1 142 ? 8.13300 27.95000 101.08100 1.000 28.87056 140 GLN B CA 1
ATOM 2519 C C . GLN B 1 142 ? 7.44100 27.82400 102.44200 1.000 24.75156 140 GLN B C 1
ATOM 2520 O O . GLN B 1 142 ? 6.28200 28.21100 102.62200 1.000 29.81403 140 GLN B O 1
ATOM 2526 N N . LEU B 1 143 ? 8.16500 27.26100 103.41100 1.000 28.22034 141 LEU B N 1
ATOM 2527 C CA . LEU B 1 143 ? 7.61900 27.05700 104.75200 1.000 27.95637 141 LEU B CA 1
ATOM 2528 C C . LEU B 1 143 ? 7.18400 28.35000 105.43200 1.000 30.99715 141 LEU B C 1
ATOM 2529 O O . LEU B 1 143 ? 6.37800 28.29800 106.37100 1.000 31.20926 141 LEU B O 1
ATOM 2534 N N . ASN B 1 144 ? 7.70300 29.50600 105.00900 1.000 28.19021 142 ASN B N 1
ATOM 2535 C CA . ASN B 1 144 ? 7.21700 30.75800 105.57900 1.000 28.38798 142 ASN B CA 1
ATOM 2536 C C . ASN B 1 144 ? 5.71400 30.93200 105.37900 1.000 28.60304 142 ASN B C 1
ATOM 2537 O O . ASN B 1 144 ? 5.08500 31.71100 106.10400 1.000 29.08372 142 ASN B O 1
ATOM 2542 N N . LYS B 1 145 ? 5.12000 30.22300 104.42000 1.000 26.87074 143 LYS B N 1
ATOM 2543 C CA . LYS B 1 145 ? 3.67400 30.28300 104.24800 1.000 29.65841 143 LYS B CA 1
ATOM 2544 C C . LYS B 1 145 ? 2.92500 29.73000 105.46100 1.000 34.00153 143 LYS B C 1
ATOM 2545 O O . LYS B 1 145 ? 1.72900 29.99900 105.60800 1.000 34.95506 143 LYS B O 1
ATOM 2551 N N . LEU B 1 146 ? 3.60000 28.97100 106.32900 1.000 34.32023 144 LEU B N 1
ATOM 2552 C CA . LEU B 1 146 ? 2.99900 28.44500 107.55200 1.000 34.83241 144 LEU B CA 1
ATOM 2553 C C . LEU B 1 146 ? 3.33900 29.24300 108.80300 1.000 29.00718 144 LEU B C 1
ATOM 2554 O O . LEU B 1 146 ? 2.81300 28.92300 109.87500 1.000 35.50657 144 LEU B O 1
ATOM 2559 N N . THR B 1 147 ? 4.21600 30.23700 108.70700 1.000 36.26301 145 THR B N 1
ATOM 2560 C CA . THR B 1 147 ? 4.54200 31.05900 109.86600 1.000 40.94458 145 THR B CA 1
ATOM 2561 C C . THR B 1 147 ? 3.28200 31.69900 110.43600 1.000 43.37861 145 THR B C 1
ATOM 2562 O O . THR B 1 147 ? 2.48200 32.29300 109.70500 1.000 38.50773 145 THR B O 1
ATOM 2566 N N . GLY B 1 148 ? 3.10100 31.56600 111.74800 1.000 42.88146 146 GLY B N 1
ATOM 2567 C CA . GLY B 1 148 ? 1.94200 32.09700 112.42400 1.000 46.29406 146 GLY B CA 1
ATOM 2568 C C . GLY B 1 148 ? 0.87900 31.05800 112.70700 1.000 46.72668 146 GLY B C 1
ATOM 2569 O O . GLY B 1 148 ? 0.15200 31.18400 113.69800 1.000 57.05582 146 GLY B O 1
ATOM 2570 N N . GLU B 1 149 ? 0.77300 30.03000 111.86100 1.000 41.52369 147 GLU B N 1
ATOM 2571 C CA . GLU B 1 149 ? -0.08100 28.89100 112.16800 1.000 45.13804 147 GLU B CA 1
ATOM 2572 C C . GLU B 1 149 ? 0.68300 27.78000 112.86500 1.000 41.14579 147 GLU B C 1
ATOM 2573 O O . GLU B 1 149 ? 0.09500 27.02800 113.65300 1.000 39.99824 147 GLU B O 1
ATOM 2579 N N . HIS B 1 150 ? 1.97800 27.65100 112.58000 1.000 33.36138 148 HIS B N 1
ATOM 2580 C CA . HIS B 1 150 ? 2.80100 26.58900 113.14300 1.000 35.78964 148 HIS B CA 1
ATOM 2581 C C . HIS B 1 150 ? 4.19000 27.14200 113.39500 1.000 36.22859 148 HIS B C 1
ATOM 2582 O O . HIS B 1 150 ? 4.78400 27.75500 112.50200 1.000 33.29509 148 HIS B O 1
ATOM 2589 N N . THR B 1 151 ? 4.69500 26.95400 114.61200 1.000 32.66937 149 THR B N 1
ATOM 2590 C CA . THR B 1 151 ? 6.10500 27.20300 114.88300 1.000 31.88780 149 THR B CA 1
ATOM 2591 C C . THR B 1 151 ? 6.90200 26.06600 114.25800 1.000 29.35356 149 THR B C 1
ATOM 2592 O O . THR B 1 151 ? 6.57600 24.89500 114.46100 1.000 28.40503 149 THR B O 1
ATOM 2596 N N . TRP B 1 152 ? 7.90800 26.40000 113.45300 1.000 30.32749 150 TRP B N 1
ATOM 2597 C CA . TRP B 1 152 ? 8.55600 25.36500 112.66200 1.000 29.82066 150 TRP B CA 1
ATOM 2598 C C . TRP B 1 152 ? 10.07100 25.50300 112.68400 1.000 29.54029 150 TRP B 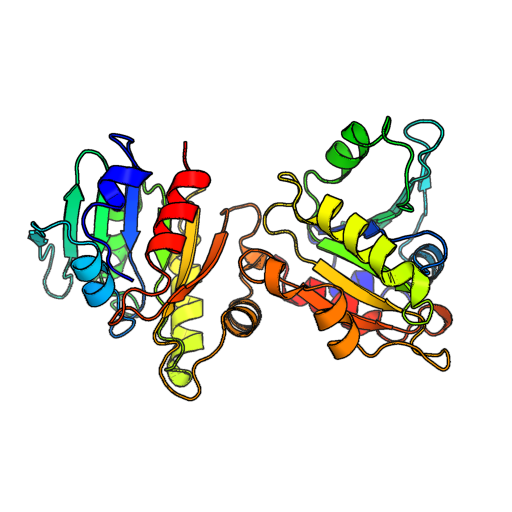C 1
ATOM 2599 O O . TRP B 1 152 ? 10.63700 26.54100 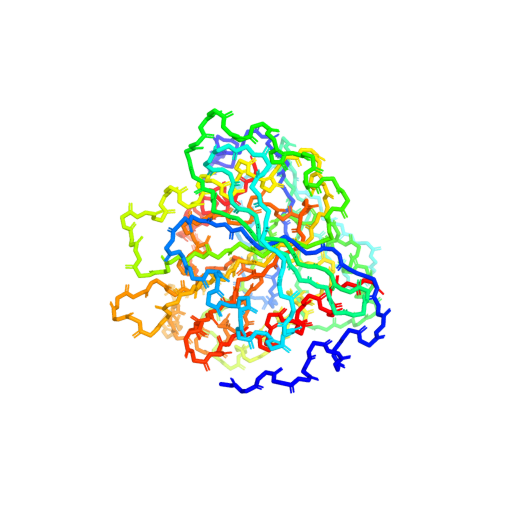113.03800 1.000 27.98810 150 TRP B O 1
ATOM 2610 N N . SER B 1 153 ? 10.71900 24.40900 112.30900 1.000 28.84476 151 SER B N 1
ATOM 2611 C CA . SER B 1 153 ? 12.15800 24.38400 112.12200 1.000 29.23608 151 SER B CA 1
ATOM 2612 C C . SER B 1 153 ? 12.46700 23.29800 111.10200 1.000 30.90807 151 SER B C 1
ATOM 2613 O O . SER B 1 153 ? 11.68300 22.35800 110.92000 1.000 27.53879 151 SER B O 1
ATOM 2616 N N . VAL B 1 154 ? 13.59700 23.45800 110.41400 1.000 30.78966 152 VAL B N 1
ATOM 2617 C CA . VAL B 1 154 ? 14.11800 22.45600 109.48700 1.000 26.71376 152 VAL B CA 1
ATOM 2618 C C . VAL B 1 154 ? 15.46700 22.02000 110.02300 1.000 32.91834 152 VAL B C 1
ATOM 2619 O O . VAL B 1 154 ? 16.32000 22.86500 110.32600 1.000 30.82746 152 VAL B O 1
ATOM 2623 N N . ILE B 1 155 ? 15.64000 20.71300 110.18400 1.000 25.74757 153 ILE B N 1
ATOM 2624 C CA . ILE B 1 155 ? 16.86000 20.18100 110.77700 1.000 25.59283 153 ILE B CA 1
ATOM 2625 C C . ILE B 1 155 ? 17.45900 19.15900 109.81800 1.000 23.44391 153 ILE B C 1
ATOM 2626 O O . ILE B 1 155 ? 16.74200 18.26900 109.34600 1.000 26.59352 153 ILE B O 1
ATOM 2631 N N . PRO B 1 156 ? 18.74700 19.26400 109.48300 1.000 29.74344 154 PRO B N 1
ATOM 2632 C CA . PRO B 1 156 ? 19.39100 18.22700 108.66300 1.000 32.90520 154 PRO B CA 1
ATOM 2633 C C . PRO B 1 156 ? 19.64700 16.97400 109.48900 1.000 30.11608 154 PRO B C 1
ATOM 2634 O O . PRO B 1 156 ? 20.15700 17.05500 110.61100 1.000 29.67632 154 PRO B O 1
ATOM 2638 N N . THR B 1 157 ? 19.31000 15.81300 108.92300 1.000 30.67686 155 THR B N 1
ATOM 2639 C CA . THR B 1 157 ? 19.49700 14.54500 109.61600 1.000 30.91771 155 THR B CA 1
ATOM 2640 C C . THR B 1 157 ? 20.14900 13.51600 108.70000 1.000 34.05550 155 THR B C 1
ATOM 2641 O O . THR B 1 157 ? 20.08200 13.59700 107.46900 1.000 29.85125 155 THR B O 1
ATOM 2645 N N . ILE B 1 158 ? 20.80800 12.55500 109.34000 1.000 31.76126 156 ILE B N 1
ATOM 2646 C CA . ILE B 1 158 ? 21.27600 11.32400 108.71800 1.000 35.63378 156 ILE B CA 1
ATOM 2647 C C . ILE B 1 158 ? 20.73600 10.22700 109.62700 1.000 34.89781 156 ILE B C 1
ATOM 2648 O O . ILE B 1 158 ? 21.32800 9.93600 110.67000 1.000 33.30191 156 ILE B O 1
ATOM 2653 N N . ALA B 1 159 ? 19.60100 9.63800 109.25100 1.000 34.68705 157 ALA B N 1
ATOM 2654 C CA . ALA B 1 159 ? 18.88200 8.75400 110.16500 1.000 35.26799 157 ALA B CA 1
ATOM 2655 C C . ALA B 1 159 ? 19.68600 7.50500 110.50600 1.000 39.42499 157 ALA B C 1
ATOM 2656 O O . ALA B 1 159 ? 19.62700 7.01400 111.63800 1.000 39.45919 157 ALA B O 1
ATOM 2658 N N . ILE B 1 160 ? 20.43300 6.96700 109.54400 1.000 38.83060 158 ILE B N 1
ATOM 2659 C CA . ILE B 1 160 ? 21.18500 5.72800 109.74000 1.000 38.42096 158 ILE B CA 1
ATOM 2660 C C . ILE B 1 160 ? 22.41000 5.95200 110.62400 1.000 46.79184 158 ILE B C 1
ATOM 2661 O O . ILE B 1 160 ? 23.11300 5.00500 110.98300 1.000 50.00784 158 ILE B O 1
ATOM 2666 N N . ASP B 1 161 ? 22.64300 7.20500 111.00200 1.000 46.44609 159 ASP B N 1
ATOM 2667 C CA . ASP B 1 161 ? 23.80700 7.65300 111.74900 1.000 48.43834 159 ASP B CA 1
ATOM 2668 C C . ASP B 1 161 ? 23.41100 8.29200 113.07600 1.000 46.20033 159 ASP B C 1
ATOM 2669 O O . ASP B 1 161 ? 24.23000 8.34300 113.99600 1.000 49.72236 159 ASP B O 1
ATOM 2674 N N . GLY B 1 162 ? 22.17600 8.78000 113.19300 1.000 46.49049 160 GLY B N 1
ATOM 2675 C CA . GLY B 1 162 ? 21.71600 9.49400 114.35800 1.000 49.23115 160 GLY B CA 1
ATOM 2676 C C . GLY B 1 162 ? 21.86400 11.00100 114.29600 1.000 47.78005 160 GLY B C 1
ATOM 2677 O O . GLY B 1 162 ? 21.34200 11.69000 115.18200 1.000 50.89904 160 GLY B O 1
ATOM 2678 N N . THR B 1 163 ? 22.54700 11.54700 113.28800 1.000 44.05149 161 THR B N 1
ATOM 2679 C CA . THR B 1 163 ? 22.81800 12.97900 113.29900 1.000 47.64063 161 THR B CA 1
ATOM 2680 C C . THR B 1 163 ? 21.53000 13.75900 113.07100 1.000 39.08656 161 THR B C 1
ATOM 2681 O O . THR B 1 163 ? 20.67900 13.37800 112.25800 1.000 39.69363 161 THR B O 1
ATOM 2685 N N . GLY B 1 164 ? 21.37200 14.84800 113.81600 1.000 40.69753 162 GLY B N 1
ATOM 2686 C CA . GLY B 1 164 ? 20.16300 15.63600 113.75000 1.000 42.51689 162 GLY B CA 1
ATOM 2687 C C . GLY B 1 164 ? 19.07200 15.20600 114.70800 1.000 45.47670 162 GLY B C 1
ATOM 2688 O O . GLY B 1 164 ? 18.14500 15.98600 114.95000 1.000 44.08421 162 GLY B O 1
ATOM 2689 N N . LEU B 1 165 ? 19.16300 14.00600 115.29100 1.000 40.60526 163 LEU B N 1
ATOM 2690 C CA . LEU B 1 165 ? 18.05000 13.50500 116.09400 1.000 40.24998 163 LEU B CA 1
ATOM 2691 C C . LEU B 1 165 ? 18.03300 14.10900 117.49900 1.000 40.35374 163 LEU B C 1
ATOM 2692 O O . LEU B 1 165 ? 16.95400 14.39700 118.03200 1.000 39.05446 163 LEU B O 1
ATOM 2697 N N . VAL B 1 166 ? 19.20400 14.31800 118.11300 1.000 47.47273 164 VAL B N 1
ATOM 2698 C CA . VAL B 1 166 ? 19.24800 15.00800 119.40500 1.000 48.80315 164 VAL B CA 1
ATOM 2699 C C . VAL B 1 166 ? 18.70900 16.42500 119.26400 1.000 41.97001 164 VAL B C 1
ATOM 2700 O O . VAL B 1 166 ? 17.86700 16.87200 120.05100 1.000 42.48308 164 VAL B O 1
ATOM 2704 N N . GLU B 1 167 ? 19.21500 17.15700 118.26900 1.000 46.15860 165 GLU B N 1
ATOM 2705 C CA . GLU B 1 167 ? 18.70200 18.48600 117.95100 1.000 42.65712 165 GLU B CA 1
ATOM 2706 C C . GLU B 1 167 ? 17.19800 18.48200 117.70900 1.000 44.39693 165 GLU B C 1
ATOM 2707 O O . GLU B 1 167 ? 16.49400 19.40800 118.13500 1.000 46.21331 165 GLU B O 1
ATOM 2713 N N . THR B 1 168 ? 16.68500 17.45200 117.02800 1.000 37.77145 166 THR B N 1
ATOM 2714 C CA . THR B 1 168 ? 15.24800 17.36100 116.79700 1.000 35.56201 166 THR B CA 1
ATOM 2715 C C . THR B 1 168 ? 14.47800 17.29800 118.11600 1.000 36.89977 166 THR B C 1
ATOM 2716 O O . THR B 1 168 ? 13.55500 18.09100 118.34600 1.000 36.35834 166 THR B O 1
ATOM 2720 N N . LEU B 1 169 ? 14.84700 16.36500 119.00400 1.000 40.65436 167 LEU B N 1
ATOM 2721 C CA . LEU B 1 169 ? 14.14900 16.27200 120.28400 1.000 43.77381 167 LEU B CA 1
ATOM 2722 C C . LEU B 1 169 ? 14.38800 17.50600 121.14200 1.000 42.31172 167 LEU B C 1
ATOM 2723 O O . LEU B 1 169 ? 13.49000 17.93600 121.87600 1.000 43.94081 167 LEU B O 1
ATOM 2728 N N . ASN B 1 170 ? 15.60000 18.06900 121.09000 1.000 40.78660 168 ASN B N 1
ATOM 2729 C CA . ASN B 1 170 ? 15.88900 19.29300 121.83600 1.000 47.04674 168 ASN B CA 1
ATOM 2730 C C . ASN B 1 170 ? 14.90100 20.38900 121.45100 1.000 44.68310 168 ASN B C 1
ATOM 2731 O O . ASN B 1 170 ? 14.30600 21.04800 122.31100 1.000 48.14760 168 ASN B O 1
ATOM 2736 N N . TRP B 1 171 ? 14.71200 20.58000 120.14600 1.000 40.29183 169 TRP B N 1
ATOM 2737 C CA . TRP B 1 171 ? 13.83800 21.63700 119.64400 1.000 41.82658 169 TRP B CA 1
ATOM 2738 C C . TRP B 1 171 ? 12.39100 21.40000 120.05100 1.000 36.18197 169 TRP B C 1
ATOM 2739 O O . TRP B 1 171 ? 11.69400 22.32400 120.49000 1.000 39.42540 169 TRP B O 1
ATOM 2750 N N . ILE B 1 172 ? 11.91100 20.17000 119.89300 1.000 37.93099 170 ILE B N 1
ATOM 2751 C CA . ILE B 1 172 ? 10.53900 19.87200 120.28300 1.000 38.00937 170 ILE B CA 1
ATOM 2752 C C . ILE B 1 172 ? 10.35400 20.13500 121.77100 1.000 42.47884 170 ILE B C 1
ATOM 2753 O O . ILE B 1 172 ? 9.42800 20.84300 122.18100 1.000 40.05335 170 ILE B O 1
ATOM 2758 N N . SER B 1 173 ? 11.26800 19.61200 122.59300 1.000 44.25415 171 SER B N 1
ATOM 2759 C CA . SER B 1 173 ? 11.21600 19.86100 124.03000 1.000 49.79107 171 SER B CA 1
ATOM 2760 C C . SER B 1 173 ? 11.20200 21.35400 124.34700 1.000 55.76996 171 SER B C 1
ATOM 2761 O O . SER B 1 173 ? 10.36700 21.81800 125.13200 1.000 59.97882 171 SER B O 1
ATOM 2764 N N . SER B 1 174 ? 12.12000 22.12900 123.75100 1.000 56.68105 172 SER B N 1
ATOM 2765 C CA . SER B 1 174 ? 12.24300 23.52800 124.15800 1.000 48.27055 172 SER B CA 1
ATOM 2766 C C . SER B 1 174 ? 11.03600 24.33700 123.70500 1.000 50.64891 172 SER B C 1
ATOM 2767 O O . SER B 1 174 ? 10.60000 25.25900 124.40500 1.000 51.51672 172 SER B O 1
ATOM 2770 N N . HIS B 1 175 ? 10.48000 24.00700 122.54600 1.000 46.27679 173 HIS B N 1
ATOM 2771 C CA . HIS B 1 175 ? 9.31400 24.71000 122.03300 1.000 46.78700 173 HIS B CA 1
ATOM 2772 C C . HIS B 1 175 ? 8.01500 24.09400 122.51200 1.000 49.77695 173 HIS B C 1
ATOM 2773 O O . HIS B 1 175 ? 6.93900 24.50600 122.06600 1.000 52.64418 173 HIS B O 1
ATOM 2780 N N . SER B 1 176 ? 8.06600 23.17100 123.47000 1.000 50.46078 174 SER B N 1
ATOM 2781 C CA . SER B 1 176 ? 6.83800 22.58600 124.05800 1.000 58.50291 174 SER B CA 1
ATOM 2782 C C . SER B 1 176 ? 6.61700 22.94600 125.51700 1.000 69.56516 174 SER B C 1
ATOM 2783 O O . SER B 1 176 ? 7.56300 23.18900 126.23400 1.000 68.67450 174 SER B O 1
ATOM 2786 N N . LYS B 1 177 ? 5.35700 22.97800 125.93800 1.000 115.72347 175 LYS B N 1
ATOM 2787 C CA . LYS B 1 177 ? 5.01900 23.31300 127.31700 1.000 112.01790 175 LYS B CA 1
ATOM 2788 C C . LYS B 1 177 ? 5.24900 22.12600 128.24600 1.000 108.48625 175 LYS B C 1
ATOM 2789 O O . LYS B 1 177 ? 5.62400 22.29400 129.40700 1.000 109.45479 175 LYS B O 1
#

Secondary structure (DSSP, 8-state):
-TTHHHHHHSS--EEEEEEEBTTSSHHHHHHHTT-S-EEEEEEETTEEEEEEEETTEEEEE--BS--GGGHHHHHHHHTT--EEEEEEETT-GGGHHHHHHHHHHHHTSGGGTT-EEEEEEE-TTSTTPPPHHHHHHHHTGGGGTTT--EEEEE-BTTTTBTHHHHHHHHHHT--/---TTHHHHHHTT--EEEEEEEBTTSSHHHHHHHT-----EEEEEETTEEEEEEEETTEEEEE--BSS-TTTGGGHHHHHTT--EEEEEEETT-GGGHHHHHHHHHHHHTSGGGTT-EEEEEEE-TTSTTPPPHHHHHHHHTGGGGTTTS-EEEEE-BTTTTBTHHHHHHHHHHT--

Sequence (352 aa):
MGGLVSKLFKNREMRILMLGLDNAGKTTILYKLKLGKTSKTVPTVGFNVETVKHKNVSFAVWDCGGQERIRPLWRHYFTGTNALIYVVDSSDVDRLEESKQELFRIVTDKELTNCLLVVLANKQDVDGAVKPKDLIERFQLNKLTGEHTWSVIPTIAIDGTGLVETLNWISSHSKQGMGGGLVSKLFKNREMRILMLGLDNAGKTTILYKLKLGKTSKTVPTVGFNVETVKHKNVSFAVWDCGGQERIRPLWRHYFTGTNALIYVVVDSSSDVDRLEESKQELFRIVTDKELTNCLLVVLANKQDVDGAVKPKDLIERFQLNKLTGEHTWSVIPTIAIDGTGLVETLNWISSHSK

Organism: Candida albicans (strain SC5314 / ATCC MYA-2876) (NCBI:txid237561)

GO terms:
  GO:1903561 extracellular vesicle (C, IDA)

InterPro domains:
  IPR005225 Small GTP-binding domain [TIGR00231] (12-142)
  IPR006689 Small GTPase superfamily, ARF/SAR type [PF00025] (4-172)
  IPR006689 Small GTPase superfamily, ARF/SAR type [PR00328] (15-38)
  IPR006689 Small GTPase superfamily, ARF/SAR type [PR00328] (43-67)
  IPR006689 Small GTPase superfamily, ARF/SAR type [PR00328] (70-95)
  IPR006689 Small GTPase superfamily, ARF/SAR type [PR00328] (115-136)
  IPR006689 Small GTPase superfamily, ARF/SAR type [SM00178] (1-174)
  IPR024156 Small GTPase superfamily, ARF type [PTHR11711] (5-172)
  IPR027417 P-loop containing nucleoside triphosphate hydrolase [G3DSA:3.40.50.300] (5-175)
  IPR027417 P-loop containing nucleoside triphosphate hydrolase [SSF52540] (9-173)